Protein AF-A0A0V8QBZ8-F1 (afdb_monomer)

Organism: NCBI:txid290052

Radius of gyration: 28.94 Å; Cα contacts (8 Å, |Δi|>4): 743; chains: 1; bounding box: 73×64×85 Å

pLDDT: mean 92.97, std 5.96, range [37.03, 98.75]

Nearest PDB structures (foldseek):
  6klo-assembly1_F  TM=3.714E-01  e=4.346E+00  Clostridium perfringens

Structure (mmCIF, N/CA/C/O backbone):
data_AF-A0A0V8QBZ8-F1
#
_entry.id   AF-A0A0V8QBZ8-F1
#
loop_
_atom_site.group_PDB
_atom_site.id
_atom_site.type_symbol
_atom_site.label_atom_id
_atom_site.label_alt_id
_atom_site.label_comp_id
_atom_site.label_asym_id
_atom_site.label_entity_id
_atom_site.label_seq_id
_atom_site.pdbx_PDB_ins_code
_atom_site.Cartn_x
_atom_site.Cartn_y
_atom_site.Cartn_z
_atom_site.occupancy
_atom_site.B_iso_or_equiv
_atom_site.auth_seq_id
_atom_site.auth_comp_id
_atom_site.auth_asym_id
_atom_site.auth_atom_id
_atom_site.pdbx_PDB_model_num
ATOM 1 N N . MET A 1 1 ? -0.475 -23.886 15.557 1.00 37.03 1 MET A N 1
ATOM 2 C CA . MET A 1 1 ? -0.474 -23.505 14.129 1.00 37.03 1 MET A CA 1
ATOM 3 C C . MET A 1 1 ? 0.631 -22.488 13.955 1.00 37.03 1 MET A C 1
ATOM 5 O O . MET A 1 1 ? 0.590 -21.494 14.667 1.00 37.03 1 MET A O 1
ATOM 9 N N . ASP A 1 2 ? 1.614 -22.736 13.089 1.00 39.94 2 ASP A N 1
ATOM 10 C CA . ASP A 1 2 ? 2.575 -21.698 12.698 1.00 39.94 2 ASP A CA 1
ATOM 11 C C . ASP A 1 2 ? 1.790 -20.557 12.044 1.00 39.94 2 ASP A C 1
ATOM 13 O O . ASP A 1 2 ? 1.407 -20.643 10.875 1.00 39.94 2 ASP A O 1
ATOM 17 N N . LYS A 1 3 ? 1.482 -19.504 12.812 1.00 57.22 3 LYS A N 1
ATOM 18 C CA . LYS A 1 3 ? 0.995 -18.249 12.242 1.00 57.22 3 LYS A CA 1
ATOM 19 C C . LYS A 1 3 ? 2.157 -17.732 11.393 1.00 57.22 3 LYS A C 1
ATOM 21 O O . LYS A 1 3 ? 3.173 -17.310 11.938 1.00 57.22 3 LYS A O 1
ATOM 26 N N . ASN A 1 4 ? 2.061 -17.852 10.070 1.00 60.72 4 ASN A N 1
ATOM 27 C CA . ASN A 1 4 ? 3.102 -17.414 9.142 1.00 60.72 4 ASN A CA 1
ATOM 28 C C . ASN A 1 4 ? 3.159 -15.875 9.136 1.00 60.72 4 ASN A C 1
ATOM 30 O O . ASN A 1 4 ? 2.642 -15.235 8.231 1.00 60.72 4 ASN A O 1
ATOM 34 N N . ARG A 1 5 ? 3.773 -15.293 10.172 1.00 77.38 5 ARG A N 1
ATOM 35 C CA . ARG A 1 5 ? 3.955 -13.846 10.394 1.00 77.38 5 ARG A CA 1
ATOM 36 C C . ARG A 1 5 ? 5.150 -13.281 9.610 1.00 77.38 5 ARG A C 1
ATOM 38 O O . ARG A 1 5 ? 5.705 -12.244 9.961 1.00 77.38 5 ARG A O 1
ATOM 45 N N . ASN A 1 6 ? 5.592 -13.993 8.576 1.00 84.00 6 ASN A N 1
ATOM 46 C CA . ASN A 1 6 ? 6.702 -13.570 7.737 1.00 84.00 6 ASN A CA 1
ATOM 47 C C . ASN A 1 6 ? 6.229 -12.538 6.716 1.00 84.00 6 ASN A C 1
ATOM 49 O O . ASN A 1 6 ? 5.099 -12.594 6.230 1.00 84.00 6 ASN A O 1
ATOM 53 N N . CYS A 1 7 ? 7.121 -11.618 6.358 1.00 92.19 7 CYS A N 1
ATOM 54 C CA . CYS A 1 7 ? 6.862 -10.708 5.258 1.00 92.19 7 CYS A CA 1
ATOM 55 C C . CYS A 1 7 ? 6.860 -11.456 3.913 1.00 92.19 7 CYS A C 1
ATOM 57 O O . CYS A 1 7 ? 7.529 -12.479 3.736 1.00 92.19 7 CYS A O 1
ATOM 59 N N . ILE A 1 8 ? 6.105 -10.927 2.954 1.00 96.12 8 ILE A N 1
ATOM 60 C CA . ILE A 1 8 ? 6.034 -11.435 1.585 1.00 96.12 8 ILE A CA 1
ATOM 61 C C . ILE A 1 8 ? 6.937 -10.557 0.728 1.00 96.12 8 ILE A C 1
ATOM 63 O O . ILE A 1 8 ? 6.659 -9.373 0.549 1.00 96.12 8 ILE A O 1
ATOM 67 N N . TYR A 1 9 ? 8.012 -11.113 0.179 1.00 97.62 9 TYR A N 1
ATOM 68 C CA . TYR A 1 9 ? 8.881 -10.373 -0.728 1.00 97.62 9 TYR A CA 1
ATOM 69 C C . TYR A 1 9 ? 8.166 -10.109 -2.055 1.00 97.62 9 TYR A C 1
ATOM 71 O O . TYR A 1 9 ? 7.621 -11.023 -2.672 1.00 97.62 9 TYR A O 1
ATOM 79 N N . ILE A 1 10 ? 8.206 -8.862 -2.513 1.00 97.81 10 ILE A N 1
ATOM 80 C CA . ILE A 1 10 ? 7.558 -8.392 -3.736 1.00 97.81 10 ILE A CA 1
ATOM 81 C C . ILE A 1 10 ? 8.569 -7.717 -4.670 1.00 97.81 10 ILE A C 1
ATOM 83 O O . ILE A 1 10 ? 9.563 -7.132 -4.209 1.00 97.81 10 ILE A O 1
ATOM 87 N N . PRO A 1 11 ? 8.349 -7.790 -5.991 1.00 98.12 11 PRO A N 1
ATOM 88 C CA . PRO A 1 11 ? 9.203 -7.144 -6.969 1.00 98.12 11 PRO A CA 1
ATOM 89 C C . PRO A 1 11 ? 9.183 -5.618 -6.843 1.00 98.12 11 PRO A C 1
ATOM 91 O O . PRO A 1 11 ? 8.176 -5.003 -6.488 1.00 98.12 11 PRO A O 1
ATOM 94 N N . SER A 1 12 ? 10.315 -5.010 -7.188 1.00 97.44 12 SER A N 1
ATOM 95 C CA . SER A 1 12 ? 10.480 -3.565 -7.314 1.00 97.44 12 SER A CA 1
ATOM 96 C C . SER A 1 12 ? 10.964 -3.228 -8.718 1.00 97.44 12 SER A C 1
ATOM 98 O O . SER A 1 12 ? 12.031 -3.694 -9.134 1.00 97.44 12 SER A O 1
ATOM 100 N N . VAL A 1 13 ? 10.178 -2.450 -9.460 1.00 97.75 13 VAL A N 1
ATOM 101 C CA . VAL A 1 13 ? 10.452 -2.125 -10.868 1.00 97.75 13 VAL A CA 1
ATOM 102 C C . VAL A 1 13 ? 10.258 -0.629 -11.097 1.00 97.75 13 VAL A C 1
ATOM 104 O O . VAL A 1 13 ? 9.371 -0.013 -10.510 1.00 97.75 13 VAL A O 1
ATOM 107 N N . ASP A 1 14 ? 11.109 -0.017 -11.921 1.00 97.50 14 ASP A N 1
ATOM 108 C CA . ASP A 1 14 ? 10.937 1.390 -12.273 1.00 97.50 14 ASP A CA 1
ATOM 109 C C . ASP A 1 14 ? 9.877 1.555 -13.366 1.00 97.50 14 ASP A C 1
ATOM 111 O O . ASP A 1 14 ? 9.816 0.766 -14.309 1.00 97.50 14 ASP A O 1
ATOM 115 N N . ALA A 1 15 ? 9.072 2.608 -13.258 1.00 97.56 15 ALA A N 1
ATOM 116 C CA . ALA A 1 15 ? 7.995 2.937 -14.180 1.00 97.56 15 ALA A CA 1
ATOM 117 C C . ALA A 1 15 ? 8.468 3.027 -15.631 1.00 97.56 15 ALA A C 1
ATOM 119 O O . ALA A 1 15 ? 7.754 2.590 -16.527 1.00 97.56 15 ALA A O 1
ATOM 120 N N . LYS A 1 16 ? 9.690 3.523 -15.866 1.00 96.44 16 LYS A N 1
ATOM 121 C CA . LYS A 1 16 ? 10.276 3.550 -17.207 1.00 96.44 16 LYS A CA 1
ATOM 122 C C . LYS A 1 16 ? 10.403 2.140 -17.789 1.00 96.44 16 LYS A C 1
ATOM 124 O O . LYS A 1 16 ? 10.024 1.918 -18.929 1.00 96.44 16 LYS A O 1
ATOM 129 N N . ASP A 1 17 ? 10.916 1.183 -17.020 1.00 95.38 17 ASP A N 1
ATOM 130 C CA . ASP A 1 17 ? 11.119 -0.185 -17.509 1.00 95.38 17 ASP A CA 1
ATOM 131 C C . ASP A 1 17 ? 9.779 -0.894 -17.765 1.00 95.38 17 ASP A C 1
ATOM 133 O O . ASP A 1 17 ? 9.664 -1.675 -18.710 1.00 95.38 17 ASP A O 1
ATOM 137 N N . LEU A 1 18 ? 8.762 -0.602 -16.946 1.00 97.12 18 LEU A N 1
ATOM 138 C CA . LEU A 1 18 ? 7.395 -1.084 -17.153 1.00 97.12 18 LEU A CA 1
ATOM 139 C C . LEU A 1 18 ? 6.783 -0.486 -18.419 1.00 97.12 18 LEU A C 1
ATOM 141 O O . LEU A 1 18 ? 6.273 -1.236 -19.245 1.00 97.12 18 LEU A O 1
ATOM 145 N N . TYR A 1 19 ? 6.887 0.831 -18.598 1.00 96.44 19 TYR A N 1
ATOM 146 C CA . TYR A 1 19 ? 6.402 1.534 -19.783 1.00 96.44 19 TYR A CA 1
ATOM 147 C C . TYR A 1 19 ? 7.038 0.973 -21.060 1.00 96.44 19 TYR A C 1
ATOM 149 O O . TYR A 1 19 ? 6.319 0.549 -21.961 1.00 96.44 19 TYR A O 1
ATOM 157 N N . LEU A 1 20 ? 8.371 0.876 -21.112 1.00 94.19 20 LEU A N 1
ATOM 158 C CA . LEU A 1 20 ? 9.087 0.371 -22.289 1.00 94.19 20 LEU A CA 1
ATOM 159 C C . LEU A 1 20 ? 8.699 -1.074 -22.625 1.00 94.19 20 LEU A C 1
ATOM 161 O O . LEU A 1 20 ? 8.581 -1.429 -23.792 1.00 94.19 20 LEU A O 1
ATOM 165 N N . ALA A 1 21 ? 8.472 -1.911 -21.610 1.00 93.94 21 ALA A N 1
ATOM 166 C CA . ALA A 1 21 ? 8.070 -3.299 -21.817 1.00 93.94 21 ALA A CA 1
ATOM 167 C C . ALA A 1 21 ? 6.605 -3.469 -22.265 1.00 93.94 21 ALA A C 1
ATOM 169 O O . ALA A 1 21 ? 6.211 -4.582 -22.605 1.00 93.94 21 ALA A O 1
ATOM 170 N N . ASN A 1 22 ? 5.809 -2.400 -22.232 1.00 95.56 22 ASN A N 1
ATOM 171 C CA . ASN A 1 22 ? 4.381 -2.402 -22.550 1.00 95.56 22 ASN A CA 1
ATOM 172 C C . ASN A 1 22 ? 4.025 -1.566 -23.787 1.00 95.56 22 ASN A C 1
ATOM 174 O O . ASN A 1 22 ? 2.859 -1.540 -24.167 1.00 95.56 22 ASN A O 1
ATOM 178 N N . ASN A 1 23 ? 5.005 -0.907 -24.409 1.00 93.56 23 ASN A N 1
ATOM 179 C CA . ASN A 1 23 ? 4.802 0.001 -25.540 1.00 93.56 23 ASN A CA 1
ATOM 180 C C . ASN A 1 23 ? 5.708 -0.352 -26.730 1.00 93.56 23 ASN A C 1
ATOM 182 O O . ASN A 1 23 ? 6.231 0.517 -27.421 1.00 93.56 23 ASN A O 1
ATOM 186 N N . PHE A 1 24 ? 5.914 -1.646 -26.981 1.00 90.62 24 PHE A N 1
ATOM 187 C CA . PHE A 1 24 ? 6.527 -2.113 -28.220 1.00 90.62 24 PHE A CA 1
ATOM 188 C C . PHE A 1 24 ? 5.604 -1.865 -29.413 1.00 90.62 24 PHE A C 1
ATOM 190 O O . PHE A 1 24 ? 4.381 -1.860 -29.281 1.00 90.62 24 PHE A O 1
ATOM 197 N N . LYS A 1 25 ? 6.188 -1.773 -30.612 1.00 87.75 25 LYS A N 1
ATOM 198 C CA . LYS A 1 25 ? 5.411 -1.789 -31.866 1.00 87.75 25 LYS A CA 1
ATOM 199 C C . LYS A 1 25 ? 4.674 -3.115 -32.107 1.00 87.75 25 LYS A C 1
ATOM 201 O O . LYS A 1 25 ? 3.763 -3.173 -32.922 1.00 87.75 25 LYS A O 1
ATOM 206 N N . ASP A 1 26 ? 5.094 -4.176 -31.424 1.00 87.62 26 ASP A N 1
ATOM 207 C CA . ASP A 1 26 ? 4.493 -5.507 -31.472 1.00 87.62 26 ASP A CA 1
ATOM 208 C C . ASP A 1 26 ? 3.502 -5.690 -30.309 1.00 87.62 26 ASP A C 1
ATOM 210 O O . ASP A 1 26 ? 3.901 -5.857 -29.151 1.00 87.62 26 ASP A O 1
ATOM 214 N N . GLU A 1 27 ? 2.204 -5.677 -30.621 1.00 88.19 27 GLU A N 1
ATOM 215 C CA . GLU A 1 27 ? 1.125 -5.776 -29.631 1.00 88.19 27 GLU A CA 1
ATOM 216 C C . GLU A 1 27 ? 1.142 -7.089 -28.832 1.00 88.19 27 GLU A C 1
ATOM 218 O O . GLU A 1 27 ? 0.808 -7.098 -27.644 1.00 88.19 27 GLU A O 1
ATOM 223 N N . GLU A 1 28 ? 1.585 -8.204 -29.423 1.00 89.06 28 GLU A N 1
ATOM 224 C CA . GLU A 1 28 ? 1.661 -9.489 -28.713 1.00 89.06 28 GLU A CA 1
ATOM 225 C C . GLU A 1 28 ? 2.722 -9.462 -27.606 1.00 89.06 28 GLU A C 1
ATOM 227 O O . GLU A 1 28 ? 2.599 -10.143 -26.579 1.00 89.06 28 GLU A O 1
ATOM 232 N N . LYS A 1 29 ? 3.764 -8.637 -27.763 1.00 87.88 29 LYS A N 1
ATOM 233 C CA . LYS A 1 29 ? 4.737 -8.400 -26.690 1.00 87.88 29 LYS A CA 1
ATOM 234 C C . LYS A 1 29 ? 4.148 -7.549 -25.580 1.00 87.88 29 LYS A C 1
ATOM 236 O O . LYS A 1 29 ? 4.380 -7.872 -24.414 1.00 87.88 29 LYS A O 1
ATOM 241 N N . ASN A 1 30 ? 3.357 -6.538 -25.925 1.00 92.00 30 ASN A N 1
ATOM 242 C CA . ASN A 1 30 ? 2.710 -5.664 -24.946 1.00 92.00 30 ASN A CA 1
ATOM 243 C C . ASN A 1 30 ? 1.753 -6.450 -24.047 1.00 92.00 30 ASN A C 1
ATOM 245 O O . ASN A 1 30 ? 1.711 -6.202 -22.846 1.00 92.00 30 ASN A O 1
ATOM 249 N N . LYS A 1 31 ? 1.078 -7.482 -24.578 1.00 92.75 31 LYS A N 1
ATOM 250 C CA . LYS A 1 31 ? 0.258 -8.413 -23.777 1.00 92.75 31 LYS A CA 1
ATOM 251 C C . LYS A 1 31 ? 1.062 -9.151 -22.704 1.00 92.75 31 LYS A C 1
ATOM 253 O O . LYS A 1 31 ? 0.563 -9.379 -21.609 1.00 92.75 31 LYS A O 1
ATOM 258 N N . LYS A 1 32 ? 2.317 -9.524 -22.987 1.00 93.38 32 LYS A N 1
ATOM 259 C CA . LYS A 1 32 ? 3.212 -10.147 -21.990 1.00 93.38 32 LYS A CA 1
ATOM 260 C C . LYS A 1 32 ? 3.782 -9.116 -21.017 1.00 93.38 32 LYS A C 1
ATOM 262 O O . LYS A 1 32 ? 3.928 -9.419 -19.831 1.00 93.38 32 LYS A O 1
ATOM 267 N N . GLY A 1 33 ? 4.123 -7.937 -21.526 1.00 95.25 33 GLY A N 1
ATOM 268 C CA . GLY A 1 33 ? 4.658 -6.832 -20.748 1.00 95.25 33 GLY A CA 1
ATOM 269 C C . GLY A 1 33 ? 6.031 -7.119 -20.134 1.00 95.25 33 GLY A C 1
ATOM 270 O O . GLY A 1 33 ? 6.845 -7.894 -20.658 1.00 95.25 33 GLY A O 1
ATOM 271 N N . TYR A 1 34 ? 6.289 -6.507 -18.976 1.00 95.44 34 TYR A N 1
ATOM 272 C CA . TYR A 1 34 ? 7.539 -6.690 -18.237 1.00 95.44 34 TYR A CA 1
ATOM 273 C C . TYR A 1 34 ? 7.702 -8.137 -17.759 1.00 95.44 34 TYR A C 1
ATOM 275 O O . TYR A 1 34 ? 6.747 -8.771 -17.318 1.00 95.44 34 TYR A O 1
ATOM 283 N N . ARG A 1 35 ? 8.927 -8.671 -17.789 1.00 94.50 35 ARG A N 1
ATOM 284 C CA . ARG A 1 35 ? 9.203 -10.053 -17.368 1.00 94.50 35 ARG A CA 1
ATOM 285 C C . ARG A 1 35 ? 9.962 -10.089 -16.048 1.00 94.50 35 ARG A C 1
ATOM 287 O O . ARG A 1 35 ? 11.088 -9.605 -15.958 1.00 94.50 35 ARG A O 1
ATOM 294 N N . LEU A 1 36 ? 9.378 -10.747 -15.046 1.00 95.06 36 LEU A N 1
ATOM 295 C CA . LEU A 1 36 ? 10.047 -11.063 -13.773 1.00 95.06 36 LEU A CA 1
ATOM 296 C C . LEU A 1 36 ? 10.831 -12.381 -13.829 1.00 95.06 36 LEU A C 1
ATOM 298 O O . LEU A 1 36 ? 11.381 -12.821 -12.820 1.00 95.06 36 LEU A O 1
ATOM 302 N N . VAL A 1 37 ? 10.898 -13.006 -15.003 1.00 92.88 37 VAL A N 1
ATOM 303 C CA . VAL A 1 37 ? 11.651 -14.235 -15.256 1.00 92.88 37 VAL A CA 1
ATOM 304 C C . VAL A 1 37 ? 12.905 -13.962 -16.083 1.00 92.88 37 VAL A C 1
ATOM 306 O O . VAL A 1 37 ? 12.965 -13.029 -16.885 1.00 92.88 37 VAL A O 1
ATOM 309 N N . THR A 1 38 ? 13.933 -14.777 -15.883 1.00 89.12 38 THR A N 1
ATOM 310 C CA . THR A 1 38 ? 15.152 -14.786 -16.690 1.00 89.12 38 THR A CA 1
ATOM 311 C C . THR A 1 38 ? 14.871 -15.337 -18.092 1.00 89.12 38 THR A C 1
ATOM 313 O O . THR A 1 38 ? 13.820 -15.924 -18.353 1.00 89.12 38 THR A O 1
ATOM 316 N N . LYS A 1 39 ? 15.848 -15.225 -19.005 1.00 84.00 39 LYS A N 1
ATOM 317 C CA . LYS A 1 39 ? 15.760 -15.847 -20.341 1.00 84.00 39 LYS A CA 1
ATOM 318 C C . LYS A 1 39 ? 15.572 -17.371 -20.288 1.00 84.00 39 LYS A C 1
ATOM 320 O O . LYS A 1 39 ? 14.999 -17.933 -21.209 1.00 84.00 39 LYS A O 1
ATOM 325 N N . SER A 1 40 ? 16.019 -18.021 -19.210 1.00 87.31 40 SER A N 1
ATOM 326 C CA . SER A 1 40 ? 15.826 -19.458 -18.982 1.00 87.31 40 SER A CA 1
ATOM 327 C C . SER A 1 40 ? 14.455 -19.809 -18.387 1.00 87.31 40 SER A C 1
ATOM 329 O O . SER A 1 40 ? 14.213 -20.975 -18.102 1.00 87.31 40 SER A O 1
ATOM 331 N N . GLY A 1 41 ? 13.582 -18.822 -18.148 1.00 87.75 41 GLY A N 1
ATOM 332 C 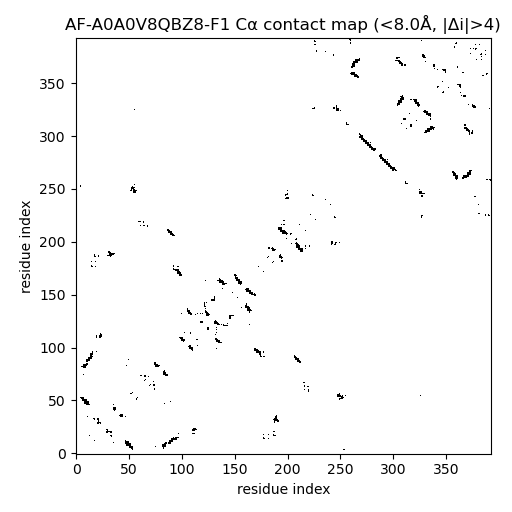CA . GLY A 1 41 ? 12.248 -19.014 -17.570 1.00 87.75 41 GLY A CA 1
ATOM 333 C C . GLY A 1 41 ? 12.202 -19.065 -16.039 1.00 87.75 41 GLY A C 1
ATOM 334 O O . GLY A 1 41 ? 11.123 -19.201 -15.472 1.00 87.75 41 GLY A O 1
ATOM 335 N N . ASN A 1 42 ? 13.338 -18.915 -15.353 1.00 91.31 42 ASN A N 1
ATOM 336 C CA . ASN A 1 42 ? 13.390 -18.949 -13.889 1.00 91.31 42 ASN A CA 1
ATOM 337 C C . ASN A 1 42 ? 13.011 -17.594 -13.286 1.00 91.31 42 ASN A C 1
ATOM 339 O O . ASN A 1 42 ? 13.323 -16.553 -13.859 1.00 91.31 42 ASN A O 1
ATOM 343 N N . ILE A 1 43 ? 12.407 -17.585 -12.098 1.00 93.12 43 ILE A N 1
ATOM 344 C CA . ILE A 1 43 ? 12.082 -16.343 -11.380 1.00 93.12 43 ILE A CA 1
ATOM 345 C C . ILE A 1 43 ? 13.366 -15.563 -11.070 1.00 93.12 43 ILE A C 1
ATOM 347 O O . ILE A 1 43 ? 14.333 -16.098 -10.526 1.00 93.12 43 ILE A O 1
ATOM 351 N N . ASN A 1 44 ? 13.375 -14.272 -11.400 1.00 94.19 44 ASN A N 1
ATOM 352 C CA . ASN A 1 44 ? 14.481 -13.375 -11.097 1.00 94.19 44 ASN A CA 1
ATOM 353 C C . ASN A 1 44 ? 14.336 -12.801 -9.679 1.00 94.19 44 ASN A C 1
ATOM 355 O O . ASN A 1 44 ? 13.902 -11.662 -9.494 1.00 94.19 44 ASN A O 1
ATOM 359 N N . TYR A 1 45 ? 14.733 -13.583 -8.674 1.00 94.06 45 TYR A N 1
ATOM 360 C CA . TYR A 1 45 ? 14.646 -13.200 -7.258 1.00 94.06 45 TYR A CA 1
ATOM 361 C C . TYR A 1 45 ? 15.377 -11.891 -6.911 1.00 94.06 45 TYR A C 1
ATOM 363 O O . TYR A 1 45 ? 14.985 -11.219 -5.961 1.00 94.06 45 TYR A O 1
ATOM 371 N N . ASN A 1 46 ? 16.357 -11.452 -7.712 1.00 93.75 46 ASN A N 1
ATOM 372 C CA . ASN A 1 46 ? 17.040 -10.164 -7.517 1.00 93.75 46 ASN A CA 1
ATOM 373 C C . ASN A 1 46 ? 16.115 -8.950 -7.705 1.00 93.75 46 ASN A C 1
ATOM 375 O O . ASN A 1 46 ? 16.486 -7.836 -7.343 1.00 93.75 46 ASN A O 1
ATOM 379 N N . ARG A 1 47 ? 14.924 -9.137 -8.289 1.00 95.75 47 ARG A N 1
ATOM 380 C CA . ARG A 1 47 ? 13.901 -8.088 -8.389 1.00 95.75 47 ARG A CA 1
ATOM 381 C C . ARG A 1 47 ? 13.031 -7.984 -7.139 1.00 95.75 47 ARG A C 1
ATOM 383 O O . ARG A 1 47 ? 12.440 -6.930 -6.931 1.00 95.75 47 ARG A O 1
ATOM 390 N N . PHE A 1 48 ? 12.983 -9.016 -6.298 1.00 97.19 48 PHE A N 1
ATOM 391 C CA . PHE A 1 48 ? 12.129 -9.101 -5.111 1.00 97.19 48 PHE A CA 1
ATOM 392 C C . PHE A 1 48 ? 12.813 -8.473 -3.890 1.00 97.19 48 PHE A C 1
ATOM 394 O O . PHE A 1 48 ? 13.217 -9.160 -2.953 1.00 97.19 48 PHE A O 1
ATOM 401 N N . ILE A 1 49 ? 13.001 -7.154 -3.943 1.00 95.94 49 ILE A N 1
ATOM 402 C CA . ILE A 1 49 ? 13.764 -6.384 -2.943 1.00 95.94 49 ILE A CA 1
ATOM 403 C C . ILE A 1 49 ? 12.883 -5.630 -1.940 1.00 95.94 49 ILE A C 1
ATOM 405 O O . ILE A 1 49 ? 13.397 -5.076 -0.971 1.00 95.94 49 ILE A O 1
ATOM 409 N N . ASN A 1 50 ? 11.575 -5.558 -2.188 1.00 95.31 50 ASN A N 1
ATOM 410 C CA . ASN A 1 50 ? 10.601 -4.953 -1.285 1.00 95.31 50 ASN A CA 1
ATOM 411 C C . ASN A 1 50 ? 9.802 -6.047 -0.574 1.00 95.31 50 ASN A C 1
ATOM 413 O O . ASN A 1 50 ? 9.853 -7.206 -0.978 1.00 95.31 50 ASN A O 1
ATOM 417 N N . SER A 1 51 ? 9.079 -5.690 0.484 1.00 94.62 51 SER A N 1
ATOM 418 C CA . SER A 1 51 ? 8.236 -6.623 1.226 1.00 94.62 51 SER A CA 1
ATOM 419 C C . SER A 1 51 ? 6.877 -6.017 1.551 1.00 94.62 51 SER A C 1
ATOM 421 O O . SER A 1 51 ? 6.760 -4.809 1.761 1.00 94.62 51 SER A O 1
ATOM 423 N N . LEU A 1 52 ? 5.862 -6.875 1.593 1.00 94.56 52 LEU A N 1
ATOM 424 C CA . LEU A 1 52 ? 4.628 -6.640 2.328 1.00 94.56 52 LEU A CA 1
ATOM 425 C C . LEU A 1 52 ? 4.822 -7.245 3.712 1.00 94.56 52 LEU A C 1
ATOM 427 O O . LEU A 1 52 ? 5.008 -8.457 3.842 1.00 94.56 52 LEU A O 1
ATOM 431 N N . ASP A 1 53 ? 4.842 -6.399 4.732 1.00 93.94 53 ASP A N 1
ATOM 432 C CA . ASP A 1 53 ? 4.969 -6.865 6.107 1.00 93.94 53 ASP A CA 1
ATOM 433 C C . ASP A 1 53 ? 3.672 -7.537 6.559 1.00 93.94 53 ASP A C 1
ATOM 435 O O . ASP A 1 53 ? 2.589 -7.230 6.046 1.00 93.94 53 ASP A O 1
ATOM 439 N N . PHE A 1 54 ? 3.785 -8.427 7.548 1.00 95.31 54 PHE A N 1
ATOM 440 C CA . PHE A 1 54 ? 2.613 -8.979 8.213 1.00 95.31 54 PHE A CA 1
ATOM 441 C C . PHE A 1 54 ? 1.763 -7.829 8.760 1.00 95.31 54 PHE A C 1
ATOM 443 O O . PHE A 1 54 ? 2.226 -7.003 9.546 1.00 95.31 54 PHE A O 1
ATOM 450 N N . SER A 1 55 ? 0.542 -7.737 8.254 1.00 94.88 55 SER A N 1
ATOM 451 C CA . SER A 1 55 ? -0.358 -6.604 8.432 1.00 94.88 55 SER A CA 1
ATOM 452 C C . SER A 1 55 ? -1.784 -7.018 8.080 1.00 94.88 55 SER A C 1
ATOM 454 O O . SER A 1 55 ? -1.992 -8.010 7.372 1.00 94.88 55 SER A O 1
ATOM 456 N N . LEU A 1 56 ? -2.770 -6.244 8.538 1.00 94.50 56 LEU A N 1
ATOM 457 C CA . LEU A 1 56 ? -4.176 -6.503 8.226 1.00 94.50 56 LEU A CA 1
ATOM 458 C C . LEU A 1 56 ? -4.429 -6.483 6.709 1.00 94.50 56 LEU A C 1
ATOM 460 O O . LEU A 1 56 ? -5.152 -7.330 6.195 1.00 94.50 56 LEU A O 1
ATOM 464 N N . ASP A 1 57 ? -3.759 -5.583 5.985 1.00 94.69 57 ASP A N 1
ATOM 465 C CA . ASP A 1 57 ? -3.836 -5.506 4.523 1.00 94.69 57 ASP A CA 1
ATOM 466 C C . ASP A 1 57 ? -3.292 -6.772 3.843 1.00 94.69 57 ASP A C 1
ATOM 468 O O . ASP A 1 57 ? -3.936 -7.330 2.956 1.00 94.69 57 ASP A O 1
ATOM 472 N N . SER A 1 58 ? -2.137 -7.279 4.297 1.00 94.88 58 SER A N 1
ATOM 473 C CA . SER A 1 58 ? -1.534 -8.494 3.729 1.00 94.88 58 SER A CA 1
ATOM 474 C C . SER A 1 58 ? -2.381 -9.747 3.972 1.00 94.88 58 SER A C 1
ATOM 476 O O . SER A 1 58 ? -2.489 -10.592 3.083 1.00 94.88 58 SER A O 1
ATOM 478 N N . GLU A 1 59 ? -3.027 -9.856 5.136 1.00 94.81 59 GLU A N 1
ATOM 479 C CA . GLU A 1 59 ? -3.913 -10.983 5.431 1.00 94.81 59 GLU A CA 1
ATOM 480 C C . GLU A 1 59 ? -5.227 -10.871 4.657 1.00 94.81 59 GLU A C 1
ATOM 482 O O . GLU A 1 59 ? -5.692 -11.875 4.111 1.00 94.81 59 GLU A O 1
ATOM 487 N N . LYS A 1 60 ? -5.773 -9.657 4.483 1.00 95.81 60 LYS A N 1
ATOM 488 C CA . LYS A 1 60 ? -6.927 -9.473 3.598 1.00 95.81 60 LYS A CA 1
ATOM 489 C C . LYS A 1 60 ? -6.593 -9.842 2.158 1.00 95.81 60 LYS A C 1
ATOM 491 O O . LYS A 1 60 ? -7.371 -10.528 1.500 1.00 95.81 60 LYS A O 1
ATOM 496 N N . LEU A 1 61 ? -5.413 -9.462 1.679 1.00 96.12 61 LEU A N 1
ATOM 497 C CA . LEU A 1 61 ? -4.954 -9.829 0.345 1.00 96.12 61 LEU A CA 1
ATOM 498 C C . LEU A 1 61 ? -4.861 -11.356 0.173 1.00 96.12 61 LEU A C 1
ATOM 500 O O . LEU A 1 61 ? -5.205 -11.874 -0.890 1.00 96.12 61 LEU A O 1
ATOM 504 N N . ARG A 1 62 ? -4.452 -12.102 1.213 1.00 95.19 62 ARG A N 1
ATOM 505 C CA . ARG A 1 62 ? -4.473 -13.579 1.206 1.00 95.19 62 ARG A CA 1
ATOM 506 C C . ARG A 1 62 ? -5.891 -14.130 1.106 1.00 95.19 62 ARG A C 1
ATOM 508 O O . ARG A 1 62 ? -6.114 -15.067 0.340 1.00 95.19 62 ARG A O 1
ATOM 515 N N . GLU A 1 63 ? -6.824 -13.571 1.872 1.00 95.25 63 GLU A N 1
ATOM 516 C CA . GLU A 1 63 ? -8.239 -13.951 1.843 1.00 95.25 63 GLU A CA 1
ATOM 517 C C . GLU A 1 63 ? -8.836 -13.739 0.445 1.00 95.25 63 GLU A C 1
ATOM 519 O O . GLU A 1 63 ? -9.354 -14.682 -0.156 1.00 95.25 63 GLU A O 1
ATOM 524 N N . VAL A 1 64 ? -8.665 -12.536 -0.110 1.00 97.00 64 VAL A N 1
ATOM 525 C CA . VAL A 1 64 ? -9.165 -12.146 -1.435 1.00 97.00 64 VAL A CA 1
ATOM 526 C C . VAL A 1 64 ? -8.556 -13.017 -2.535 1.00 97.00 64 VAL A C 1
ATOM 528 O O . VAL A 1 64 ? -9.275 -13.544 -3.384 1.00 97.00 64 VAL A O 1
ATOM 531 N N . ALA A 1 65 ? -7.243 -13.259 -2.493 1.00 96.50 65 ALA A N 1
ATOM 532 C CA . ALA A 1 65 ? -6.580 -14.134 -3.455 1.00 96.50 65 ALA A CA 1
ATOM 533 C C . ALA A 1 65 ? -7.084 -15.582 -3.376 1.00 96.50 65 ALA A C 1
ATOM 535 O O . ALA A 1 65 ? -7.278 -16.227 -4.406 1.00 96.50 65 ALA A O 1
ATOM 536 N N . LYS A 1 66 ? -7.327 -16.108 -2.168 1.00 95.31 66 LYS A N 1
ATOM 537 C CA . LYS A 1 66 ? -7.898 -17.450 -1.988 1.00 95.31 66 LYS A CA 1
ATOM 538 C C . LYS A 1 66 ? -9.303 -17.538 -2.578 1.00 95.31 66 LYS A C 1
ATOM 540 O O . LYS A 1 66 ? -9.648 -18.565 -3.160 1.00 95.31 66 LYS A O 1
ATOM 545 N N . GLU A 1 67 ? -10.095 -16.484 -2.437 1.00 95.62 67 GLU A N 1
ATOM 546 C CA . GLU A 1 67 ? -11.444 -16.427 -2.984 1.00 95.62 67 GLU A CA 1
ATOM 547 C C . GLU A 1 67 ? -11.443 -16.371 -4.520 1.00 95.62 67 GLU A C 1
ATOM 549 O O . GLU A 1 67 ? -12.167 -17.127 -5.163 1.00 95.62 67 GLU A O 1
ATOM 554 N N . ILE A 1 68 ? -10.594 -15.527 -5.114 1.00 95.44 68 ILE A N 1
ATOM 555 C CA . ILE A 1 68 ? -10.542 -15.316 -6.570 1.00 95.44 68 ILE A CA 1
ATOM 556 C C . ILE A 1 68 ? -9.880 -16.495 -7.288 1.00 95.44 68 ILE A C 1
ATOM 558 O O . ILE A 1 68 ? -10.378 -16.979 -8.306 1.00 95.44 68 ILE A O 1
ATOM 562 N N . TYR A 1 69 ? -8.755 -16.985 -6.769 1.00 94.38 69 TYR A N 1
ATOM 563 C CA . TYR A 1 69 ? -7.981 -18.030 -7.436 1.00 94.38 69 TYR A CA 1
ATOM 564 C C . TYR A 1 69 ? -8.424 -19.446 -7.055 1.00 94.38 69 TYR A C 1
ATOM 566 O O . TYR A 1 69 ? -8.191 -20.399 -7.811 1.00 94.38 69 TYR A O 1
ATOM 574 N N . GLY A 1 70 ? -9.044 -19.622 -5.886 1.00 90.81 70 GLY A N 1
ATOM 575 C CA . GLY A 1 70 ? -9.402 -20.933 -5.355 1.00 90.81 70 GLY A CA 1
ATOM 576 C C . GLY A 1 70 ? -8.184 -21.856 -5.259 1.00 90.81 70 GLY A C 1
ATOM 577 O O . GLY A 1 70 ? -7.202 -21.557 -4.587 1.00 90.81 70 GLY A O 1
ATOM 578 N N . LYS A 1 71 ? -8.245 -23.004 -5.945 1.00 85.69 71 LYS A N 1
ATOM 579 C CA . LYS A 1 71 ? -7.128 -23.967 -6.031 1.00 85.69 71 LYS A CA 1
ATOM 580 C C . LYS A 1 71 ? -6.218 -23.752 -7.247 1.00 85.69 71 LYS A C 1
ATOM 582 O O . LYS A 1 71 ? -5.236 -24.472 -7.387 1.00 85.69 71 LYS A O 1
ATOM 587 N N . LYS A 1 72 ? -6.565 -22.832 -8.155 1.00 79.88 72 LYS A N 1
ATOM 588 C CA . LYS A 1 72 ? -5.860 -22.656 -9.437 1.00 79.88 72 LYS A CA 1
ATOM 589 C C . LYS A 1 72 ? -4.550 -21.892 -9.280 1.00 79.88 72 LYS A C 1
ATOM 591 O O . LYS A 1 72 ? -3.639 -22.088 -10.074 1.00 79.88 72 LYS A O 1
ATOM 596 N N . ASN A 1 73 ? -4.482 -21.004 -8.293 1.00 85.19 73 ASN A N 1
ATOM 597 C CA . ASN A 1 73 ? -3.325 -20.157 -8.045 1.00 85.19 73 ASN A CA 1
ATOM 598 C C . ASN A 1 73 ? -3.291 -19.716 -6.578 1.00 85.19 73 ASN A C 1
ATOM 600 O O . ASN A 1 73 ? -4.267 -19.885 -5.846 1.00 85.19 73 ASN A O 1
ATOM 604 N N . THR A 1 74 ? -2.173 -19.140 -6.155 1.00 91.31 74 THR A N 1
ATOM 605 C CA . THR A 1 74 ? -1.980 -18.611 -4.805 1.00 91.31 74 THR A CA 1
ATOM 606 C C . THR A 1 74 ? -1.474 -17.176 -4.862 1.00 91.31 74 THR A C 1
ATOM 608 O O . THR A 1 74 ? -0.905 -16.735 -5.860 1.00 91.31 74 THR A O 1
ATOM 611 N N . LEU A 1 75 ? -1.664 -16.435 -3.765 1.00 94.31 75 LEU A N 1
ATOM 612 C CA . LEU A 1 75 ? -1.080 -15.100 -3.622 1.00 94.31 75 LEU A CA 1
ATOM 613 C C . LEU A 1 75 ? 0.450 -15.141 -3.715 1.00 94.31 75 LEU A C 1
ATOM 615 O O . LEU A 1 75 ? 1.075 -14.227 -4.247 1.00 94.31 75 LEU A O 1
ATOM 619 N N . SER A 1 76 ? 1.047 -16.182 -3.144 1.00 95.06 76 SER A N 1
ATOM 620 C CA . SER A 1 76 ? 2.477 -16.271 -2.888 1.00 95.06 76 SER A CA 1
ATOM 621 C C . SER A 1 76 ? 3.021 -17.678 -3.126 1.00 95.06 76 SER A C 1
ATOM 623 O O . SER A 1 76 ? 2.279 -18.661 -3.202 1.00 95.06 76 SER A O 1
ATOM 625 N N . PHE A 1 77 ? 4.343 -17.769 -3.227 1.00 93.81 77 PHE A N 1
ATOM 626 C CA . PHE A 1 77 ? 5.111 -18.998 -3.386 1.00 93.81 77 PHE A CA 1
ATOM 627 C C . PHE A 1 77 ? 6.346 -18.976 -2.477 1.00 93.81 77 PHE A C 1
ATOM 629 O O . PHE A 1 77 ? 6.842 -17.914 -2.098 1.00 93.81 77 PHE A O 1
ATOM 636 N N . LYS A 1 78 ? 6.852 -20.158 -2.104 1.00 94.06 78 LYS A N 1
ATOM 637 C CA . LYS A 1 78 ? 8.016 -20.296 -1.214 1.00 94.06 78 LYS A CA 1
ATOM 638 C C . LYS A 1 78 ? 9.274 -20.677 -1.987 1.00 94.06 78 LYS A C 1
ATOM 640 O O . LYS A 1 78 ? 9.233 -21.538 -2.860 1.00 94.06 78 LYS A O 1
ATOM 645 N N . HIS A 1 79 ? 10.400 -20.074 -1.621 1.00 93.69 79 HIS A N 1
ATOM 646 C CA . HIS A 1 79 ? 11.723 -20.434 -2.126 1.00 93.69 79 HIS A CA 1
ATOM 647 C C . HIS A 1 79 ? 12.780 -20.167 -1.048 1.00 93.69 79 HIS A C 1
ATOM 649 O O . HIS A 1 79 ? 12.786 -19.097 -0.446 1.00 93.69 79 HIS A O 1
ATOM 655 N N . ASN A 1 80 ? 13.657 -21.139 -0.774 1.00 92.19 80 ASN A N 1
ATOM 656 C CA . ASN A 1 80 ? 14.726 -21.040 0.234 1.00 92.19 80 ASN A CA 1
ATOM 657 C C . ASN A 1 80 ? 14.261 -20.491 1.599 1.00 92.19 80 ASN A C 1
ATOM 659 O O . ASN A 1 80 ? 14.887 -19.601 2.171 1.00 92.19 80 ASN A O 1
ATOM 663 N N . GLY A 1 81 ? 13.124 -20.985 2.101 1.00 90.06 81 GLY A N 1
ATOM 664 C CA . GLY A 1 81 ? 12.563 -20.573 3.395 1.00 90.06 81 GLY A CA 1
ATOM 665 C C . GLY A 1 81 ? 11.921 -19.180 3.419 1.00 90.06 81 GLY A C 1
ATOM 666 O O . GLY A 1 81 ? 11.407 -18.780 4.457 1.00 90.06 81 GLY A O 1
ATOM 667 N N . LYS A 1 82 ? 11.906 -18.457 2.295 1.00 93.69 82 LYS A N 1
ATOM 668 C CA . LYS A 1 82 ? 11.267 -17.144 2.149 1.00 93.69 82 LYS A CA 1
ATOM 669 C C . LYS A 1 82 ? 9.988 -17.242 1.327 1.00 93.69 82 LYS A C 1
ATOM 671 O O . LYS A 1 82 ? 9.845 -18.128 0.482 1.00 93.69 82 LYS A O 1
ATOM 676 N N . GLU A 1 83 ? 9.067 -16.322 1.579 1.00 95.56 83 GLU A N 1
ATOM 677 C CA . GLU A 1 83 ? 7.801 -16.197 0.864 1.00 95.56 83 GLU A CA 1
ATOM 678 C C . GLU A 1 83 ? 7.856 -15.020 -0.112 1.00 95.56 83 GLU A C 1
ATOM 680 O O . GLU A 1 83 ? 8.317 -13.937 0.238 1.00 95.56 83 GLU A O 1
ATOM 685 N N . TYR A 1 84 ? 7.393 -15.234 -1.339 1.00 96.69 84 TYR A N 1
ATOM 686 C CA . TYR A 1 84 ? 7.436 -14.266 -2.429 1.00 96.69 84 TYR A CA 1
ATOM 687 C C . TYR A 1 84 ? 6.060 -14.133 -3.073 1.00 96.69 84 TYR A C 1
ATOM 689 O O . TYR A 1 84 ? 5.305 -15.101 -3.111 1.00 96.69 84 TYR A O 1
ATOM 697 N N . SER A 1 85 ? 5.747 -12.967 -3.627 1.00 96.62 85 SER A N 1
ATOM 698 C CA . SER A 1 85 ? 4.557 -12.754 -4.448 1.00 96.62 85 SER A CA 1
ATOM 699 C C . SER A 1 85 ? 4.891 -11.885 -5.648 1.00 96.62 85 SER A C 1
ATOM 701 O O . SER A 1 85 ? 5.572 -10.870 -5.528 1.00 96.62 85 SER A O 1
ATOM 703 N N . ASP A 1 86 ? 4.402 -12.290 -6.813 1.00 96.00 86 ASP A N 1
ATOM 704 C CA . ASP A 1 86 ? 4.402 -11.496 -8.037 1.00 96.00 86 ASP A CA 1
ATOM 705 C C . ASP A 1 86 ? 3.066 -10.764 -8.245 1.00 96.00 86 ASP A C 1
ATOM 707 O O . ASP A 1 86 ? 2.921 -10.060 -9.233 1.00 96.00 86 ASP A O 1
ATOM 711 N N . LYS A 1 87 ? 2.088 -10.905 -7.340 1.00 97.19 87 LYS A N 1
ATOM 712 C CA . LYS A 1 87 ? 0.741 -10.315 -7.471 1.00 97.19 87 LYS A CA 1
ATOM 713 C C . LYS A 1 87 ? 0.661 -8.859 -7.030 1.00 97.19 87 LYS A C 1
ATOM 715 O O . LYS A 1 87 ? -0.295 -8.173 -7.367 1.00 97.19 87 LYS A O 1
ATOM 720 N N . VAL A 1 88 ? 1.675 -8.381 -6.316 1.00 97.75 88 VAL A N 1
ATOM 721 C CA . VAL A 1 88 ? 1.840 -6.972 -5.955 1.00 97.75 88 VAL A CA 1
ATOM 722 C C . VAL A 1 88 ? 3.222 -6.525 -6.394 1.00 97.75 88 VAL A C 1
ATOM 724 O O . VAL A 1 88 ? 4.203 -7.226 -6.164 1.00 97.75 88 VAL A O 1
ATOM 727 N N . ILE A 1 89 ? 3.311 -5.354 -7.017 1.00 98.31 89 ILE A N 1
ATOM 728 C CA . ILE A 1 89 ? 4.559 -4.785 -7.520 1.00 98.31 89 ILE A CA 1
ATOM 729 C C . ILE A 1 89 ? 4.749 -3.407 -6.897 1.00 98.31 89 ILE A C 1
ATOM 731 O O . ILE A 1 89 ? 3.885 -2.537 -6.990 1.00 98.31 89 ILE A O 1
ATOM 735 N N . ASN A 1 90 ? 5.907 -3.188 -6.276 1.00 97.75 90 ASN A N 1
ATOM 736 C CA . ASN A 1 90 ? 6.320 -1.851 -5.879 1.00 97.75 90 ASN A CA 1
ATOM 737 C C . ASN A 1 90 ? 6.909 -1.125 -7.096 1.00 97.75 90 ASN A C 1
ATOM 739 O O . ASN A 1 90 ? 7.962 -1.507 -7.606 1.00 97.75 90 ASN A O 1
ATOM 743 N N . VAL A 1 91 ? 6.279 -0.035 -7.519 1.00 98.25 91 VAL A N 1
ATOM 744 C CA . VAL A 1 91 ? 6.740 0.772 -8.651 1.00 98.25 91 VAL A CA 1
ATOM 745 C C . VAL A 1 91 ? 7.488 2.008 -8.162 1.00 98.25 91 VAL A C 1
ATOM 747 O O . VAL A 1 91 ? 7.022 2.715 -7.264 1.00 98.25 91 VAL A O 1
ATOM 750 N N . THR A 1 92 ? 8.662 2.275 -8.742 1.00 97.38 92 THR A N 1
ATOM 751 C CA . THR A 1 92 ? 9.432 3.513 -8.525 1.00 97.38 92 THR A CA 1
ATOM 752 C C . THR A 1 92 ? 9.340 4.443 -9.729 1.00 97.38 92 THR A C 1
ATOM 754 O O . THR A 1 92 ? 9.163 3.983 -10.847 1.00 97.38 92 THR A O 1
ATOM 757 N N . PHE A 1 93 ? 9.505 5.751 -9.525 1.00 96.44 93 PHE A N 1
ATOM 758 C CA . PHE A 1 93 ? 9.449 6.752 -10.604 1.00 96.44 93 PHE A CA 1
ATOM 759 C C . PHE A 1 93 ? 10.760 7.549 -10.692 1.00 96.44 93 PHE A C 1
ATOM 761 O O . PHE A 1 93 ? 10.778 8.773 -10.528 1.00 96.44 93 PHE A O 1
ATOM 768 N N . LYS A 1 94 ? 11.891 6.847 -10.857 1.00 95.50 94 LYS A N 1
ATOM 769 C CA . LYS A 1 94 ? 13.239 7.439 -10.785 1.00 95.50 94 LYS A CA 1
ATOM 770 C C . LYS A 1 94 ? 13.737 7.961 -12.124 1.00 95.50 94 LYS A C 1
ATOM 772 O O . LYS A 1 94 ? 14.489 8.935 -12.129 1.00 95.50 94 LYS A O 1
ATOM 777 N N . TYR A 1 95 ? 13.334 7.345 -13.232 1.00 95.25 95 TYR A N 1
ATOM 778 C CA . TYR A 1 95 ? 13.857 7.658 -14.561 1.00 95.25 95 TYR A CA 1
ATOM 779 C C . TYR A 1 95 ? 12.754 8.139 -15.507 1.00 95.25 95 TYR A C 1
ATOM 781 O O . TYR A 1 95 ? 11.594 7.777 -15.357 1.00 95.25 95 TYR A O 1
ATOM 789 N N . SER A 1 96 ? 13.123 8.991 -16.463 1.00 95.38 96 SER A N 1
ATOM 790 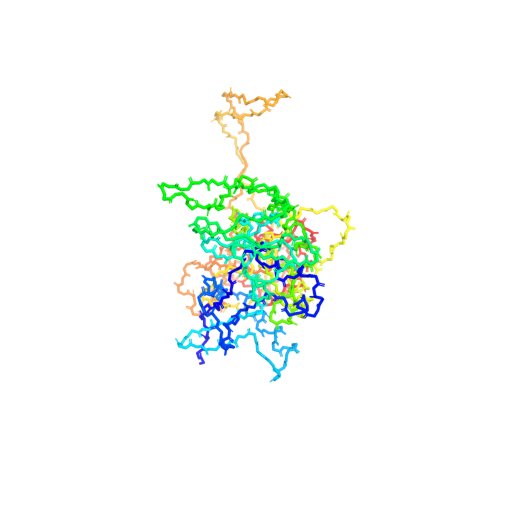C CA . SER A 1 96 ? 12.279 9.388 -17.596 1.00 95.38 96 SER A CA 1
ATOM 791 C C . SER A 1 96 ? 12.478 8.425 -18.770 1.00 95.38 96 SER A C 1
ATOM 793 O O . SER A 1 96 ? 13.563 7.847 -18.896 1.00 95.38 96 SER A O 1
ATOM 795 N N . SER A 1 97 ? 11.481 8.296 -19.645 1.00 94.88 97 SER A N 1
ATOM 796 C CA . SER A 1 97 ? 11.642 7.634 -20.944 1.00 94.88 97 SER A CA 1
ATOM 797 C C . SER A 1 97 ? 12.208 8.620 -21.962 1.00 94.88 97 SER A C 1
ATOM 799 O O . SER A 1 97 ? 11.823 9.791 -21.988 1.00 94.88 97 SER A O 1
ATOM 801 N N . LYS A 1 98 ? 13.158 8.161 -22.770 1.00 94.12 98 LYS A N 1
ATOM 802 C CA . LYS A 1 98 ? 13.854 8.958 -23.787 1.00 94.12 98 LYS A CA 1
ATOM 803 C C . LYS A 1 98 ? 13.620 8.396 -25.183 1.00 94.12 98 LYS A C 1
ATOM 805 O O . LYS A 1 98 ? 13.231 7.239 -25.287 1.00 94.12 98 LYS A O 1
ATOM 810 N N . ASP A 1 99 ? 13.956 9.162 -26.220 1.00 91.88 99 ASP A N 1
ATOM 811 C CA . ASP A 1 99 ? 13.907 8.677 -27.613 1.00 91.88 99 ASP A CA 1
ATOM 812 C C . ASP A 1 99 ? 14.732 7.406 -27.791 1.00 91.88 99 ASP A C 1
ATOM 814 O O . ASP A 1 99 ? 14.296 6.434 -28.401 1.00 91.88 99 ASP A O 1
ATOM 818 N N . PHE A 1 100 ? 15.906 7.396 -27.160 1.00 94.88 100 PHE A N 1
ATOM 819 C CA . PHE A 1 100 ? 16.793 6.251 -27.064 1.00 94.88 100 PHE A CA 1
ATOM 820 C C . PHE A 1 100 ? 17.097 5.936 -25.601 1.00 94.88 100 PHE A C 1
ATOM 822 O O . PHE A 1 100 ? 17.703 6.726 -24.868 1.00 94.88 100 PHE A O 1
ATOM 829 N N . ASN A 1 101 ? 16.713 4.738 -25.171 1.00 93.88 101 ASN A N 1
ATOM 830 C CA . ASN A 1 101 ? 16.879 4.275 -23.803 1.00 93.88 101 ASN A CA 1
ATOM 831 C C . ASN A 1 101 ? 18.094 3.361 -23.680 1.00 93.88 101 ASN A C 1
ATOM 833 O O . ASN A 1 101 ? 18.314 2.442 -24.469 1.00 93.88 101 ASN A O 1
ATOM 837 N N . LYS A 1 102 ? 18.891 3.601 -22.639 1.00 92.38 102 LYS A N 1
ATOM 838 C CA . LYS A 1 102 ? 20.057 2.780 -22.322 1.00 92.38 102 LYS A CA 1
ATOM 839 C C . LYS A 1 102 ? 19.617 1.427 -21.759 1.00 92.38 102 LYS A C 1
ATOM 841 O O . LYS A 1 102 ? 19.145 1.364 -20.625 1.00 92.38 102 LYS A O 1
ATOM 846 N N . VAL A 1 103 ? 19.811 0.359 -22.531 1.00 89.69 103 VAL A N 1
ATOM 847 C CA . VAL A 1 103 ? 19.413 -1.020 -22.176 1.00 89.69 103 VAL A CA 1
ATOM 848 C C . VAL A 1 103 ? 20.588 -1.881 -21.698 1.00 89.69 103 VAL A C 1
ATOM 850 O O . VAL A 1 103 ? 20.399 -2.842 -20.955 1.00 89.69 103 VAL A O 1
ATOM 853 N N . LYS A 1 104 ? 21.821 -1.528 -22.091 1.00 89.19 104 LYS A N 1
ATOM 854 C CA . LYS A 1 104 ? 23.086 -2.121 -21.612 1.00 89.19 104 LYS A CA 1
ATOM 855 C C . LYS A 1 104 ? 24.136 -1.023 -21.407 1.00 89.19 104 LYS A C 1
ATOM 857 O O . LYS A 1 104 ? 23.904 0.135 -21.741 1.00 89.19 104 LYS A O 1
ATOM 862 N N . LYS A 1 105 ? 25.316 -1.377 -20.877 1.00 88.31 105 LYS A N 1
ATOM 863 C CA . LYS A 1 105 ? 26.402 -0.430 -20.537 1.00 88.31 105 LYS A CA 1
ATOM 864 C C . LYS A 1 105 ? 26.719 0.581 -21.650 1.00 88.31 105 LYS A C 1
ATOM 866 O O . LYS A 1 105 ? 26.899 1.752 -21.331 1.00 88.31 105 LYS A O 1
ATOM 871 N N . ASN A 1 106 ? 26.718 0.149 -22.909 1.00 93.75 106 ASN A N 1
ATOM 872 C CA . ASN A 1 106 ? 27.049 0.981 -24.070 1.00 93.75 106 ASN A CA 1
ATOM 873 C C . ASN A 1 106 ? 25.959 0.964 -25.151 1.00 93.75 106 ASN A C 1
ATOM 875 O O . ASN A 1 106 ? 26.182 1.483 -26.234 1.00 93.75 106 ASN A O 1
ATOM 879 N N . THR A 1 107 ? 24.800 0.359 -24.893 1.00 95.25 107 THR A N 1
ATOM 880 C CA . THR A 1 107 ? 23.792 0.124 -25.935 1.00 95.25 107 THR A CA 1
ATOM 881 C C . THR A 1 107 ? 22.529 0.906 -25.638 1.00 95.25 107 THR A C 1
ATOM 883 O O . THR A 1 107 ? 21.938 0.756 -24.562 1.00 95.25 107 THR A O 1
ATOM 886 N N . TYR A 1 108 ? 22.124 1.702 -26.618 1.00 95.94 108 TYR A N 1
ATOM 887 C CA . TYR A 1 108 ? 20.900 2.479 -26.632 1.00 95.94 108 TYR A CA 1
ATOM 888 C C . TYR A 1 108 ? 19.952 1.907 -27.677 1.00 95.94 108 TYR A C 1
ATOM 890 O O . TYR A 1 108 ? 20.383 1.542 -28.769 1.00 95.94 108 TYR A O 1
ATOM 898 N N . VAL A 1 109 ? 18.674 1.818 -27.327 1.00 94.94 109 VAL A N 1
ATOM 899 C CA . VAL A 1 109 ? 17.617 1.306 -28.201 1.00 94.94 109 VAL A CA 1
ATOM 900 C C . VAL A 1 109 ? 16.485 2.317 -28.234 1.00 94.94 109 VAL A C 1
ATOM 902 O O . VAL A 1 109 ? 16.126 2.869 -27.190 1.00 94.94 109 VAL A O 1
ATOM 905 N N . MET A 1 110 ? 15.977 2.577 -29.434 1.00 93.06 110 MET A N 1
ATOM 906 C CA . MET A 1 110 ? 14.848 3.467 -29.661 1.00 93.06 110 MET A CA 1
ATOM 907 C C . MET A 1 110 ? 13.602 2.941 -28.942 1.00 93.06 110 MET A C 1
ATOM 909 O O . MET A 1 110 ? 13.392 1.727 -28.869 1.00 93.06 110 MET A O 1
ATOM 913 N N . ASP A 1 111 ? 12.781 3.850 -28.417 1.00 88.56 111 ASP A N 1
ATOM 914 C CA . ASP A 1 111 ? 11.489 3.482 -27.839 1.00 88.56 111 ASP A CA 1
ATOM 915 C C . ASP A 1 111 ? 10.647 2.633 -28.815 1.00 88.56 111 ASP A C 1
ATOM 917 O O . ASP A 1 111 ? 10.675 2.817 -30.034 1.00 88.56 111 ASP A O 1
ATOM 921 N N . GLY A 1 112 ? 9.944 1.640 -28.275 1.00 89.25 112 GLY A N 1
ATOM 922 C CA . GLY A 1 112 ? 9.153 0.685 -29.051 1.00 89.25 112 GLY A CA 1
ATOM 923 C C . GLY A 1 112 ? 9.909 -0.495 -29.682 1.00 89.25 112 GLY A C 1
ATOM 924 O O . GLY A 1 112 ? 9.257 -1.369 -30.263 1.00 89.25 112 GLY A O 1
ATOM 925 N N . TYR A 1 113 ? 11.240 -0.580 -29.543 1.00 90.25 113 TYR A N 1
ATOM 926 C CA . TYR A 1 113 ? 12.057 -1.691 -30.058 1.00 90.25 113 TYR A CA 1
ATOM 927 C C . TYR A 1 113 ? 12.707 -2.533 -28.952 1.00 90.25 113 TYR A C 1
ATOM 929 O O . TYR A 1 113 ? 13.067 -2.042 -27.880 1.00 90.25 113 TYR A O 1
ATOM 937 N N . LEU A 1 114 ? 12.909 -3.827 -29.228 1.00 87.81 114 LEU A N 1
ATOM 938 C CA . LEU A 1 114 ? 13.549 -4.766 -28.309 1.00 87.81 114 LEU A CA 1
ATOM 939 C C . LEU A 1 114 ? 14.981 -5.079 -28.749 1.00 87.81 114 LEU A C 1
ATOM 941 O O . LEU A 1 114 ? 15.210 -5.516 -29.870 1.00 87.81 114 LEU A O 1
ATOM 945 N N . LEU A 1 115 ? 15.938 -4.958 -27.825 1.00 89.38 115 LEU A N 1
ATOM 946 C CA . LEU A 1 115 ? 17.355 -5.217 -28.104 1.00 89.38 115 LEU A CA 1
ATOM 947 C C . LEU A 1 115 ? 17.626 -6.593 -28.730 1.00 89.38 115 LEU A C 1
ATOM 949 O O . LEU A 1 115 ? 18.486 -6.705 -29.595 1.00 89.38 115 LEU A O 1
ATOM 953 N N . ASP A 1 116 ? 16.930 -7.630 -28.264 1.00 86.75 116 ASP A N 1
ATOM 954 C CA . ASP A 1 116 ? 17.148 -9.012 -28.708 1.00 86.75 116 ASP A CA 1
ATOM 955 C C . ASP A 1 116 ? 16.729 -9.242 -30.179 1.00 86.75 116 ASP A C 1
ATOM 957 O O . ASP A 1 116 ? 17.047 -10.288 -30.736 1.00 86.75 116 ASP A O 1
ATOM 961 N N . GLU A 1 117 ? 16.048 -8.278 -30.808 1.00 87.00 117 GLU A N 1
ATOM 962 C CA . GLU A 1 117 ? 15.590 -8.333 -32.208 1.00 87.00 117 GLU A CA 1
ATOM 963 C C . GLU A 1 117 ? 16.420 -7.444 -33.138 1.00 87.00 117 GLU A C 1
ATOM 965 O O . GLU A 1 117 ? 16.195 -7.410 -34.347 1.00 87.00 117 GLU A O 1
ATOM 970 N N . LEU A 1 118 ? 17.379 -6.708 -32.578 1.00 92.31 118 LEU A N 1
ATOM 971 C CA . LEU A 1 118 ? 18.209 -5.785 -33.329 1.00 92.31 118 LEU A CA 1
ATOM 972 C C . LEU A 1 118 ? 19.512 -6.454 -33.753 1.00 92.31 118 LEU A C 1
ATOM 974 O O . LEU A 1 118 ? 20.284 -6.942 -32.927 1.00 92.31 118 LEU A O 1
ATOM 978 N N . ASN A 1 119 ? 19.784 -6.396 -35.054 1.00 93.00 119 ASN A N 1
ATOM 979 C CA . ASN A 1 119 ? 21.072 -6.772 -35.617 1.00 93.00 119 ASN A CA 1
ATOM 980 C C . ASN A 1 119 ? 21.946 -5.525 -35.735 1.00 93.00 119 ASN A C 1
ATOM 982 O O . ASN A 1 119 ? 21.594 -4.580 -36.439 1.00 93.00 119 ASN A O 1
ATOM 986 N N . PHE A 1 120 ? 23.080 -5.531 -35.039 1.00 93.56 120 PHE A N 1
ATOM 987 C CA . PHE A 1 120 ? 24.044 -4.438 -35.084 1.00 93.56 120 PHE A CA 1
ATOM 988 C C . PHE A 1 120 ? 25.130 -4.744 -36.111 1.00 93.56 120 PHE A C 1
ATOM 990 O O . PHE A 1 120 ? 25.816 -5.759 -36.008 1.00 93.56 120 PHE A O 1
ATOM 997 N N . SER A 1 121 ? 25.315 -3.833 -37.060 1.00 91.75 121 SER A N 1
ATOM 998 C CA . SER A 1 121 ? 26.467 -3.793 -37.958 1.00 91.75 121 SER A CA 1
ATOM 999 C C . SER A 1 121 ? 27.187 -2.481 -37.719 1.00 91.75 121 SER A C 1
ATOM 1001 O O . SER A 1 121 ? 26.543 -1.434 -37.706 1.00 91.75 121 SER A O 1
ATOM 1003 N N . ASP A 1 122 ? 28.503 -2.526 -37.506 1.00 91.94 122 ASP A N 1
ATOM 1004 C CA . ASP A 1 122 ? 29.293 -1.311 -37.272 1.00 91.94 122 ASP A CA 1
ATOM 1005 C C . ASP A 1 122 ? 28.680 -0.424 -36.169 1.00 91.94 122 ASP A C 1
ATOM 1007 O O . ASP A 1 122 ? 28.531 0.785 -36.306 1.00 91.94 122 ASP A O 1
ATOM 1011 N N . ASN A 1 123 ? 28.273 -1.061 -35.063 1.00 93.81 123 ASN A N 1
ATOM 1012 C CA . ASN A 1 123 ? 27.659 -0.438 -33.886 1.00 93.81 123 ASN A CA 1
ATOM 1013 C C . ASN A 1 123 ? 26.291 0.241 -34.102 1.00 93.81 123 ASN A C 1
ATOM 1015 O O . ASN A 1 123 ? 25.769 0.849 -33.166 1.00 93.81 123 ASN A O 1
ATOM 1019 N N . ILE A 1 124 ? 25.661 0.080 -35.267 1.00 94.56 124 ILE A N 1
ATOM 1020 C CA . ILE A 1 124 ? 24.341 0.639 -35.586 1.00 94.56 124 ILE A CA 1
ATOM 1021 C C . ILE A 1 124 ? 23.359 -0.486 -35.931 1.00 94.56 124 ILE A C 1
ATOM 1023 O O . ILE A 1 124 ? 23.701 -1.432 -36.638 1.00 94.56 124 ILE A O 1
ATOM 1027 N N . ALA A 1 125 ? 22.127 -0.382 -35.433 1.00 95.62 125 ALA A N 1
ATOM 1028 C CA . ALA A 1 125 ? 21.010 -1.238 -35.825 1.00 95.62 125 ALA A CA 1
ATOM 1029 C C . ALA A 1 125 ? 19.966 -0.422 -36.591 1.00 95.62 125 ALA A C 1
ATOM 1031 O O . ALA A 1 125 ? 19.589 0.669 -36.153 1.00 95.62 125 ALA A O 1
ATOM 1032 N N . ILE A 1 126 ? 19.499 -0.961 -37.719 1.00 93.19 126 ILE A N 1
ATOM 1033 C CA . ILE A 1 126 ? 18.623 -0.270 -38.673 1.00 93.19 126 ILE A CA 1
ATOM 1034 C C . ILE A 1 126 ? 17.376 -1.111 -38.918 1.00 93.19 126 ILE A C 1
ATOM 1036 O O . ILE A 1 126 ? 17.475 -2.315 -39.150 1.00 93.19 126 ILE A O 1
ATOM 1040 N N . VAL A 1 127 ? 16.212 -0.466 -38.900 1.00 90.81 127 VAL A N 1
ATOM 1041 C CA . VAL A 1 127 ? 14.932 -1.056 -39.304 1.00 90.81 127 VAL A CA 1
ATOM 1042 C C . VAL A 1 127 ? 14.226 -0.056 -40.211 1.00 90.81 127 VAL A C 1
ATOM 1044 O O . VAL A 1 127 ? 14.029 1.088 -39.811 1.00 90.81 127 VAL A O 1
ATOM 1047 N N . SER A 1 128 ? 13.856 -0.482 -41.423 1.00 87.25 128 SER A N 1
ATOM 1048 C CA . SER A 1 128 ? 13.185 0.360 -42.430 1.00 87.25 128 SER A CA 1
ATOM 1049 C C . SER A 1 128 ? 13.880 1.714 -42.640 1.00 87.25 128 SER A C 1
ATOM 1051 O O . SER A 1 128 ? 13.258 2.761 -42.489 1.00 87.25 128 SER A O 1
ATOM 1053 N N . ASP A 1 129 ? 15.189 1.676 -42.910 1.00 87.50 129 ASP A N 1
ATOM 1054 C CA . ASP A 1 129 ? 16.053 2.846 -43.148 1.00 87.50 129 ASP A CA 1
ATOM 1055 C C . ASP A 1 129 ? 16.176 3.842 -41.977 1.00 87.50 129 ASP A C 1
ATOM 1057 O O . ASP A 1 129 ? 16.760 4.915 -42.119 1.00 87.50 129 ASP A O 1
ATOM 1061 N N . MET A 1 130 ? 15.693 3.473 -40.787 1.00 91.12 130 MET A N 1
ATOM 1062 C CA . MET A 1 130 ? 15.809 4.256 -39.559 1.00 91.12 130 MET A CA 1
ATOM 1063 C C . MET A 1 130 ? 16.795 3.597 -38.595 1.00 91.12 130 MET A C 1
ATOM 1065 O O . MET A 1 130 ? 16.717 2.394 -38.334 1.00 91.12 130 MET A O 1
ATOM 1069 N N . ILE A 1 131 ? 17.703 4.387 -38.016 1.00 94.12 131 ILE A N 1
ATOM 1070 C CA . ILE A 1 131 ? 18.552 3.922 -36.915 1.00 94.12 131 ILE A CA 1
ATOM 1071 C C . ILE A 1 131 ? 17.671 3.723 -35.683 1.00 94.12 131 ILE A C 1
ATOM 1073 O O . ILE A 1 131 ? 17.062 4.669 -35.200 1.00 94.12 131 ILE A O 1
ATOM 1077 N N . VAL A 1 132 ? 17.630 2.500 -35.159 1.00 94.50 132 VAL A N 1
ATOM 1078 C CA . VAL A 1 132 ? 16.817 2.114 -33.989 1.00 94.50 132 VAL A CA 1
ATOM 1079 C C . VAL A 1 132 ? 17.662 1.592 -32.828 1.00 94.50 132 VAL A C 1
ATOM 1081 O O . VAL A 1 132 ? 17.158 1.372 -31.728 1.00 94.50 132 VAL A O 1
ATOM 1084 N N . GLY A 1 133 ? 18.967 1.417 -33.038 1.00 96.00 133 GLY A N 1
ATOM 1085 C CA . GLY A 1 133 ? 19.906 1.068 -31.981 1.00 96.00 133 GLY A CA 1
ATOM 1086 C C . GLY A 1 133 ? 21.297 1.622 -32.248 1.00 96.00 133 GLY A C 1
ATOM 1087 O O . GLY A 1 133 ? 21.763 1.629 -33.385 1.00 96.00 133 GLY A O 1
ATOM 1088 N N . VAL A 1 134 ? 21.968 2.057 -31.181 1.00 95.75 134 VAL A N 1
ATOM 1089 C CA . VAL A 1 134 ? 23.324 2.622 -31.230 1.00 95.75 134 VAL A CA 1
ATOM 1090 C C . VAL A 1 134 ? 24.173 2.020 -30.110 1.00 95.75 134 VAL A C 1
ATOM 1092 O O . VAL A 1 134 ? 23.787 2.049 -28.937 1.00 95.75 134 VAL A O 1
ATOM 1095 N N . ILE A 1 135 ? 25.342 1.481 -30.460 1.00 95.50 135 ILE A N 1
ATOM 1096 C CA . ILE A 1 135 ? 26.386 1.081 -29.512 1.00 95.50 135 ILE A CA 1
ATOM 1097 C C . ILE A 1 135 ? 27.443 2.186 -29.474 1.00 95.50 135 ILE A C 1
ATOM 1099 O O . ILE A 1 135 ? 28.100 2.475 -30.468 1.00 95.50 135 ILE A O 1
ATOM 1103 N N . VAL A 1 136 ? 27.609 2.812 -28.314 1.00 93.88 136 VAL A N 1
ATOM 1104 C CA . VAL A 1 136 ? 28.565 3.909 -28.116 1.00 93.88 136 VAL A CA 1
ATOM 1105 C C . VAL A 1 136 ? 29.886 3.415 -27.533 1.00 93.88 136 VAL A C 1
ATOM 1107 O O . VAL A 1 136 ? 29.985 2.289 -27.032 1.00 93.88 136 VAL A O 1
ATOM 1110 N N . SER A 1 137 ? 30.905 4.274 -27.559 1.00 91.81 137 SER A N 1
ATOM 1111 C CA . SER A 1 137 ? 32.195 4.047 -26.887 1.00 91.81 137 SER A CA 1
ATOM 1112 C C . SER A 1 137 ? 32.869 2.726 -27.280 1.00 91.81 137 SER A C 1
ATOM 1114 O O . SER A 1 137 ? 33.549 2.100 -26.468 1.00 91.81 137 SER A O 1
ATOM 1116 N N . THR A 1 138 ? 32.622 2.278 -28.509 1.00 90.75 138 THR A N 1
ATOM 1117 C CA . THR A 1 138 ? 33.196 1.074 -29.107 1.00 90.75 138 THR A CA 1
ATOM 1118 C C . THR A 1 138 ? 33.644 1.446 -30.524 1.00 90.75 138 THR A C 1
ATOM 1120 O O . THR A 1 138 ? 32.851 2.077 -31.231 1.00 90.75 138 THR A O 1
ATOM 1123 N N . PRO A 1 139 ? 34.878 1.110 -30.941 1.00 89.88 139 PRO A N 1
ATOM 1124 C CA . PRO A 1 139 ? 35.345 1.368 -32.301 1.00 89.88 139 PRO A CA 1
ATOM 1125 C C . PRO A 1 139 ? 34.471 0.684 -33.354 1.00 89.88 139 PRO A C 1
ATOM 1127 O O . PRO A 1 139 ? 33.950 -0.412 -33.130 1.00 89.88 139 PRO A O 1
ATOM 1130 N N . THR A 1 140 ? 34.314 1.326 -34.507 1.00 87.75 140 THR A N 1
ATOM 1131 C CA . THR A 1 140 ? 33.709 0.755 -35.714 1.00 87.75 140 THR A CA 1
ATOM 1132 C C . THR A 1 140 ? 34.597 1.017 -36.926 1.00 87.75 140 THR A C 1
ATOM 1134 O O . THR A 1 140 ? 35.310 2.018 -36.998 1.00 87.75 140 THR A O 1
ATOM 1137 N N . THR A 1 141 ? 34.558 0.092 -37.886 1.00 79.69 141 THR A N 1
ATOM 1138 C CA . THR A 1 141 ? 35.365 0.149 -39.105 1.00 79.69 141 THR A CA 1
ATOM 1139 C C . THR A 1 141 ? 34.774 1.103 -40.142 1.00 79.69 141 THR A C 1
ATOM 1141 O O . THR A 1 141 ? 35.517 1.654 -40.952 1.00 79.69 141 THR A O 1
ATOM 1144 N N . LYS A 1 142 ? 33.449 1.311 -40.146 1.00 83.94 142 LYS A N 1
ATOM 1145 C CA . LYS A 1 142 ? 32.769 2.156 -41.137 1.00 83.94 142 LYS A CA 1
ATOM 1146 C C . LYS A 1 142 ? 31.761 3.102 -40.497 1.00 83.94 142 LYS A C 1
ATOM 1148 O O . LYS A 1 142 ? 30.944 2.714 -39.668 1.00 83.94 142 LYS A O 1
ATOM 1153 N N . LYS A 1 143 ? 31.769 4.352 -40.962 1.00 84.62 143 LYS A N 1
ATOM 1154 C CA . LYS A 1 143 ? 30.732 5.332 -40.631 1.00 84.62 143 LYS A CA 1
ATOM 1155 C C . LYS A 1 143 ? 29.407 4.932 -41.291 1.00 84.62 143 LYS A C 1
ATOM 1157 O O . LYS A 1 143 ? 29.386 4.552 -42.461 1.00 84.62 143 LYS A O 1
ATOM 1162 N N . THR A 1 144 ? 28.306 5.063 -40.553 1.00 85.38 144 THR A N 1
ATOM 1163 C CA . THR A 1 144 ? 26.958 4.907 -41.115 1.00 85.38 144 THR A CA 1
ATOM 1164 C C . THR A 1 144 ? 26.680 5.943 -42.212 1.00 85.38 144 THR A C 1
ATOM 1166 O O . THR A 1 144 ? 27.086 7.102 -42.108 1.00 85.38 144 THR A O 1
ATOM 1169 N N . GLN A 1 145 ? 25.971 5.523 -43.262 1.00 87.81 145 GLN A N 1
ATOM 1170 C CA . GLN A 1 145 ? 25.458 6.414 -44.310 1.00 87.81 145 GLN A CA 1
ATOM 1171 C C . GLN A 1 145 ? 24.151 7.117 -43.910 1.00 87.81 145 GLN A C 1
ATOM 1173 O O . GLN A 1 145 ? 23.745 8.073 -44.562 1.00 87.81 145 GLN A O 1
ATOM 1178 N N . TYR A 1 146 ? 23.490 6.626 -42.858 1.00 89.12 146 TYR A N 1
ATOM 1179 C CA . TYR A 1 146 ? 22.221 7.156 -42.367 1.00 89.12 146 TYR A CA 1
ATOM 1180 C C . TYR A 1 146 ? 22.462 8.314 -41.401 1.00 89.12 146 TYR A C 1
ATOM 1182 O O . TYR A 1 146 ? 23.453 8.327 -40.665 1.00 89.12 146 TYR A O 1
ATOM 1190 N N . GLU A 1 147 ? 21.539 9.271 -41.392 1.00 89.81 147 GLU A N 1
ATOM 1191 C CA . GLU A 1 147 ? 21.569 10.388 -40.453 1.00 89.81 147 GLU A CA 1
ATOM 1192 C C . GLU A 1 147 ? 21.479 9.875 -39.010 1.00 89.81 147 GLU A C 1
ATOM 1194 O O . GLU A 1 147 ? 20.662 9.008 -38.687 1.00 89.81 147 GLU A O 1
ATOM 1199 N N . LEU A 1 148 ? 22.371 10.373 -38.148 1.00 91.25 148 LEU A N 1
ATOM 1200 C CA . LEU A 1 148 ? 22.387 9.976 -36.745 1.00 91.25 148 LEU A CA 1
ATOM 1201 C C . LEU A 1 148 ? 21.200 10.609 -36.011 1.00 91.25 148 LEU A C 1
ATOM 1203 O O . LEU A 1 148 ? 20.951 11.797 -36.201 1.00 91.25 148 LEU A O 1
ATOM 1207 N N . PRO A 1 149 ? 20.517 9.859 -35.130 1.00 91.94 149 PRO A N 1
ATOM 1208 C CA . PRO A 1 149 ? 19.459 10.424 -34.310 1.00 91.94 149 PRO A CA 1
ATOM 1209 C C . PRO A 1 149 ? 19.978 11.515 -33.371 1.00 91.94 149 PRO A C 1
ATOM 1211 O O . PRO A 1 149 ? 21.134 11.484 -32.926 1.00 91.94 149 PRO A O 1
ATOM 1214 N N . ASP A 1 150 ? 19.082 12.424 -32.992 1.00 91.00 150 ASP A N 1
ATOM 1215 C CA . ASP A 1 150 ? 19.364 13.448 -31.994 1.00 91.00 150 ASP A CA 1
ATOM 1216 C C . ASP A 1 150 ? 19.896 12.841 -30.690 1.00 91.00 150 ASP A C 1
ATOM 1218 O O . ASP A 1 150 ? 19.442 11.808 -30.191 1.00 91.00 150 ASP A O 1
ATOM 1222 N N . GLY A 1 151 ? 20.900 13.504 -30.119 1.00 91.94 151 GLY A N 1
ATOM 1223 C CA . GLY A 1 151 ? 21.594 13.010 -28.932 1.00 91.94 151 GLY A CA 1
ATOM 1224 C C . GLY A 1 151 ? 22.726 12.023 -29.228 1.00 91.94 151 GLY A C 1
ATOM 1225 O O . GLY A 1 151 ? 23.319 11.511 -28.276 1.00 91.94 151 GLY A O 1
ATOM 1226 N N . PHE A 1 152 ? 23.085 11.801 -30.496 1.00 94.62 152 PHE A N 1
ATOM 1227 C CA . PHE A 1 152 ? 24.274 11.042 -30.885 1.00 94.62 152 PHE A CA 1
ATOM 1228 C C . PHE A 1 152 ? 25.195 11.841 -31.809 1.00 94.62 152 PHE A C 1
ATOM 1230 O O . PHE A 1 152 ? 24.780 12.713 -32.567 1.00 94.62 152 PHE A O 1
ATOM 1237 N N . ASN A 1 153 ? 26.487 11.547 -31.728 1.00 93.31 153 ASN A N 1
ATOM 1238 C CA . ASN A 1 153 ? 27.512 12.051 -32.636 1.00 93.31 153 ASN A CA 1
ATOM 1239 C C . ASN A 1 153 ? 28.575 10.974 -32.859 1.00 93.31 153 ASN A C 1
ATOM 1241 O O . ASN A 1 153 ? 28.545 9.915 -32.234 1.00 93.31 153 ASN A O 1
ATOM 1245 N N . TYR A 1 154 ? 29.522 11.253 -33.748 1.00 90.00 154 TYR A N 1
ATOM 1246 C CA . TYR A 1 154 ? 30.715 10.435 -33.913 1.00 90.00 154 TYR A CA 1
ATOM 1247 C C . TYR A 1 154 ? 31.964 11.269 -33.642 1.00 90.00 154 TYR A C 1
ATOM 1249 O O . TYR A 1 154 ? 31.971 12.485 -33.855 1.00 90.00 154 TYR A O 1
ATOM 1257 N N . VAL A 1 155 ? 33.007 10.591 -33.185 1.00 90.56 155 VAL A N 1
ATOM 1258 C CA . VAL A 1 155 ? 34.360 11.121 -33.019 1.00 90.56 155 VAL A CA 1
ATOM 1259 C C . VAL A 1 155 ? 35.359 10.121 -33.590 1.00 90.56 155 VAL A C 1
ATOM 1261 O O . VAL A 1 155 ? 35.036 8.947 -33.776 1.00 90.56 155 VAL A O 1
ATOM 1264 N N . GLU A 1 156 ? 36.560 10.596 -33.890 1.00 88.69 156 GLU A N 1
ATOM 1265 C CA . GLU A 1 156 ? 37.692 9.748 -34.251 1.00 88.69 156 GLU A CA 1
ATOM 1266 C C . GLU A 1 156 ? 38.539 9.517 -32.996 1.00 88.69 156 GLU A C 1
ATOM 1268 O O . GLU A 1 156 ? 38.832 10.463 -32.257 1.00 88.69 156 GLU A O 1
ATOM 1273 N N . ASP A 1 157 ? 38.863 8.260 -32.704 1.00 85.19 157 ASP A N 1
ATOM 1274 C CA . ASP A 1 157 ? 39.732 7.924 -31.583 1.00 85.19 157 ASP A CA 1
ATOM 1275 C C . ASP A 1 157 ? 41.215 8.161 -31.920 1.00 85.19 157 ASP A C 1
ATOM 1277 O O . ASP A 1 157 ? 41.589 8.565 -33.021 1.00 85.19 157 ASP A O 1
ATOM 1281 N N . LYS A 1 158 ? 42.097 7.924 -30.943 1.00 82.25 158 LYS A N 1
ATOM 1282 C CA . LYS A 1 158 ? 43.545 8.135 -31.109 1.00 82.25 158 LYS A CA 1
ATOM 1283 C C . LYS A 1 158 ? 44.190 7.199 -32.138 1.00 82.25 158 LYS A C 1
ATOM 1285 O O . LYS A 1 158 ? 45.320 7.454 -32.541 1.00 82.25 158 LYS A O 1
ATOM 1290 N N . GLU A 1 159 ? 43.509 6.120 -32.506 1.00 81.75 159 GLU A N 1
ATOM 1291 C CA . GLU A 1 159 ? 43.968 5.102 -33.450 1.00 81.75 159 GLU A CA 1
ATOM 1292 C C . GLU A 1 159 ? 43.356 5.303 -34.848 1.00 81.75 159 GLU A C 1
ATOM 1294 O O . GLU A 1 159 ? 43.645 4.528 -35.758 1.00 81.75 159 GLU A O 1
ATOM 1299 N N . GLY A 1 160 ? 42.553 6.357 -35.040 1.00 81.38 160 GLY A N 1
ATOM 1300 C CA . GLY A 1 160 ? 41.889 6.673 -36.304 1.00 81.38 160 GLY A CA 1
ATOM 1301 C C . GLY A 1 160 ? 40.579 5.913 -36.531 1.00 81.38 160 GLY A C 1
ATOM 1302 O O . GLY A 1 160 ? 40.025 5.959 -37.630 1.00 81.38 160 GLY A O 1
ATOM 1303 N N . ASN A 1 161 ? 40.065 5.194 -35.526 1.00 86.25 161 ASN A N 1
ATOM 1304 C CA . ASN A 1 161 ? 38.784 4.503 -35.642 1.00 86.25 161 ASN A CA 1
ATOM 1305 C C . ASN A 1 161 ? 37.624 5.452 -35.338 1.00 86.25 161 ASN A C 1
ATOM 1307 O O . ASN A 1 161 ? 37.707 6.327 -34.473 1.00 86.25 161 ASN A O 1
ATOM 1311 N N . TYR A 1 162 ? 36.485 5.216 -35.984 1.00 89.06 162 TYR A N 1
ATOM 1312 C CA . TYR A 1 162 ? 35.260 5.940 -35.669 1.00 89.06 162 TYR A CA 1
ATOM 1313 C C . TYR A 1 162 ? 34.601 5.367 -34.413 1.00 89.06 162 TYR A C 1
ATOM 1315 O O . TYR A 1 162 ? 34.476 4.152 -34.256 1.00 89.06 162 TYR A O 1
ATOM 1323 N N . VAL A 1 163 ? 34.132 6.246 -33.530 1.00 92.69 163 VAL A N 1
ATOM 1324 C CA . VAL A 1 163 ? 33.430 5.888 -32.294 1.00 92.69 163 VAL A CA 1
ATOM 1325 C C . VAL A 1 163 ? 32.165 6.730 -32.172 1.00 92.69 163 VAL A C 1
ATOM 1327 O O . VAL A 1 163 ? 32.212 7.954 -32.289 1.00 92.69 163 VAL A O 1
ATOM 1330 N N . TYR A 1 164 ? 31.027 6.087 -31.902 1.00 93.31 164 TYR A N 1
ATOM 1331 C CA . TYR A 1 164 ? 29.798 6.807 -31.571 1.00 93.31 164 TYR A CA 1
ATOM 1332 C C . TYR A 1 164 ? 29.818 7.272 -30.116 1.00 93.31 164 TYR A C 1
ATOM 1334 O O . TYR A 1 164 ? 30.172 6.518 -29.204 1.00 93.31 164 TYR A O 1
ATOM 1342 N N . GLU A 1 165 ? 29.373 8.501 -29.900 1.00 92.69 165 GLU A N 1
ATOM 1343 C CA . GLU A 1 165 ? 29.205 9.118 -28.593 1.00 92.69 165 GLU A CA 1
ATOM 1344 C C . GLU A 1 165 ? 27.748 9.514 -28.369 1.00 92.69 165 GLU A C 1
ATOM 1346 O O . GLU A 1 165 ? 26.959 9.685 -29.299 1.00 92.69 165 GLU A O 1
ATOM 1351 N N . THR A 1 166 ? 27.388 9.630 -27.094 1.00 93.06 166 THR A N 1
ATOM 1352 C CA . THR A 1 166 ? 26.056 10.041 -26.658 1.00 93.06 166 THR A CA 1
ATOM 1353 C C . THR A 1 166 ? 26.130 11.418 -26.013 1.00 93.06 166 THR A C 1
ATOM 1355 O O . THR A 1 166 ? 26.986 11.689 -25.169 1.00 93.06 166 THR A O 1
ATOM 1358 N N . LYS A 1 167 ? 25.203 12.281 -26.410 1.00 91.81 167 LYS A N 1
ATOM 1359 C CA . LYS A 1 167 ? 24.919 13.589 -25.826 1.00 91.81 167 LYS A CA 1
ATOM 1360 C C . LYS A 1 167 ? 23.599 13.521 -25.053 1.00 91.81 167 LYS A C 1
ATOM 1362 O O . LYS A 1 167 ? 23.100 12.453 -24.694 1.00 91.81 167 LYS A O 1
ATOM 1367 N N . THR A 1 168 ? 23.015 14.679 -24.776 1.00 90.88 168 THR A N 1
ATOM 1368 C CA . THR A 1 168 ? 21.665 14.770 -24.225 1.00 90.88 168 THR A CA 1
ATOM 1369 C C . THR A 1 168 ? 20.652 14.244 -25.240 1.00 90.88 168 THR A C 1
ATOM 1371 O O . THR A 1 168 ? 20.346 14.914 -26.217 1.00 90.88 168 THR A O 1
ATOM 1374 N N . ILE A 1 169 ? 20.138 13.042 -24.988 1.00 92.44 169 ILE A N 1
ATOM 1375 C CA . ILE A 1 169 ? 18.998 12.461 -25.711 1.00 92.44 169 ILE A CA 1
ATOM 1376 C C . ILE A 1 169 ? 17.699 13.095 -25.190 1.00 92.44 169 ILE A C 1
ATOM 1378 O O . ILE A 1 169 ? 17.563 13.270 -23.966 1.00 92.44 169 ILE A O 1
ATOM 1382 N N . GLY A 1 170 ? 16.773 13.391 -26.106 1.00 91.56 170 GLY A N 1
ATOM 1383 C CA . GLY A 1 170 ? 15.443 13.932 -25.829 1.00 91.56 170 GLY A CA 1
ATOM 1384 C C . GLY A 1 170 ? 14.615 13.055 -24.888 1.00 91.56 170 GLY A C 1
ATOM 1385 O O . GLY A 1 170 ? 14.814 11.842 -24.774 1.00 91.56 170 GLY A O 1
ATOM 1386 N N . VAL A 1 171 ? 13.731 13.696 -24.124 1.00 93.69 171 VAL A N 1
ATOM 1387 C CA . VAL A 1 171 ? 12.816 13.034 -23.187 1.00 93.69 171 VAL A CA 1
ATOM 1388 C C . VAL A 1 171 ? 11.450 12.947 -23.855 1.00 93.69 171 VAL A C 1
ATOM 1390 O O . VAL A 1 171 ? 10.881 13.988 -24.160 1.00 93.69 171 VAL A O 1
ATOM 1393 N N . ILE A 1 172 ? 10.931 11.728 -24.030 1.00 92.94 172 ILE A N 1
ATOM 1394 C CA . ILE A 1 172 ? 9.565 11.502 -24.529 1.00 92.94 172 ILE A CA 1
ATOM 1395 C C . ILE A 1 172 ? 8.575 11.606 -23.368 1.00 92.94 172 ILE A C 1
ATOM 1397 O O . ILE A 1 172 ? 7.603 12.343 -23.445 1.00 92.94 172 ILE A O 1
ATOM 1401 N N . TYR A 1 173 ? 8.853 10.892 -22.270 1.00 94.69 173 TYR A N 1
ATOM 1402 C CA . TYR A 1 173 ? 8.025 10.922 -21.065 1.00 94.69 173 TYR A CA 1
ATOM 1403 C C . TYR A 1 173 ? 8.868 11.278 -19.850 1.00 94.69 173 TYR A C 1
ATOM 1405 O O . TYR A 1 173 ? 9.778 10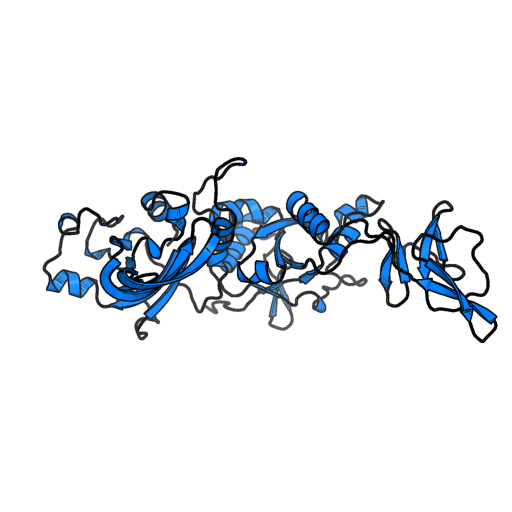.546 -19.442 1.00 94.69 173 TYR A O 1
ATOM 1413 N N . SER A 1 174 ? 8.534 12.391 -19.214 1.00 96.50 174 SER A N 1
ATOM 1414 C CA . SER A 1 174 ? 9.064 12.766 -17.913 1.00 96.50 174 SER A CA 1
ATOM 1415 C C . SER A 1 174 ? 8.631 11.777 -16.824 1.00 96.50 174 SER A C 1
ATOM 1417 O O . SER A 1 174 ? 7.694 10.993 -16.960 1.00 96.50 174 SER A O 1
ATOM 1419 N N . ARG A 1 175 ? 9.285 11.857 -15.660 1.00 95.69 175 ARG A N 1
ATOM 1420 C CA . ARG A 1 175 ? 8.910 11.064 -14.471 1.00 95.69 175 ARG A CA 1
ATOM 1421 C C . ARG A 1 175 ? 7.474 11.324 -14.005 1.00 95.69 175 ARG A C 1
ATOM 1423 O O . ARG A 1 175 ? 6.909 10.484 -13.311 1.00 95.69 175 ARG A O 1
ATOM 1430 N N . LYS A 1 176 ? 6.931 12.515 -14.291 1.00 95.62 176 LYS A N 1
ATOM 1431 C CA . LYS A 1 176 ? 5.553 12.870 -13.949 1.00 95.62 176 LYS A CA 1
ATOM 1432 C C . LYS A 1 176 ? 4.595 12.210 -14.935 1.00 95.62 176 LYS A C 1
ATOM 1434 O O . LYS A 1 176 ? 3.718 11.492 -14.489 1.00 95.62 176 LYS A O 1
ATOM 1439 N N . GLU A 1 177 ? 4.840 12.355 -16.233 1.00 97.25 177 GLU A N 1
ATOM 1440 C CA . GLU A 1 177 ? 3.977 11.771 -17.267 1.00 97.25 177 GLU A CA 1
ATOM 1441 C C . GLU A 1 177 ? 3.972 10.241 -17.209 1.00 97.25 177 GLU A C 1
ATOM 1443 O O . GLU A 1 177 ? 2.916 9.640 -17.327 1.00 97.25 177 GLU A O 1
ATOM 1448 N N . LEU A 1 178 ? 5.109 9.596 -16.907 1.00 97.12 178 LEU A N 1
ATOM 1449 C CA . LEU A 1 178 ? 5.133 8.150 -16.641 1.00 97.12 178 LEU A CA 1
ATOM 1450 C C . LEU A 1 178 ? 4.268 7.763 -15.438 1.00 97.12 178 LEU A C 1
ATOM 1452 O O . LEU A 1 178 ? 3.676 6.691 -15.419 1.00 97.12 178 LEU A O 1
ATOM 1456 N N . ARG A 1 179 ? 4.215 8.605 -14.403 1.00 96.06 179 ARG A N 1
ATOM 1457 C CA . ARG A 1 179 ? 3.358 8.343 -13.244 1.00 96.06 179 ARG A CA 1
ATOM 1458 C C . ARG A 1 179 ? 1.895 8.450 -13.615 1.00 96.06 179 ARG A C 1
ATOM 1460 O O . ARG A 1 179 ? 1.147 7.543 -13.279 1.00 96.06 179 ARG A O 1
ATOM 1467 N N . ASP A 1 180 ? 1.536 9.531 -14.290 1.00 96.38 180 ASP A N 1
ATOM 1468 C CA . ASP A 1 180 ? 0.163 9.802 -14.696 1.00 96.38 180 ASP A CA 1
ATOM 1469 C C . ASP A 1 180 ? -0.317 8.679 -15.642 1.00 96.38 180 ASP A C 1
ATOM 1471 O O . ASP A 1 180 ? -1.329 8.045 -15.357 1.00 96.38 180 ASP A O 1
ATOM 1475 N N . TYR A 1 181 ? 0.504 8.289 -16.628 1.00 97.19 181 TYR A N 1
ATOM 1476 C CA . TYR A 1 181 ? 0.245 7.154 -17.526 1.00 97.19 181 TYR A CA 1
ATOM 1477 C C . TYR A 1 181 ? 0.013 5.841 -16.771 1.00 97.19 181 TYR A C 1
ATOM 1479 O O . TYR A 1 181 ? -0.982 5.159 -16.992 1.00 97.19 181 TYR A O 1
ATOM 1487 N N . LEU A 1 182 ? 0.932 5.451 -15.876 1.00 97.81 182 LEU A N 1
ATOM 1488 C CA . LEU A 1 182 ? 0.808 4.174 -15.166 1.00 97.81 182 LEU A CA 1
ATOM 1489 C C . LEU A 1 182 ? -0.368 4.186 -14.180 1.00 97.81 182 LEU A C 1
ATOM 1491 O O . LEU A 1 182 ? -0.942 3.136 -13.917 1.00 97.81 182 LEU A O 1
ATOM 1495 N N . TYR A 1 183 ? -0.711 5.340 -13.604 1.00 95.69 183 TYR A N 1
ATOM 1496 C CA . TYR A 1 183 ? -1.858 5.459 -12.703 1.00 95.69 183 TYR A CA 1
ATOM 1497 C C . TYR A 1 183 ? -3.185 5.304 -13.446 1.00 95.69 183 TYR A C 1
ATOM 1499 O O . TYR A 1 183 ? -4.117 4.753 -12.869 1.00 95.69 183 TYR A O 1
ATOM 1507 N N . GLU A 1 184 ? -3.249 5.758 -14.696 1.00 96.31 184 GLU A N 1
ATOM 1508 C CA . GLU A 1 184 ? -4.445 5.687 -15.534 1.00 96.31 184 GLU A CA 1
ATOM 1509 C C . GLU A 1 184 ? -4.596 4.335 -16.243 1.00 96.31 184 GLU A C 1
ATOM 1511 O O . GLU A 1 184 ? -5.684 3.768 -16.267 1.00 96.31 184 GLU A O 1
ATOM 1516 N N . HIS A 1 185 ? -3.508 3.798 -16.799 1.00 97.12 185 HIS A N 1
ATOM 1517 C CA . HIS A 1 185 ? -3.566 2.644 -17.704 1.00 97.12 185 HIS A CA 1
ATOM 1518 C C . HIS A 1 185 ? -3.011 1.346 -17.120 1.00 97.12 185 HIS A C 1
ATOM 1520 O O . HIS A 1 185 ? -3.115 0.302 -17.760 1.00 97.12 185 HIS A O 1
ATOM 1526 N N . GLY A 1 186 ? -2.363 1.393 -15.954 1.00 98.00 186 GLY A N 1
ATOM 1527 C CA . GLY A 1 186 ? -1.671 0.226 -15.421 1.00 98.00 186 GLY A CA 1
ATOM 1528 C C . GLY A 1 186 ? -0.539 -0.258 -16.334 1.00 98.00 186 GLY A C 1
ATOM 1529 O O . GLY A 1 186 ? 0.086 0.517 -17.063 1.00 98.00 186 GLY A O 1
ATOM 1530 N N . PHE A 1 187 ? -0.222 -1.550 -16.253 1.00 98.50 187 PHE A N 1
ATOM 1531 C CA . PHE A 1 187 ? 0.759 -2.209 -17.119 1.00 98.50 187 PHE A CA 1
ATOM 1532 C C . PHE A 1 187 ? 0.628 -3.734 -17.062 1.00 98.50 187 PHE A C 1
ATOM 1534 O O . PHE A 1 187 ? 0.180 -4.297 -16.066 1.00 98.50 187 PHE A O 1
ATOM 1541 N N . ASN A 1 188 ? 1.108 -4.429 -18.093 1.00 98.38 188 ASN A N 1
ATOM 1542 C CA . ASN A 1 188 ? 1.234 -5.882 -18.082 1.00 98.38 188 ASN A CA 1
ATOM 1543 C C . ASN A 1 188 ? 2.592 -6.322 -17.522 1.00 98.38 188 ASN A C 1
ATOM 1545 O O . ASN A 1 188 ? 3.646 -5.720 -17.785 1.00 98.38 188 ASN A O 1
ATOM 1549 N N . CYS A 1 189 ? 2.577 -7.413 -16.764 1.00 97.69 189 CYS A N 1
ATOM 1550 C CA . CYS A 1 189 ? 3.767 -8.108 -16.297 1.00 97.69 189 CYS A CA 1
ATOM 1551 C C . CYS A 1 189 ? 3.521 -9.621 -16.257 1.00 97.69 189 CYS A C 1
ATOM 1553 O O . CYS A 1 189 ? 2.526 -10.089 -15.708 1.00 97.69 189 CYS A O 1
ATOM 1555 N N . ASN A 1 190 ? 4.427 -10.401 -16.858 1.00 94.81 190 ASN A N 1
ATOM 1556 C CA . ASN A 1 190 ? 4.282 -11.852 -17.036 1.00 94.81 190 ASN A CA 1
ATOM 1557 C C . ASN A 1 190 ? 2.917 -12.274 -17.635 1.00 94.81 190 ASN A C 1
ATOM 1559 O O . ASN A 1 190 ? 2.440 -13.372 -17.359 1.00 94.81 190 ASN A O 1
ATOM 1563 N N . GLY A 1 191 ? 2.294 -11.423 -18.456 1.00 95.19 191 GLY A N 1
ATOM 1564 C CA . GLY A 1 191 ? 0.984 -11.685 -19.061 1.00 95.19 191 GLY A CA 1
ATOM 1565 C C . GLY A 1 191 ? -0.240 -11.350 -18.203 1.00 95.19 191 GLY A C 1
ATOM 1566 O O . GLY A 1 191 ? -1.349 -11.532 -18.689 1.00 95.19 191 GLY A O 1
ATOM 1567 N N . ASN A 1 192 ? -0.067 -10.861 -16.970 1.00 96.31 192 ASN A N 1
ATOM 1568 C CA . ASN A 1 192 ? -1.173 -10.349 -16.152 1.00 96.31 192 ASN A CA 1
ATOM 1569 C C . ASN A 1 192 ? -1.175 -8.820 -16.167 1.00 96.31 192 ASN A C 1
ATOM 1571 O O . ASN A 1 192 ? -0.103 -8.212 -16.234 1.00 96.31 192 ASN A O 1
ATOM 1575 N N . HIS A 1 193 ? -2.357 -8.216 -16.058 1.00 98.44 193 HIS A N 1
ATOM 1576 C CA . HIS A 1 193 ? -2.506 -6.768 -15.963 1.00 98.44 193 HIS A CA 1
ATOM 1577 C C . HIS A 1 193 ? -2.444 -6.302 -14.503 1.00 98.44 193 HIS A C 1
ATOM 1579 O O . HIS A 1 193 ? -2.961 -6.968 -13.605 1.00 98.44 193 HIS A O 1
ATOM 1585 N N . TYR A 1 194 ? -1.780 -5.174 -14.262 1.00 98.75 194 TYR A N 1
ATOM 1586 C CA . TYR A 1 194 ? -1.590 -4.583 -12.942 1.00 98.75 194 TYR A CA 1
ATOM 1587 C C . TYR A 1 194 ? -2.073 -3.145 -12.942 1.00 98.75 194 TYR A C 1
ATOM 1589 O O . TYR A 1 194 ? -1.648 -2.348 -13.778 1.00 98.75 194 TYR A O 1
ATOM 1597 N N . ILE A 1 195 ? -2.867 -2.798 -11.935 1.00 98.56 195 ILE A N 1
ATOM 1598 C CA . ILE A 1 195 ? -3.401 -1.449 -11.747 1.00 98.56 195 ILE A CA 1
ATOM 1599 C C . ILE A 1 195 ? -2.966 -0.866 -10.408 1.00 98.56 195 ILE A C 1
ATOM 1601 O O . ILE A 1 195 ? -2.484 -1.571 -9.512 1.00 98.56 195 ILE A O 1
ATOM 1605 N N . ARG A 1 196 ? -3.067 0.459 -10.291 1.00 97.00 196 ARG A N 1
ATOM 1606 C CA . ARG A 1 196 ? -2.673 1.188 -9.086 1.00 97.00 196 ARG A CA 1
ATOM 1607 C C . ARG A 1 196 ? -3.516 0.704 -7.907 1.00 97.00 196 ARG A C 1
ATOM 1609 O O . ARG A 1 196 ? -4.730 0.842 -7.927 1.00 97.00 196 ARG A O 1
ATOM 1616 N N . LEU A 1 197 ? -2.861 0.203 -6.861 1.00 95.75 197 LEU A N 1
ATOM 1617 C CA . LEU A 1 197 ? -3.534 -0.184 -5.624 1.00 95.75 197 LEU A CA 1
ATOM 1618 C C . LEU A 1 197 ? -3.620 1.020 -4.687 1.00 95.75 197 LEU A C 1
ATOM 1620 O O . LEU A 1 197 ? -4.642 1.686 -4.603 1.00 95.75 197 LEU A O 1
ATOM 1624 N N . LYS A 1 198 ? -2.517 1.315 -3.995 1.00 93.50 198 LYS A N 1
ATOM 1625 C CA . LYS A 1 198 ? -2.461 2.364 -2.979 1.00 93.50 198 LYS A CA 1
ATOM 1626 C C . LYS A 1 198 ? -1.031 2.799 -2.698 1.00 93.50 198 LYS A C 1
ATOM 1628 O O . LYS A 1 198 ? -0.051 2.161 -3.102 1.00 93.50 198 LYS A O 1
ATOM 1633 N N . ARG A 1 199 ? -0.900 3.891 -1.958 1.00 89.69 199 ARG A N 1
ATOM 1634 C CA . ARG A 1 199 ? 0.366 4.516 -1.606 1.00 89.69 199 ARG A CA 1
ATOM 1635 C C . ARG A 1 199 ? 0.340 5.001 -0.167 1.00 89.69 199 ARG A C 1
ATOM 1637 O O . ARG A 1 199 ? -0.342 5.960 0.168 1.00 89.69 199 ARG A O 1
ATOM 1644 N N . THR A 1 200 ? 1.193 4.414 0.667 1.00 87.12 200 THR A N 1
ATOM 1645 C CA . THR A 1 200 ? 1.378 4.907 2.036 1.00 87.12 200 THR A CA 1
ATOM 1646 C C . THR A 1 200 ? 1.982 6.310 2.043 1.00 87.12 200 THR A C 1
ATOM 1648 O O . THR A 1 200 ? 2.766 6.664 1.155 1.00 87.12 200 THR A O 1
ATOM 1651 N N . SER A 1 201 ? 1.710 7.102 3.084 1.00 84.75 201 SER A N 1
ATOM 1652 C CA . SER A 1 201 ? 2.296 8.445 3.227 1.00 84.75 201 SER A CA 1
ATOM 1653 C C . SER A 1 201 ? 3.835 8.408 3.209 1.00 84.75 201 SER A C 1
ATOM 1655 O O . SER A 1 201 ? 4.478 9.307 2.670 1.00 84.75 201 SER A O 1
ATOM 1657 N N . GLY A 1 202 ? 4.443 7.339 3.742 1.00 85.81 202 GLY A N 1
ATOM 1658 C CA . GLY A 1 202 ? 5.887 7.103 3.653 1.00 85.81 202 GLY A CA 1
ATOM 1659 C C . GLY A 1 202 ? 6.357 6.840 2.219 1.00 85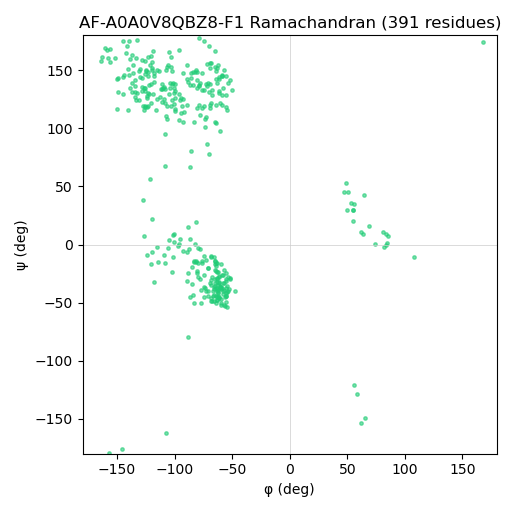.81 202 GLY A C 1
ATOM 1660 O O . GLY A 1 202 ? 7.334 7.438 1.772 1.00 85.81 202 GLY A O 1
ATOM 1661 N N . SER A 1 203 ? 5.627 6.009 1.469 1.00 87.12 203 SER A N 1
ATOM 1662 C CA . SER A 1 203 ? 5.924 5.709 0.060 1.00 87.12 203 SER A CA 1
ATOM 1663 C C . SER A 1 203 ? 5.772 6.932 -0.843 1.00 87.12 203 SER A C 1
ATOM 1665 O O . SER A 1 203 ? 6.577 7.125 -1.754 1.00 87.12 203 SER A O 1
ATOM 1667 N N . ALA A 1 204 ? 4.801 7.804 -0.551 1.00 86.75 204 ALA A N 1
ATOM 1668 C CA . ALA A 1 204 ? 4.603 9.061 -1.264 1.00 86.75 204 ALA A CA 1
ATOM 1669 C C . ALA A 1 204 ? 5.845 9.963 -1.212 1.00 86.75 204 ALA A C 1
ATOM 1671 O O . ALA A 1 204 ? 6.257 10.483 -2.248 1.00 86.75 204 ALA A O 1
ATOM 1672 N N . ARG A 1 205 ? 6.499 10.074 -0.045 1.00 85.81 205 ARG A N 1
ATOM 1673 C CA . ARG A 1 205 ? 7.716 10.892 0.137 1.00 85.81 205 ARG A CA 1
ATOM 1674 C C . ARG A 1 205 ? 8.897 10.413 -0.705 1.00 85.81 205 ARG A C 1
ATOM 1676 O O . ARG A 1 205 ? 9.714 11.222 -1.127 1.00 85.81 205 ARG A O 1
ATOM 1683 N N . VAL A 1 206 ? 8.991 9.106 -0.948 1.00 88.75 206 VAL A N 1
ATOM 1684 C CA . VAL A 1 206 ? 10.096 8.487 -1.702 1.00 88.75 206 VAL A CA 1
ATOM 1685 C C . VAL A 1 206 ? 9.726 8.141 -3.148 1.00 88.75 206 VAL A C 1
ATOM 1687 O O . VAL A 1 206 ? 10.501 7.473 -3.832 1.00 88.75 206 VAL A O 1
ATOM 1690 N N . GLY A 1 207 ? 8.554 8.577 -3.624 1.00 89.81 207 GLY A N 1
ATOM 1691 C CA . GLY A 1 207 ? 8.110 8.357 -5.002 1.00 89.81 207 GLY A CA 1
ATOM 1692 C C . GLY A 1 207 ? 7.888 6.882 -5.346 1.00 89.81 207 GLY A C 1
ATOM 1693 O O . GLY A 1 207 ? 8.314 6.438 -6.414 1.00 89.81 207 GLY A O 1
ATOM 1694 N N . LYS A 1 208 ? 7.262 6.127 -4.436 1.00 93.88 208 LYS A N 1
ATOM 1695 C CA . LYS A 1 208 ? 6.878 4.719 -4.620 1.00 93.88 208 LYS A CA 1
ATOM 1696 C C . LYS A 1 208 ? 5.360 4.552 -4.606 1.00 93.88 208 LYS A C 1
ATOM 1698 O O . LYS A 1 208 ? 4.680 5.314 -3.921 1.00 93.88 208 LYS A O 1
ATOM 1703 N N . CYS A 1 209 ? 4.843 3.554 -5.318 1.00 96.19 209 CYS A N 1
ATOM 1704 C CA . CYS A 1 209 ? 3.429 3.168 -5.283 1.00 96.19 209 CYS A CA 1
ATOM 1705 C C . CYS A 1 209 ? 3.289 1.649 -5.399 1.00 96.19 209 CYS A C 1
ATOM 1707 O O . CYS A 1 209 ? 4.072 1.020 -6.111 1.00 96.19 209 CYS A O 1
ATOM 1709 N N . LEU A 1 210 ? 2.293 1.073 -4.726 1.00 97.25 210 LEU A N 1
ATOM 1710 C CA . LEU A 1 210 ? 1.938 -0.326 -4.922 1.00 97.25 210 LEU A CA 1
ATOM 1711 C C . LEU A 1 210 ? 0.962 -0.449 -6.090 1.00 97.25 210 LEU A C 1
ATOM 1713 O O . LEU A 1 210 ? 0.017 0.332 -6.215 1.00 97.25 210 LEU A O 1
ATOM 1717 N N . PHE A 1 211 ? 1.208 -1.452 -6.917 1.00 98.44 211 PHE A N 1
ATOM 1718 C CA . PHE A 1 211 ? 0.318 -1.925 -7.964 1.00 98.44 211 PHE A CA 1
ATOM 1719 C C . PHE A 1 211 ? -0.059 -3.366 -7.657 1.00 98.44 211 PHE A C 1
ATOM 1721 O O . PHE A 1 211 ? 0.768 -4.114 -7.134 1.00 98.44 211 PHE A O 1
ATOM 1728 N N . VAL A 1 212 ? -1.286 -3.751 -7.974 1.00 98.38 212 VAL A N 1
ATOM 1729 C CA . VAL A 1 212 ? -1.809 -5.098 -7.740 1.00 98.38 212 VAL A CA 1
ATOM 1730 C C . VAL A 1 212 ? -2.292 -5.690 -9.051 1.00 98.38 212 VAL A C 1
ATOM 1732 O O . VAL A 1 212 ? -2.737 -4.957 -9.931 1.00 98.38 212 VAL A O 1
ATOM 1735 N N . GLU A 1 213 ? -2.187 -7.007 -9.180 1.00 98.31 213 GLU A N 1
ATOM 1736 C CA . GLU A 1 213 ? -2.835 -7.740 -10.260 1.00 98.31 213 GLU A CA 1
ATOM 1737 C C . GLU A 1 213 ? -4.342 -7.439 -10.256 1.00 98.31 213 GLU A C 1
ATOM 1739 O O . GLU A 1 213 ? -5.000 -7.506 -9.214 1.00 98.31 213 GLU A O 1
ATOM 1744 N N . GLU A 1 214 ? -4.857 -7.049 -11.421 1.00 98.44 214 GLU A N 1
ATOM 1745 C CA . GLU A 1 214 ? -6.157 -6.399 -11.587 1.00 98.44 214 GLU A CA 1
ATOM 1746 C C . GLU A 1 214 ? -7.313 -7.203 -10.992 1.00 98.44 214 GLU A C 1
ATOM 1748 O O . GLU A 1 214 ? -8.198 -6.621 -10.364 1.00 98.44 214 GLU A O 1
ATOM 1753 N N . SER A 1 215 ? -7.286 -8.537 -11.091 1.00 97.25 215 SER A N 1
ATOM 1754 C CA . SER A 1 215 ? -8.379 -9.364 -10.576 1.00 97.25 215 SER A CA 1
ATOM 1755 C C . SER A 1 215 ? -8.595 -9.219 -9.064 1.00 97.25 215 SER A C 1
ATOM 1757 O O . SER A 1 215 ? -9.725 -9.357 -8.596 1.00 97.25 215 SER A O 1
ATOM 1759 N N . LEU A 1 216 ? -7.547 -8.884 -8.298 1.00 97.94 216 LEU A N 1
ATOM 1760 C CA . LEU A 1 216 ? -7.609 -8.691 -6.844 1.00 97.94 216 LEU A CA 1
ATOM 1761 C C . LEU A 1 216 ? -8.148 -7.311 -6.444 1.00 97.94 216 LEU A C 1
ATOM 1763 O O . LEU A 1 216 ? -8.616 -7.139 -5.316 1.00 97.94 216 LEU A O 1
ATOM 1767 N N . TYR A 1 217 ? -8.059 -6.322 -7.336 1.00 97.81 217 TYR A N 1
ATOM 1768 C CA . TYR A 1 217 ? -8.316 -4.925 -7.000 1.00 97.81 217 TYR A CA 1
ATOM 1769 C C . TYR A 1 217 ? -9.752 -4.646 -6.540 1.00 97.81 217 TYR A C 1
ATOM 1771 O O . TYR A 1 217 ? -9.878 -4.039 -5.481 1.00 97.81 217 TYR A O 1
ATOM 1779 N N . PRO A 1 218 ? -10.831 -5.105 -7.216 1.00 97.00 218 PRO A N 1
ATOM 1780 C CA . PRO A 1 218 ? -12.195 -4.718 -6.842 1.00 97.00 218 PRO A CA 1
ATOM 1781 C C . PRO A 1 218 ? -12.529 -5.026 -5.379 1.00 97.00 218 PRO A C 1
ATOM 1783 O O . PRO A 1 218 ? -13.035 -4.172 -4.658 1.00 97.00 218 PRO A O 1
ATOM 1786 N N . LYS A 1 219 ? -12.156 -6.223 -4.908 1.00 97.00 219 LYS A N 1
ATOM 1787 C CA . LYS A 1 219 ? -12.408 -6.656 -3.526 1.00 97.00 219 LYS A CA 1
ATOM 1788 C C . LYS A 1 219 ? -11.485 -5.994 -2.515 1.00 97.00 219 LYS A C 1
ATOM 1790 O O . LYS A 1 219 ? -11.910 -5.700 -1.402 1.00 97.00 219 LYS A O 1
ATOM 1795 N N . MET A 1 220 ? -10.224 -5.762 -2.884 1.00 97.19 220 MET A N 1
ATOM 1796 C CA . MET A 1 220 ? -9.295 -5.028 -2.023 1.00 97.19 220 MET A CA 1
ATOM 1797 C C . MET A 1 220 ? -9.715 -3.565 -1.862 1.00 97.19 220 MET A C 1
ATOM 1799 O O . MET A 1 220 ? -9.631 -3.037 -0.754 1.00 97.19 220 MET A O 1
ATOM 1803 N N . HIS A 1 221 ? -10.179 -2.937 -2.943 1.00 95.81 221 HIS A N 1
ATOM 1804 C CA . HIS A 1 221 ? -10.614 -1.548 -2.955 1.00 95.81 221 HIS A CA 1
ATOM 1805 C C . HIS A 1 221 ? -11.940 -1.366 -2.203 1.00 95.81 221 HIS A C 1
ATOM 1807 O O . HIS A 1 221 ? -12.053 -0.502 -1.341 1.00 95.81 221 HIS A O 1
ATOM 1813 N N . GLU A 1 222 ? -12.922 -2.244 -2.423 1.00 95.94 222 GLU A N 1
ATOM 1814 C CA . GLU A 1 222 ? -14.161 -2.249 -1.634 1.00 95.94 222 GLU A CA 1
ATOM 1815 C C . GLU A 1 222 ? -13.870 -2.396 -0.131 1.00 95.94 222 GLU A C 1
ATOM 1817 O O . GLU A 1 222 ? -14.399 -1.651 0.700 1.00 95.94 222 GLU A O 1
ATOM 1822 N N . TRP A 1 223 ? -12.979 -3.328 0.219 1.00 96.56 223 TRP A N 1
ATOM 1823 C CA . TRP A 1 223 ? -12.599 -3.568 1.603 1.00 96.56 223 TRP A CA 1
ATOM 1824 C C . TRP A 1 223 ? -11.900 -2.361 2.227 1.00 96.56 223 TRP A C 1
ATOM 1826 O O . TRP A 1 223 ? -12.303 -1.941 3.309 1.00 96.56 223 TRP A O 1
ATOM 1836 N N . GLU A 1 224 ? -10.876 -1.787 1.583 1.00 95.56 224 GLU A N 1
ATOM 1837 C CA . GLU A 1 224 ? -10.116 -0.669 2.161 1.00 95.56 224 GLU A CA 1
ATOM 1838 C C . GLU A 1 224 ? -10.966 0.592 2.335 1.00 95.56 224 GLU A C 1
ATOM 1840 O O . GLU A 1 224 ? -10.731 1.350 3.275 1.00 95.56 224 GLU A O 1
ATOM 1845 N N . MET A 1 225 ? -11.975 0.778 1.476 1.00 95.69 225 MET A N 1
ATOM 1846 C CA . MET A 1 225 ? -12.909 1.901 1.529 1.00 95.69 225 MET A CA 1
ATOM 1847 C C . MET A 1 225 ? -13.900 1.799 2.690 1.00 95.69 225 MET A C 1
ATOM 1849 O O . MET A 1 225 ? -14.537 2.792 3.030 1.00 95.69 225 MET A O 1
ATOM 1853 N N . CYS A 1 226 ? -14.010 0.641 3.352 1.00 96.12 226 CYS A N 1
ATOM 1854 C CA . CYS A 1 226 ? -14.804 0.467 4.572 1.00 96.12 226 CYS A CA 1
ATOM 1855 C C . CYS A 1 226 ? -16.266 0.951 4.423 1.00 96.12 226 CYS A C 1
ATOM 1857 O O . CYS A 1 226 ? -16.858 1.490 5.359 1.00 96.12 226 CYS A O 1
ATOM 1859 N N . GLY A 1 227 ? -16.849 0.767 3.233 1.00 94.19 227 GLY A N 1
ATOM 1860 C CA . GLY A 1 227 ? -18.213 1.194 2.916 1.00 94.19 227 GLY A CA 1
ATOM 1861 C C . GLY A 1 227 ? -18.376 2.675 2.555 1.00 94.19 227 GLY A C 1
ATOM 1862 O O . GLY A 1 227 ? -19.517 3.134 2.476 1.00 94.19 227 GLY A O 1
ATOM 1863 N N . LEU A 1 228 ? -17.283 3.414 2.341 1.00 95.06 228 LEU A N 1
ATOM 1864 C CA . LEU A 1 228 ? -17.314 4.709 1.662 1.00 95.06 228 LEU A CA 1
ATOM 1865 C C . LEU A 1 228 ? -17.600 4.511 0.173 1.00 95.06 228 LEU A C 1
ATOM 1867 O O . LEU A 1 228 ? -17.034 3.623 -0.464 1.00 95.06 228 LEU A O 1
ATOM 1871 N N . VAL A 1 229 ? -18.439 5.384 -0.371 1.00 92.06 229 VAL A N 1
ATOM 1872 C CA . VAL A 1 229 ? -18.679 5.515 -1.808 1.00 92.06 229 VAL A CA 1
ATOM 1873 C C . VAL A 1 229 ? -18.206 6.912 -2.178 1.00 92.06 229 VAL A C 1
ATOM 1875 O O . VAL A 1 229 ? -18.717 7.882 -1.628 1.00 92.06 229 VAL A O 1
ATOM 1878 N N . ILE A 1 230 ? -17.174 6.987 -3.015 1.00 90.06 230 ILE A N 1
ATOM 1879 C CA . ILE A 1 230 ? -16.567 8.242 -3.468 1.00 90.06 230 ILE A CA 1
ATOM 1880 C C . ILE A 1 230 ? -16.525 8.182 -4.988 1.00 90.06 230 ILE A C 1
ATOM 1882 O O . ILE A 1 230 ? -15.905 7.280 -5.555 1.00 90.06 230 ILE A O 1
ATOM 1886 N N . GLU A 1 231 ? -17.205 9.119 -5.631 1.00 89.38 231 GLU A N 1
ATOM 1887 C CA . GLU A 1 231 ? -17.337 9.201 -7.078 1.00 89.38 231 GLU A CA 1
ATOM 1888 C C . GLU A 1 231 ? -16.436 10.293 -7.667 1.00 89.38 231 GLU A C 1
ATOM 1890 O O . GLU A 1 231 ? -15.939 11.199 -6.991 1.00 89.38 231 GLU A O 1
ATOM 1895 N N . ASN A 1 232 ? -16.193 10.201 -8.976 1.00 86.19 232 ASN A N 1
ATOM 1896 C CA . ASN A 1 232 ? -15.436 11.225 -9.684 1.00 86.19 232 ASN A CA 1
ATOM 1897 C C . ASN A 1 232 ? -16.194 12.555 -9.653 1.00 86.19 232 ASN A C 1
ATOM 1899 O O . ASN A 1 232 ? -17.286 12.667 -10.203 1.00 86.19 232 ASN A O 1
ATOM 1903 N N . GLY A 1 233 ? -15.559 13.575 -9.079 1.00 88.69 233 GLY A N 1
ATOM 1904 C CA . GLY A 1 233 ? -16.135 14.911 -8.926 1.00 88.69 233 GLY A CA 1
ATOM 1905 C C . GLY A 1 233 ? -16.528 15.249 -7.490 1.00 88.69 233 GLY A C 1
ATOM 1906 O O . GLY A 1 233 ? -16.763 16.425 -7.217 1.00 88.69 233 GLY A O 1
ATOM 1907 N N . ASP A 1 234 ? -16.528 14.272 -6.579 1.00 90.75 234 ASP A N 1
ATOM 1908 C CA . ASP A 1 234 ? -16.769 14.524 -5.160 1.00 90.75 234 ASP A CA 1
ATOM 1909 C C . ASP A 1 234 ? -15.675 15.414 -4.556 1.00 90.75 234 ASP A C 1
ATOM 1911 O O . ASP A 1 234 ? -14.476 15.252 -4.819 1.00 90.75 234 ASP A O 1
ATOM 1915 N N . GLU A 1 235 ? -16.083 16.352 -3.701 1.00 91.94 235 GLU A N 1
ATOM 1916 C CA . GLU A 1 235 ? -15.152 17.149 -2.910 1.00 91.94 235 GLU A CA 1
ATOM 1917 C C . GLU A 1 235 ? -14.569 16.277 -1.789 1.00 91.94 235 GLU A C 1
ATOM 1919 O O . GLU A 1 235 ? -15.209 16.017 -0.771 1.00 91.94 235 GLU A O 1
ATOM 1924 N N . VAL A 1 236 ? -13.338 15.799 -1.988 1.00 92.94 236 VAL A N 1
ATOM 1925 C CA . VAL A 1 236 ? -12.650 14.919 -1.040 1.00 92.94 236 VAL A CA 1
ATOM 1926 C C . VAL A 1 236 ? -11.184 15.310 -0.861 1.00 92.94 236 VAL A C 1
ATOM 1928 O O . VAL A 1 236 ? -10.458 15.593 -1.817 1.00 92.94 236 VAL A O 1
ATOM 1931 N N . ASP A 1 237 ? -10.702 15.258 0.384 1.00 93.69 237 ASP A N 1
ATOM 1932 C CA . ASP A 1 237 ? -9.268 15.308 0.677 1.00 93.69 237 ASP A CA 1
ATOM 1933 C C . ASP A 1 237 ? -8.604 13.986 0.254 1.00 93.69 237 ASP A C 1
ATOM 1935 O O . ASP A 1 237 ? -8.450 13.046 1.041 1.00 93.69 237 ASP A O 1
ATOM 1939 N N . LEU A 1 238 ? -8.204 13.917 -1.019 1.00 90.62 238 LEU A N 1
ATOM 1940 C CA . LEU A 1 238 ? -7.534 12.757 -1.612 1.00 90.62 238 LEU A CA 1
ATOM 1941 C C . LEU A 1 238 ? -6.238 12.384 -0.879 1.00 90.62 238 LEU A C 1
ATOM 1943 O O . LEU A 1 238 ? -5.888 11.207 -0.794 1.00 90.62 238 LEU A O 1
ATOM 1947 N N . ALA A 1 239 ? -5.509 13.367 -0.341 1.00 90.56 239 ALA A N 1
ATOM 1948 C CA . ALA A 1 239 ? -4.253 13.113 0.358 1.00 90.56 239 ALA A CA 1
ATOM 1949 C C . ALA A 1 239 ? -4.497 12.419 1.706 1.00 90.56 239 ALA A C 1
ATOM 1951 O O . ALA A 1 239 ? -3.761 11.492 2.077 1.00 90.56 239 ALA A O 1
ATOM 1952 N N . ALA A 1 240 ? -5.540 12.843 2.422 1.00 92.69 240 ALA A N 1
ATOM 1953 C CA . ALA A 1 240 ? -5.995 12.182 3.633 1.00 92.69 240 ALA A CA 1
ATOM 1954 C C . ALA A 1 240 ? -6.571 10.795 3.335 1.00 92.69 240 ALA A C 1
ATOM 1956 O O . ALA A 1 240 ? -6.152 9.833 3.980 1.00 92.69 240 ALA A O 1
ATOM 1957 N N . LEU A 1 241 ? -7.464 10.674 2.347 1.00 94.44 241 LEU A N 1
ATOM 1958 C CA . LEU A 1 241 ? -8.095 9.406 1.974 1.00 94.44 241 LEU A CA 1
ATOM 1959 C C . LEU A 1 241 ? -7.039 8.342 1.669 1.00 94.44 241 LEU A C 1
ATOM 1961 O O . LEU A 1 241 ? -7.013 7.297 2.316 1.00 94.44 241 LEU A O 1
ATOM 1965 N N . GLU A 1 242 ? -6.101 8.654 0.772 1.00 92.12 242 GLU A N 1
ATOM 1966 C CA . GLU A 1 242 ? -5.013 7.755 0.383 1.00 92.12 242 GLU A CA 1
ATOM 1967 C C . GLU A 1 242 ? -4.158 7.331 1.591 1.00 92.12 242 GLU A C 1
ATOM 1969 O O . GLU A 1 242 ? -3.755 6.174 1.730 1.00 92.12 242 GLU A O 1
ATOM 1974 N N . SER A 1 243 ? -3.898 8.267 2.507 1.00 92.56 243 SER A N 1
ATOM 1975 C CA . SER A 1 243 ? -3.153 7.966 3.728 1.00 92.56 243 SER A CA 1
ATOM 1976 C C . SER A 1 243 ? -3.923 7.001 4.634 1.00 92.56 243 SER A C 1
ATOM 1978 O O . SER A 1 243 ? -3.310 6.110 5.224 1.00 92.56 243 SER A O 1
ATOM 1980 N N . TYR A 1 244 ? -5.247 7.134 4.733 1.00 94.44 244 TYR A N 1
ATOM 1981 C CA . TYR A 1 244 ? -6.062 6.349 5.657 1.00 94.44 244 TYR A CA 1
ATOM 1982 C C . TYR A 1 244 ? -6.482 4.974 5.129 1.00 94.44 244 TYR A C 1
ATOM 1984 O O . TYR A 1 244 ? -6.449 4.027 5.917 1.00 94.44 244 TYR A O 1
ATOM 1992 N N . ILE A 1 245 ? -6.737 4.814 3.823 1.00 95.31 245 ILE A N 1
ATOM 1993 C CA . ILE A 1 245 ? -6.920 3.482 3.203 1.00 95.31 245 ILE A CA 1
ATOM 1994 C C . ILE A 1 245 ? -5.650 2.625 3.314 1.00 95.31 245 ILE A C 1
ATOM 1996 O O . ILE A 1 245 ? -5.702 1.399 3.311 1.00 95.31 245 ILE A O 1
ATOM 2000 N N . SER A 1 246 ? -4.488 3.273 3.468 1.00 94.44 246 SER A N 1
ATOM 2001 C CA . SER A 1 246 ? -3.194 2.609 3.633 1.00 94.44 246 SER A CA 1
ATOM 2002 C C . SER A 1 246 ? -2.820 2.295 5.090 1.00 94.44 246 SER A C 1
ATOM 2004 O O . SER A 1 246 ? -1.826 1.617 5.329 1.00 94.44 246 SER A O 1
ATOM 2006 N N . LEU A 1 247 ? -3.591 2.745 6.090 1.00 93.88 247 LEU A N 1
ATOM 2007 C CA . LEU A 1 247 ? -3.305 2.447 7.505 1.00 93.88 247 LEU A CA 1
ATOM 2008 C C . LEU A 1 247 ? -3.179 0.941 7.810 1.00 93.88 247 LEU A C 1
ATOM 2010 O O . LEU A 1 247 ? -2.258 0.579 8.556 1.00 93.88 247 LEU A O 1
ATOM 2014 N N . PRO A 1 248 ? -4.029 0.058 7.242 1.00 94.38 248 PRO A N 1
ATOM 2015 C CA . PRO A 1 248 ? -3.940 -1.382 7.465 1.00 94.38 248 PRO A CA 1
ATOM 2016 C C . PRO A 1 248 ? -2.659 -2.033 6.933 1.00 94.38 248 PRO A C 1
ATOM 2018 O O . PRO A 1 248 ? -2.377 -3.163 7.320 1.00 94.38 248 PRO A O 1
ATOM 2021 N N . THR A 1 249 ? -1.869 -1.354 6.085 1.00 93.50 249 THR A N 1
ATOM 2022 C CA . THR A 1 249 ? -0.592 -1.886 5.566 1.00 93.50 249 THR A CA 1
ATOM 2023 C C . THR A 1 249 ? 0.539 -1.788 6.585 1.00 93.50 249 THR A C 1
ATOM 2025 O O . THR A 1 249 ? 1.679 -2.150 6.292 1.00 93.50 249 THR A O 1
ATOM 2028 N N . SER A 1 250 ? 0.289 -1.181 7.745 1.00 91.75 250 SER A N 1
ATOM 2029 C CA . SER A 1 250 ? 1.321 -1.020 8.754 1.00 91.75 250 SER A CA 1
ATOM 2030 C C . SER A 1 250 ? 1.709 -2.378 9.331 1.00 91.75 250 SER A C 1
ATOM 2032 O O . SER A 1 250 ? 0.840 -3.139 9.747 1.00 91.75 250 SER A O 1
ATOM 2034 N N . SER A 1 251 ? 3.017 -2.627 9.423 1.00 93.19 251 SER A N 1
ATOM 2035 C CA . SER A 1 251 ? 3.567 -3.820 10.074 1.00 93.19 251 SER A CA 1
ATOM 2036 C C . SER A 1 251 ? 2.964 -4.029 11.469 1.00 93.19 251 SER A C 1
ATOM 2038 O O . SER A 1 251 ? 2.850 -3.076 12.254 1.00 93.19 251 SER A O 1
ATOM 2040 N N . ALA A 1 252 ? 2.560 -5.267 11.742 1.00 93.62 252 ALA A N 1
ATOM 2041 C CA . ALA A 1 252 ? 1.912 -5.715 12.964 1.00 93.62 252 ALA A CA 1
ATOM 2042 C C . ALA A 1 252 ? 2.730 -6.823 13.644 1.00 93.62 252 ALA A C 1
ATOM 2044 O O . ALA A 1 252 ? 3.476 -7.558 13.001 1.00 93.62 252 ALA A O 1
ATOM 2045 N N . ILE A 1 253 ? 2.570 -6.947 14.963 1.00 92.94 253 ILE A N 1
ATOM 2046 C CA . ILE A 1 253 ? 3.128 -8.062 15.747 1.00 92.94 253 ILE A CA 1
ATOM 2047 C C . ILE A 1 253 ? 2.150 -9.244 15.725 1.00 92.94 253 ILE A C 1
ATOM 2049 O O . ILE A 1 253 ? 2.548 -10.386 15.496 1.00 92.94 253 ILE A O 1
ATOM 2053 N N . ASP A 1 254 ? 0.862 -8.958 15.927 1.00 92.38 254 ASP A N 1
ATOM 2054 C CA . ASP A 1 254 ? -0.236 -9.921 15.871 1.00 92.38 254 ASP A CA 1
ATOM 2055 C C . ASP A 1 254 ? -1.562 -9.203 15.586 1.00 92.38 254 ASP A C 1
ATOM 2057 O O . ASP A 1 254 ? -1.600 -7.980 15.426 1.00 92.38 254 ASP A O 1
ATOM 2061 N N . MET A 1 255 ? -2.641 -9.980 15.524 1.00 91.50 255 MET A N 1
ATOM 2062 C CA . MET A 1 255 ? -4.012 -9.497 15.407 1.00 91.50 255 MET A CA 1
ATOM 2063 C C . MET A 1 255 ? -4.820 -9.926 16.628 1.00 91.50 255 MET A C 1
ATOM 2065 O O . MET A 1 255 ? -4.704 -11.064 17.085 1.00 91.50 255 MET A O 1
ATOM 2069 N N . ILE A 1 256 ? -5.662 -9.018 17.111 1.00 92.88 256 ILE A N 1
ATOM 2070 C CA . ILE A 1 256 ? -6.706 -9.302 18.093 1.00 92.88 256 ILE A CA 1
ATOM 2071 C C . ILE A 1 256 ? -8.057 -9.010 17.450 1.00 92.88 256 ILE A C 1
ATOM 2073 O O . ILE A 1 256 ? -8.153 -8.116 16.611 1.00 92.88 256 ILE A O 1
ATOM 2077 N N . THR A 1 257 ? -9.075 -9.765 17.840 1.00 93.38 257 THR A N 1
ATOM 2078 C CA . THR A 1 257 ? -10.442 -9.588 17.346 1.00 93.38 257 THR A CA 1
ATOM 2079 C C . THR A 1 257 ? -11.240 -8.814 18.380 1.00 93.38 257 THR A C 1
ATOM 2081 O O . THR A 1 257 ? -11.293 -9.215 19.544 1.00 93.38 257 THR A O 1
ATOM 2084 N N . ILE A 1 258 ? -11.859 -7.717 17.959 1.00 94.25 258 ILE A N 1
ATOM 2085 C CA . ILE A 1 258 ? -12.710 -6.881 18.804 1.00 94.25 258 ILE A CA 1
ATOM 2086 C C . ILE A 1 258 ? -14.043 -6.730 18.087 1.00 94.25 258 ILE A C 1
ATOM 2088 O O . ILE A 1 258 ? -14.107 -6.128 17.022 1.00 94.25 258 ILE A O 1
ATOM 2092 N N . ASP A 1 259 ? -15.121 -7.246 18.675 1.00 94.75 259 ASP A N 1
ATOM 2093 C CA . ASP A 1 259 ? -16.461 -7.022 18.129 1.00 94.75 259 ASP A CA 1
ATOM 2094 C C . ASP A 1 259 ? -16.734 -5.503 18.070 1.00 94.75 259 ASP A C 1
ATOM 2096 O O . ASP A 1 259 ? -16.566 -4.825 19.089 1.00 94.75 259 ASP A O 1
ATOM 2100 N N . PRO A 1 260 ? -17.166 -4.936 16.928 1.00 95.12 260 PRO A N 1
ATOM 2101 C CA . PRO A 1 260 ? -17.574 -3.535 16.848 1.00 95.12 260 PRO A CA 1
ATOM 2102 C C . PRO A 1 260 ? -18.608 -3.139 17.916 1.00 95.12 260 PRO A C 1
ATOM 2104 O O . PRO A 1 260 ? -18.612 -2.001 18.385 1.00 95.12 260 PRO A O 1
ATOM 2107 N N . LYS A 1 261 ? -19.447 -4.080 18.375 1.00 95.38 261 LYS A N 1
ATOM 2108 C CA . LYS A 1 261 ? -20.375 -3.874 19.503 1.00 95.38 261 LYS A CA 1
ATOM 2109 C C . LYS A 1 261 ? -19.682 -3.583 20.825 1.00 95.38 261 LYS A C 1
ATOM 2111 O O . LYS A 1 261 ? -20.283 -2.952 21.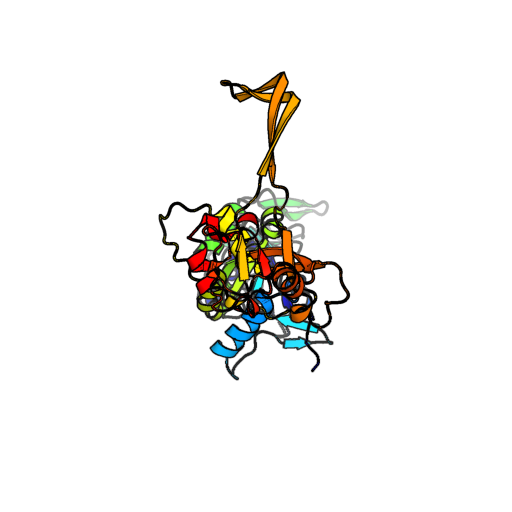686 1.00 95.38 261 LYS A O 1
ATOM 2116 N N . SER A 1 262 ? -18.430 -3.992 20.986 1.00 96.56 262 SER A N 1
ATOM 2117 C CA . SER A 1 262 ? -17.639 -3.723 22.182 1.00 96.56 262 SER A CA 1
ATOM 2118 C C . SER A 1 262 ? -17.046 -2.320 22.241 1.00 96.56 262 SER A C 1
ATOM 2120 O O . SER A 1 262 ? -16.405 -1.984 23.241 1.00 96.56 262 SER A O 1
ATOM 2122 N N . ILE A 1 263 ? -17.243 -1.503 21.204 1.00 97.38 263 ILE A N 1
ATOM 2123 C CA . ILE A 1 263 ? -16.688 -0.156 21.112 1.00 97.38 263 ILE A CA 1
ATOM 2124 C C . ILE A 1 263 ? -17.696 0.865 21.654 1.00 97.38 263 ILE A C 1
ATOM 2126 O O . ILE A 1 263 ? -18.836 0.959 21.192 1.00 97.38 263 ILE A O 1
ATOM 2130 N N . LEU A 1 264 ? -17.249 1.667 22.616 1.00 97.62 264 LEU A N 1
ATOM 2131 C CA . LEU A 1 264 ? -17.902 2.888 23.071 1.00 97.62 264 LEU A CA 1
ATOM 2132 C C . LEU A 1 264 ? -17.075 4.086 22.608 1.00 97.62 264 LEU A C 1
ATOM 2134 O O . LEU A 1 264 ? -15.884 4.175 22.897 1.00 97.62 264 LEU A O 1
ATOM 2138 N N . ILE A 1 265 ? -17.705 5.019 21.906 1.00 96.88 265 ILE A N 1
ATOM 2139 C CA . ILE A 1 265 ? -17.054 6.234 21.430 1.00 96.88 265 ILE A CA 1
ATOM 2140 C C . ILE A 1 265 ? -17.552 7.397 22.276 1.00 96.88 265 ILE A C 1
ATOM 2142 O O . ILE A 1 265 ? -18.752 7.666 22.302 1.00 96.88 265 ILE A O 1
ATOM 2146 N N . ILE A 1 266 ? -16.636 8.056 22.979 1.00 95.44 266 ILE A N 1
ATOM 2147 C CA . ILE A 1 266 ? -16.927 9.219 23.824 1.00 95.44 266 ILE A CA 1
ATOM 2148 C C . ILE A 1 266 ? -16.481 10.506 23.118 1.00 95.44 266 ILE A C 1
ATOM 2150 O O . ILE A 1 266 ? -15.550 10.445 22.312 1.00 95.44 266 ILE A O 1
ATOM 2154 N N . PRO A 1 267 ? -17.099 11.667 23.404 1.00 92.81 267 PRO A N 1
ATOM 2155 C CA . PRO A 1 267 ? -16.654 12.939 22.845 1.00 92.81 267 PRO A CA 1
ATOM 2156 C C . PRO A 1 267 ? -15.177 13.215 23.141 1.00 92.81 267 PRO A C 1
ATOM 2158 O O . PRO A 1 267 ? -14.676 12.885 24.219 1.00 92.81 267 PRO A O 1
ATOM 2161 N N . ASP A 1 268 ? -14.490 13.849 22.192 1.00 91.56 268 ASP A N 1
ATOM 2162 C CA . ASP A 1 268 ? -13.152 14.379 22.440 1.00 91.56 268 ASP A CA 1
ATOM 2163 C C . ASP A 1 268 ? -13.193 15.477 23.513 1.00 91.56 268 ASP A C 1
ATOM 2165 O O . ASP A 1 268 ? -14.200 16.168 23.691 1.00 91.56 268 ASP A O 1
ATOM 2169 N N . TYR A 1 269 ? -12.081 15.632 24.230 1.00 90.88 269 TYR A N 1
ATOM 2170 C CA . TYR A 1 269 ? -11.943 16.631 25.282 1.00 90.88 269 TYR A CA 1
ATOM 2171 C C . TYR A 1 269 ? -10.722 17.515 25.037 1.00 90.88 269 TYR A C 1
ATOM 2173 O O . TYR A 1 269 ? -9.581 17.039 25.049 1.00 90.88 269 TYR A O 1
ATOM 2181 N N . ASP A 1 270 ? -10.986 18.812 24.886 1.00 91.94 270 ASP A N 1
ATOM 2182 C CA . ASP A 1 270 ? -9.967 19.847 24.786 1.00 91.94 270 ASP A CA 1
ATOM 2183 C C . ASP A 1 270 ? -9.842 20.594 26.115 1.00 91.94 270 ASP A C 1
ATOM 2185 O O . ASP A 1 270 ? -10.806 21.178 26.618 1.00 91.94 270 ASP A O 1
ATOM 2189 N N . SER A 1 271 ? -8.631 20.621 26.667 1.00 92.25 271 SER A N 1
ATOM 2190 C CA . SER A 1 271 ? -8.296 21.495 27.786 1.00 92.25 271 SER A CA 1
ATOM 2191 C C . SER A 1 271 ? -8.057 22.902 27.261 1.00 92.25 271 SER A C 1
ATOM 2193 O O . SER A 1 271 ? -7.150 23.108 26.454 1.00 92.25 271 SER A O 1
ATOM 2195 N N . LYS A 1 272 ? -8.851 23.863 27.737 1.00 94.00 272 LYS A N 1
ATOM 2196 C CA . LYS A 1 272 ? -8.743 25.278 27.371 1.00 94.00 272 LYS A CA 1
ATOM 2197 C C . LYS A 1 272 ? -8.286 26.088 28.570 1.00 94.00 272 LYS A C 1
ATOM 2199 O O . LYS A 1 272 ? -8.879 25.979 29.642 1.00 94.00 272 LYS A O 1
ATOM 2204 N N . PHE A 1 273 ? -7.234 26.867 28.387 1.00 93.12 273 PHE A N 1
ATOM 2205 C CA . PHE A 1 273 ? -6.685 27.754 29.404 1.00 93.12 273 PHE A CA 1
ATOM 2206 C C . PHE A 1 273 ? -6.002 28.935 28.729 1.00 93.12 273 PHE A C 1
ATOM 2208 O O . PHE A 1 273 ? -5.657 28.873 27.551 1.00 93.12 273 PHE A O 1
ATOM 2215 N N . THR A 1 274 ? -5.814 30.004 29.483 1.00 94.88 274 THR A N 1
ATOM 2216 C CA . THR A 1 274 ? -5.241 31.244 28.977 1.00 94.88 274 THR A CA 1
ATOM 2217 C C . THR A 1 274 ? -3.845 31.420 29.564 1.00 94.88 274 THR A C 1
ATOM 22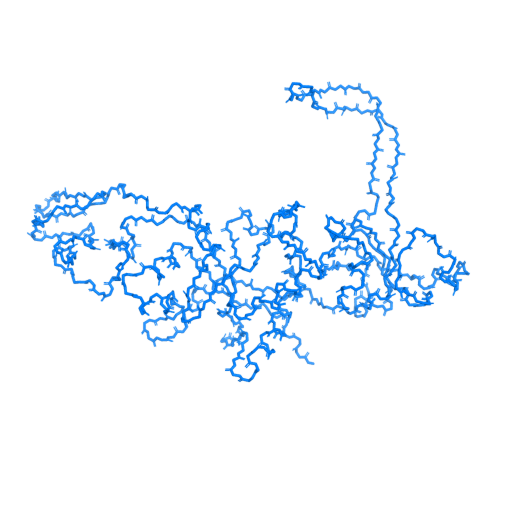19 O O . THR A 1 274 ? -3.642 31.155 30.751 1.00 94.88 274 THR A O 1
ATOM 2222 N N . GLU A 1 275 ? -2.872 31.800 28.736 1.00 93.38 275 GLU A N 1
ATOM 2223 C CA . GLU A 1 275 ? -1.475 31.928 29.157 1.00 93.38 275 GLU A CA 1
ATOM 2224 C C . GLU A 1 275 ? -0.767 33.090 28.446 1.00 93.38 275 GLU A C 1
ATOM 2226 O O . GLU A 1 275 ? -0.992 33.350 27.261 1.00 93.38 275 GLU A O 1
ATOM 2231 N N . ASP A 1 276 ? 0.122 33.771 29.171 1.00 95.00 276 ASP A N 1
ATOM 2232 C CA . ASP A 1 276 ? 1.034 34.765 28.605 1.00 95.00 276 ASP A CA 1
ATOM 2233 C C . ASP A 1 276 ? 2.075 34.063 27.730 1.00 95.00 276 ASP A C 1
ATOM 2235 O O . ASP A 1 276 ? 2.863 33.240 28.198 1.00 95.00 276 ASP A O 1
ATOM 2239 N N . SER A 1 277 ? 2.079 34.372 26.435 1.00 91.69 277 SER A N 1
ATOM 2240 C CA . SER A 1 277 ? 2.882 33.662 25.442 1.00 91.69 277 SER A CA 1
ATOM 2241 C C . SER A 1 277 ? 3.521 34.596 24.417 1.00 91.69 277 SER A C 1
ATOM 2243 O O . SER A 1 277 ? 3.079 35.720 24.169 1.00 91.69 277 SER A O 1
ATOM 2245 N N . ILE A 1 278 ? 4.570 34.091 23.763 1.00 93.56 278 ILE A N 1
ATOM 2246 C CA . ILE A 1 278 ? 5.081 34.673 22.521 1.00 93.56 278 ILE A CA 1
ATOM 2247 C C . ILE A 1 278 ? 4.230 34.122 21.378 1.00 93.56 278 ILE A C 1
ATOM 2249 O O . ILE A 1 278 ? 4.359 32.965 20.975 1.00 93.56 278 ILE A O 1
ATOM 2253 N N . ILE A 1 279 ? 3.350 34.964 20.861 1.00 91.12 279 ILE A N 1
ATOM 2254 C CA . ILE A 1 279 ? 2.362 34.613 19.852 1.00 91.12 279 ILE A CA 1
ATOM 2255 C C . ILE A 1 279 ? 2.977 34.831 18.470 1.00 91.12 279 ILE A C 1
ATOM 2257 O O . ILE A 1 279 ? 3.377 35.944 18.114 1.00 91.12 279 ILE A O 1
ATOM 2261 N N . VAL A 1 280 ? 3.052 33.750 17.691 1.00 91.75 280 VAL A N 1
ATOM 2262 C CA . VAL A 1 280 ? 3.540 33.754 16.307 1.00 91.75 280 VAL A CA 1
ATOM 2263 C C . VAL A 1 280 ? 2.351 33.586 15.372 1.00 91.75 280 VAL A C 1
ATOM 2265 O O . VAL A 1 280 ? 1.773 32.508 15.265 1.00 91.75 280 VAL A O 1
ATOM 2268 N N . GLU A 1 281 ? 1.995 34.661 14.680 1.00 91.62 281 GLU A N 1
ATOM 2269 C CA . GLU A 1 281 ? 0.826 34.730 13.801 1.00 91.62 281 GLU A CA 1
ATOM 2270 C C . GLU A 1 281 ? 1.245 35.138 12.386 1.00 91.62 281 GLU A C 1
ATOM 2272 O O . GLU A 1 281 ? 2.328 35.684 12.162 1.00 91.62 281 GLU A O 1
ATOM 2277 N N . MET A 1 282 ? 0.382 34.874 11.407 1.00 93.44 282 MET A N 1
ATOM 2278 C CA . MET A 1 282 ? 0.564 35.353 10.042 1.00 93.44 282 MET A CA 1
ATOM 2279 C C . MET A 1 282 ? -0.374 36.537 9.806 1.00 93.44 282 MET A C 1
ATOM 2281 O O . MET A 1 282 ? -1.588 36.391 9.913 1.00 93.44 282 MET A O 1
ATOM 2285 N N . ASN A 1 283 ? 0.183 37.709 9.501 1.00 88.38 283 ASN A N 1
ATOM 2286 C CA . ASN A 1 283 ? -0.613 38.911 9.263 1.00 88.38 283 ASN A CA 1
ATOM 2287 C C . ASN A 1 283 ? -1.325 38.877 7.898 1.00 88.38 283 ASN A C 1
ATOM 2289 O O . ASN A 1 283 ? -1.080 38.003 7.064 1.00 88.38 283 ASN A O 1
ATOM 2293 N N . GLU A 1 284 ? -2.163 39.883 7.636 1.00 90.62 284 GLU A N 1
ATOM 2294 C CA . GLU A 1 284 ? -2.933 40.032 6.388 1.00 90.62 284 GLU A CA 1
ATOM 2295 C C . GLU A 1 284 ? -2.063 39.983 5.117 1.00 90.62 284 GLU A C 1
ATOM 2297 O O . GLU A 1 284 ? -2.498 39.516 4.066 1.00 90.62 284 GLU A O 1
ATOM 2302 N N . ASN A 1 285 ? -0.792 40.383 5.219 1.00 92.12 285 ASN A N 1
ATOM 2303 C CA . ASN A 1 285 ? 0.180 40.358 4.125 1.00 92.12 285 ASN A CA 1
ATOM 2304 C C . ASN A 1 285 ? 0.935 39.022 4.005 1.00 92.12 285 ASN A C 1
ATOM 2306 O O . ASN A 1 285 ? 1.974 38.963 3.343 1.00 92.12 285 ASN A O 1
ATOM 2310 N N . LYS A 1 286 ? 0.456 37.956 4.660 1.00 90.25 286 LYS A N 1
ATOM 2311 C CA . LYS A 1 286 ? 1.114 36.642 4.744 1.00 90.25 286 LYS A CA 1
ATOM 2312 C C . LYS A 1 286 ? 2.547 36.710 5.287 1.00 90.25 286 LYS A C 1
ATOM 2314 O O . LYS A 1 286 ? 3.399 35.903 4.918 1.00 90.25 286 LYS A O 1
ATOM 2319 N N . ARG A 1 287 ? 2.836 37.691 6.148 1.00 91.56 287 ARG A N 1
ATOM 2320 C CA . ARG A 1 287 ? 4.124 37.807 6.840 1.00 91.56 287 ARG A CA 1
ATOM 2321 C C . ARG A 1 287 ? 3.979 37.327 8.271 1.00 91.56 287 ARG A C 1
ATOM 2323 O O . ARG A 1 287 ? 2.998 37.644 8.936 1.00 91.56 287 ARG A O 1
ATOM 2330 N N . ILE A 1 288 ? 4.981 36.586 8.728 1.00 94.69 288 ILE A N 1
ATOM 2331 C CA . ILE A 1 288 ? 5.070 36.140 10.115 1.00 94.69 288 ILE A CA 1
ATOM 2332 C C . ILE A 1 288 ? 5.297 37.370 10.996 1.00 94.69 288 ILE A C 1
ATOM 2334 O O . ILE A 1 288 ? 6.194 38.173 10.733 1.00 94.69 288 ILE A O 1
ATOM 2338 N N . THR A 1 289 ? 4.480 37.510 12.030 1.00 93.31 289 THR A N 1
ATOM 2339 C CA . THR A 1 289 ? 4.589 38.536 13.064 1.00 93.31 289 THR A CA 1
ATOM 2340 C C . THR A 1 289 ? 4.682 37.872 14.425 1.00 93.31 289 THR A C 1
ATOM 2342 O O . THR A 1 289 ? 4.064 36.835 14.657 1.00 93.31 289 THR A O 1
ATOM 2345 N N . VAL A 1 290 ? 5.458 38.482 15.316 1.00 93.81 290 VAL A N 1
ATOM 2346 C CA . VAL A 1 290 ? 5.676 37.992 16.676 1.00 93.81 290 VAL A CA 1
ATOM 2347 C C . VAL A 1 290 ? 5.265 39.090 17.643 1.00 93.81 290 VAL A C 1
ATOM 2349 O O . VAL A 1 290 ? 5.685 40.236 17.476 1.00 93.81 290 VAL A O 1
ATOM 2352 N N . ARG A 1 291 ? 4.443 38.746 18.630 1.00 93.81 291 ARG A N 1
ATOM 2353 C CA . ARG A 1 291 ? 4.034 39.653 19.706 1.00 93.81 291 ARG A CA 1
ATOM 2354 C C . ARG A 1 291 ? 3.976 38.905 21.029 1.00 93.81 291 ARG A C 1
ATOM 2356 O O . ARG A 1 291 ? 3.691 37.714 21.048 1.00 93.81 291 ARG A O 1
ATOM 2363 N N . GLU A 1 292 ? 4.217 39.613 22.118 1.00 94.75 292 GLU A N 1
ATOM 2364 C CA . GLU A 1 292 ? 3.917 39.113 23.458 1.00 94.75 292 GLU A CA 1
ATOM 2365 C C . GLU A 1 292 ? 2.456 39.419 23.789 1.00 94.75 292 GLU A C 1
ATOM 2367 O O . GLU A 1 292 ? 1.920 40.458 23.386 1.00 94.75 292 GLU A O 1
ATOM 2372 N N . GLY A 1 293 ? 1.803 38.507 24.496 1.00 93.81 293 GLY A N 1
ATOM 2373 C CA . GLY A 1 293 ? 0.477 38.747 25.037 1.00 93.81 293 GLY A CA 1
ATOM 2374 C C . GLY A 1 293 ? -0.194 37.485 25.542 1.00 93.81 293 GLY A C 1
ATOM 2375 O O . GLY A 1 293 ? 0.290 36.371 25.356 1.00 93.81 293 GLY A O 1
ATOM 2376 N N . GLU A 1 294 ? -1.346 37.699 26.150 1.00 94.44 294 GLU A N 1
ATOM 2377 C CA . GLU A 1 294 ? -2.219 36.649 26.640 1.00 94.44 294 GLU A CA 1
ATOM 2378 C C . GLU A 1 294 ? -2.974 36.002 25.463 1.00 94.44 294 GLU A C 1
ATOM 2380 O O . GLU A 1 294 ? -3.490 36.699 24.577 1.00 94.44 294 GLU A O 1
ATOM 2385 N N . ILE A 1 295 ? -3.001 34.667 25.411 1.00 94.06 295 ILE A N 1
ATOM 2386 C CA . ILE A 1 295 ? -3.724 33.906 24.384 1.00 94.06 295 ILE A CA 1
ATOM 2387 C C . ILE A 1 295 ? -4.415 32.681 24.977 1.00 94.06 295 ILE A C 1
ATOM 2389 O O . ILE A 1 295 ? -3.894 32.026 25.880 1.00 94.06 295 ILE A O 1
ATOM 2393 N N . ASP A 1 296 ? -5.580 32.349 24.423 1.00 93.50 296 ASP A N 1
ATOM 2394 C CA . ASP A 1 296 ? -6.267 31.098 24.718 1.00 93.50 296 ASP A CA 1
ATOM 2395 C C . ASP A 1 296 ? -5.564 29.931 24.020 1.00 93.50 296 ASP A C 1
ATOM 2397 O O . ASP A 1 296 ? -5.486 29.854 22.790 1.00 93.50 296 ASP A O 1
ATOM 2401 N N . ILE A 1 297 ? -5.085 28.988 24.821 1.00 90.31 297 ILE A N 1
ATOM 2402 C CA . ILE A 1 297 ? -4.493 27.733 24.380 1.00 90.31 297 ILE A CA 1
ATOM 2403 C C . ILE A 1 297 ? -5.546 26.633 24.528 1.00 90.31 297 ILE A C 1
ATOM 2405 O O . ILE A 1 297 ? -6.174 26.473 25.574 1.00 90.31 297 ILE A O 1
ATOM 2409 N N . SER A 1 298 ? -5.732 25.847 23.467 1.00 91.44 298 SER A N 1
ATOM 2410 C CA . SER A 1 298 ? -6.604 24.670 23.450 1.00 91.44 298 SER A CA 1
ATOM 2411 C C . SER A 1 298 ? -5.769 23.443 23.112 1.00 91.44 298 SER A C 1
ATOM 2413 O O . SER A 1 298 ? -5.139 23.406 22.055 1.00 91.44 298 SER A O 1
ATOM 2415 N N . ASN A 1 299 ? -5.757 22.444 23.994 1.00 88.56 299 ASN A N 1
ATOM 2416 C CA . ASN A 1 299 ? -4.992 21.215 23.800 1.00 88.56 299 ASN A CA 1
ATOM 2417 C C . ASN A 1 299 ? -5.888 19.976 23.888 1.00 88.56 299 ASN A C 1
ATOM 2419 O O . ASN A 1 299 ? -6.587 19.790 24.886 1.00 88.56 299 ASN A O 1
ATOM 2423 N N . SER A 1 300 ? -5.812 19.110 22.878 1.00 88.75 300 SER A N 1
ATOM 2424 C CA . SER A 1 300 ? -6.494 17.814 22.895 1.00 88.75 300 SER A CA 1
ATOM 2425 C C . SER A 1 300 ? -5.707 16.842 23.769 1.00 88.75 300 SER A C 1
ATOM 2427 O O . SER A 1 300 ? -4.587 16.450 23.442 1.00 88.75 300 SER A O 1
ATOM 2429 N N . ILE A 1 301 ? -6.279 16.474 24.917 1.00 87.44 301 ILE A N 1
ATOM 2430 C CA . ILE A 1 301 ? -5.559 15.715 25.956 1.00 87.44 301 ILE A CA 1
ATOM 2431 C C . ILE A 1 301 ? -5.505 14.214 25.642 1.00 87.44 301 ILE A C 1
ATOM 2433 O O . ILE A 1 301 ? -4.601 13.515 26.097 1.00 87.44 301 ILE A O 1
ATOM 2437 N N . PHE A 1 302 ? -6.455 13.716 24.849 1.00 86.75 302 PHE A N 1
ATOM 2438 C CA . PHE A 1 302 ? -6.614 12.290 24.551 1.00 86.75 302 PHE A CA 1
ATOM 2439 C C . PHE A 1 302 ? -6.477 11.967 23.053 1.00 86.75 302 PHE A C 1
ATOM 2441 O O . PHE A 1 302 ? -6.971 10.933 22.604 1.00 86.75 302 PHE A O 1
ATOM 2448 N N . ASP A 1 303 ? -5.815 12.823 22.262 1.00 86.44 303 ASP A N 1
ATOM 2449 C CA . ASP A 1 303 ? -5.630 12.570 20.825 1.00 86.44 303 ASP A CA 1
ATOM 2450 C C . ASP A 1 303 ? -4.890 11.243 20.579 1.00 86.44 303 ASP A C 1
ATOM 2452 O O . ASP A 1 303 ? -3.761 11.021 21.023 1.00 86.44 303 ASP A O 1
ATOM 2456 N N . GLY A 1 304 ? -5.551 10.335 19.859 1.00 87.88 304 GLY A N 1
ATOM 2457 C CA . GLY A 1 304 ? -5.026 9.008 19.550 1.00 87.88 304 GLY A CA 1
ATOM 2458 C C . GLY A 1 304 ? -4.927 8.071 20.757 1.00 87.88 304 GLY A C 1
ATOM 2459 O O . GLY A 1 304 ? -4.217 7.060 20.667 1.00 87.88 304 GLY A O 1
ATOM 2460 N N . GLN A 1 305 ? -5.606 8.388 21.864 1.00 94.94 305 GLN A N 1
ATOM 2461 C CA . GLN A 1 305 ? -5.713 7.552 23.055 1.00 94.94 305 GLN A CA 1
ATOM 2462 C C . GLN A 1 305 ? -7.067 6.832 23.106 1.00 94.94 305 GLN A C 1
ATOM 2464 O O . GLN A 1 305 ? -8.121 7.400 22.840 1.00 94.94 305 GLN A O 1
ATOM 2469 N N . SER A 1 306 ? -7.031 5.565 23.509 1.00 97.25 306 SER A N 1
ATOM 2470 C CA . SER A 1 306 ? -8.196 4.738 23.824 1.00 97.25 306 SER A CA 1
ATOM 2471 C C . SER A 1 306 ? -7.928 3.932 25.093 1.00 97.25 306 SER A C 1
ATOM 2473 O O . SER A 1 306 ? -6.777 3.762 25.500 1.00 97.25 306 SER A O 1
ATOM 2475 N N . LEU A 1 307 ? -8.982 3.407 25.707 1.00 97.88 307 LEU A N 1
ATOM 2476 C CA . LEU A 1 307 ? -8.914 2.469 26.825 1.00 97.88 307 LEU A CA 1
ATOM 2477 C C . LEU A 1 307 ? -9.378 1.102 26.341 1.00 97.88 307 LEU A C 1
ATOM 2479 O O . LEU A 1 307 ? -10.406 1.009 25.675 1.00 97.88 307 LEU A O 1
ATOM 2483 N N . ILE A 1 308 ? -8.650 0.048 26.688 1.00 98.06 308 ILE A N 1
ATOM 2484 C CA . ILE A 1 308 ? -9.023 -1.331 26.379 1.00 98.06 308 ILE A CA 1
ATOM 2485 C C . ILE A 1 308 ? -9.119 -2.144 27.666 1.00 98.06 308 ILE A C 1
ATOM 2487 O O . ILE A 1 308 ? -8.287 -2.009 28.565 1.00 98.06 308 ILE A O 1
ATOM 2491 N N . ASP A 1 309 ? -10.157 -2.967 27.772 1.00 97.88 309 ASP A N 1
ATOM 2492 C CA . ASP A 1 309 ? -10.331 -3.877 28.893 1.00 97.88 309 ASP A CA 1
ATOM 2493 C C . ASP A 1 309 ? -9.367 -5.057 28.760 1.00 97.88 309 ASP A C 1
ATOM 2495 O O . ASP A 1 309 ? -9.284 -5.694 27.704 1.00 97.88 309 ASP A O 1
ATOM 2499 N N . LYS A 1 310 ? -8.671 -5.393 29.849 1.00 96.00 310 LYS A N 1
ATOM 2500 C CA . LYS A 1 310 ? -7.703 -6.498 29.865 1.00 96.00 310 LYS A CA 1
ATOM 2501 C C . LYS A 1 310 ? -8.262 -7.821 29.327 1.00 96.00 310 LYS A C 1
ATOM 2503 O O . LYS A 1 310 ? -7.512 -8.614 28.768 1.00 96.00 310 LYS A O 1
ATOM 2508 N N . SER A 1 311 ? -9.572 -8.065 29.464 1.00 95.31 311 SER A N 1
ATOM 2509 C CA . SER A 1 311 ? -10.201 -9.327 29.050 1.00 95.31 311 SER A CA 1
ATOM 2510 C C . SER A 1 311 ? -10.140 -9.590 27.544 1.00 95.31 311 SER A C 1
ATOM 2512 O O . SER A 1 311 ? -10.202 -10.750 27.142 1.00 95.31 311 SER A O 1
ATOM 2514 N N . ILE A 1 312 ? -9.982 -8.550 26.716 1.00 95.25 312 ILE A N 1
ATOM 2515 C CA . ILE A 1 312 ? -9.904 -8.676 25.251 1.00 95.25 312 ILE A CA 1
ATOM 2516 C C . ILE A 1 312 ? -8.481 -8.510 24.700 1.00 95.25 312 ILE A C 1
ATOM 2518 O O . ILE A 1 312 ? -8.277 -8.552 23.489 1.00 95.25 312 ILE A O 1
ATOM 2522 N N . MET A 1 313 ? -7.482 -8.353 25.573 1.00 94.62 313 MET A N 1
ATOM 2523 C CA . MET A 1 313 ? -6.074 -8.243 25.173 1.00 94.62 313 MET A CA 1
ATOM 2524 C C . MET A 1 313 ? -5.401 -9.605 24.942 1.00 94.62 313 MET A C 1
ATOM 2526 O O . MET A 1 313 ? -4.334 -9.663 24.332 1.00 94.62 313 MET A O 1
ATOM 2530 N N . GLY A 1 314 ? -6.011 -10.708 25.389 1.00 92.50 314 GLY A N 1
ATOM 2531 C CA . GLY A 1 314 ? -5.468 -12.057 25.206 1.00 92.50 314 GLY A CA 1
ATOM 2532 C C . GLY A 1 314 ? -4.073 -12.205 25.821 1.00 92.50 314 GLY A C 1
ATOM 2533 O O . GLY A 1 314 ? -3.861 -11.829 26.967 1.00 92.50 314 GLY A O 1
ATOM 2534 N N . GLU A 1 315 ? -3.107 -12.712 25.048 1.00 93.62 315 GLU A N 1
ATOM 2535 C CA . GLU A 1 315 ? -1.705 -12.858 25.489 1.00 93.62 315 GLU A CA 1
ATOM 2536 C C . GLU A 1 315 ? -0.988 -11.519 25.756 1.00 93.62 315 GLU A C 1
ATOM 2538 O O . GLU A 1 315 ? 0.101 -11.499 26.329 1.00 93.62 315 GLU A O 1
ATOM 2543 N N . TYR A 1 316 ? -1.596 -10.396 25.359 1.00 94.94 316 TYR A N 1
ATOM 2544 C CA . TYR A 1 316 ? -1.040 -9.055 25.520 1.0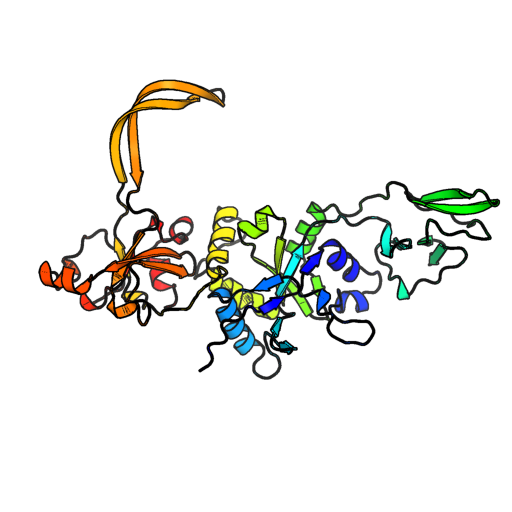0 94.94 316 TYR A CA 1
ATOM 2545 C C . TYR A 1 316 ? -1.534 -8.334 26.785 1.00 94.94 316 TYR A C 1
ATOM 2547 O O . TYR A 1 316 ? -1.184 -7.172 26.990 1.00 94.94 316 TYR A O 1
ATOM 2555 N N . ASP A 1 317 ? -2.315 -8.991 27.649 1.00 94.56 317 ASP A N 1
ATOM 2556 C CA . ASP A 1 317 ? -2.845 -8.405 28.893 1.00 94.56 317 ASP A CA 1
ATOM 2557 C C . ASP A 1 317 ? -1.758 -8.022 29.919 1.00 94.56 317 ASP A C 1
ATOM 2559 O O . ASP A 1 317 ? -2.003 -7.231 30.830 1.00 94.56 317 ASP A O 1
ATOM 2563 N N . CYS A 1 318 ? -0.541 -8.538 29.745 1.00 94.50 318 CYS A N 1
ATOM 2564 C CA . CYS A 1 318 ? 0.634 -8.197 30.537 1.00 94.50 318 CYS A CA 1
ATOM 2565 C C . CYS A 1 318 ? 1.247 -6.828 30.184 1.00 94.50 318 CYS A C 1
ATOM 2567 O O . CYS A 1 318 ? 2.066 -6.310 30.947 1.00 94.50 318 CYS A O 1
ATOM 2569 N N . TYR A 1 319 ? 0.869 -6.226 29.052 1.00 96.56 319 TYR A N 1
ATOM 2570 C CA . TYR A 1 319 ? 1.384 -4.926 28.619 1.00 96.56 319 TYR A CA 1
ATOM 2571 C C . TYR A 1 319 ? 0.495 -3.777 29.100 1.00 96.56 319 TYR A C 1
ATOM 2573 O O . TYR A 1 319 ? -0.725 -3.896 29.172 1.00 96.56 319 TYR A O 1
ATOM 2581 N N . GLY A 1 320 ? 1.102 -2.621 29.386 1.00 97.38 320 GLY A N 1
ATOM 2582 C CA . GLY A 1 320 ? 0.364 -1.421 29.804 1.00 97.38 320 GLY A CA 1
ATOM 2583 C C . GLY A 1 320 ? -0.451 -0.762 28.684 1.00 97.38 320 GLY A C 1
ATOM 2584 O O . GLY A 1 320 ? -1.382 -0.010 28.963 1.00 97.38 320 GLY A O 1
ATOM 2585 N N . MET A 1 321 ? -0.123 -1.034 27.420 1.00 96.75 321 MET A N 1
ATOM 2586 C CA . MET A 1 321 ? -0.877 -0.573 26.255 1.00 96.75 321 MET A CA 1
ATOM 2587 C C . MET A 1 321 ? -0.602 -1.454 25.037 1.00 96.75 321 MET A C 1
ATOM 2589 O O . MET A 1 321 ? 0.422 -2.137 24.975 1.00 96.75 321 MET A O 1
ATOM 2593 N N . ILE A 1 322 ? -1.499 -1.390 24.055 1.00 96.25 322 ILE A N 1
ATOM 2594 C CA . ILE A 1 322 ? -1.314 -1.947 22.713 1.00 96.25 322 ILE A CA 1
ATOM 2595 C C . ILE A 1 322 ? -1.658 -0.896 21.657 1.00 96.25 322 ILE A C 1
ATOM 2597 O O . ILE A 1 322 ? -2.581 -0.100 21.822 1.00 96.25 322 ILE A O 1
ATOM 2601 N N . LEU A 1 323 ? -0.925 -0.885 20.545 1.00 96.00 323 LEU A N 1
ATOM 2602 C CA . LEU A 1 323 ? -1.199 0.019 19.430 1.00 96.00 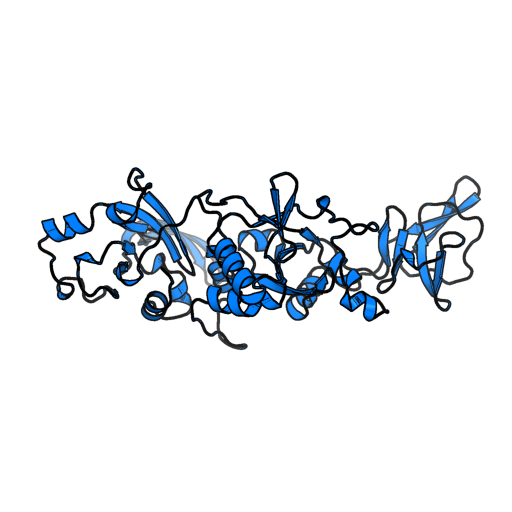323 LEU A CA 1
ATOM 2603 C C . LEU A 1 323 ? -2.082 -0.685 18.400 1.00 96.00 323 LEU A C 1
ATOM 2605 O O . LEU A 1 323 ? -1.627 -1.607 17.725 1.00 96.00 323 LEU A O 1
ATOM 2609 N N . LEU A 1 324 ? -3.319 -0.215 18.245 1.00 95.00 324 LEU A N 1
ATOM 2610 C CA . LEU A 1 324 ? -4.276 -0.784 17.303 1.00 95.00 324 LEU A CA 1
ATOM 2611 C C . LEU A 1 324 ? -4.337 0.032 16.016 1.00 95.00 324 LEU A C 1
ATOM 2613 O O . LEU A 1 324 ? -4.327 1.267 16.025 1.00 95.00 324 LEU A O 1
ATOM 2617 N N . ARG A 1 325 ? -4.401 -0.685 14.893 1.00 93.69 325 ARG A N 1
ATOM 2618 C CA . ARG A 1 325 ? -4.617 -0.130 13.558 1.00 93.69 325 ARG A CA 1
ATOM 2619 C C . ARG A 1 325 ? -5.614 -1.004 12.816 1.00 93.69 325 ARG A C 1
ATOM 2621 O O . ARG A 1 325 ? -5.447 -2.217 12.768 1.00 93.69 325 ARG A O 1
ATOM 2628 N N . ASN A 1 326 ? -6.615 -0.371 12.227 1.00 94.38 326 ASN A N 1
ATOM 2629 C CA . ASN A 1 326 ? -7.610 -1.001 11.365 1.00 94.38 326 ASN A CA 1
ATOM 2630 C C . ASN A 1 326 ? -8.002 0.013 10.264 1.00 94.38 326 ASN A C 1
ATOM 2632 O O . ASN A 1 326 ? -7.415 1.098 10.174 1.00 94.38 326 ASN A O 1
ATOM 2636 N N . ARG A 1 327 ? -8.967 -0.317 9.404 1.00 95.31 327 ARG A N 1
ATOM 2637 C CA . ARG A 1 327 ? -9.499 0.570 8.365 1.00 95.31 327 ARG A CA 1
ATOM 2638 C C . ARG A 1 327 ? -9.965 1.883 8.990 1.00 95.31 327 ARG A C 1
ATOM 2640 O O . ARG A 1 327 ? -10.879 1.900 9.815 1.00 95.31 327 ARG A O 1
ATOM 2647 N N . PHE A 1 328 ? -9.301 2.978 8.617 1.00 95.81 328 PHE A N 1
ATOM 2648 C CA . PHE A 1 328 ? -9.552 4.319 9.152 1.00 95.81 328 PHE A CA 1
ATOM 2649 C C . PHE A 1 328 ? -9.476 4.448 10.686 1.00 95.81 328 PHE A C 1
ATOM 2651 O O . PHE A 1 328 ? -9.972 5.424 11.242 1.00 95.81 328 PHE A O 1
ATOM 2658 N N . PHE A 1 329 ? -8.825 3.518 11.385 1.00 95.50 329 PHE A N 1
ATOM 2659 C CA . PHE A 1 329 ? -8.702 3.542 12.842 1.00 95.50 329 PHE A CA 1
ATOM 2660 C C . PHE A 1 329 ? -7.251 3.396 13.265 1.00 95.50 329 PHE A C 1
ATOM 2662 O O . PHE A 1 329 ? -6.529 2.519 12.785 1.00 95.50 329 PHE A O 1
ATOM 2669 N N . LYS A 1 330 ? -6.817 4.269 14.170 1.00 94.75 330 LYS A N 1
ATOM 2670 C CA . LYS A 1 330 ? -5.480 4.219 14.753 1.00 94.75 330 LYS A CA 1
ATOM 2671 C C . LYS A 1 330 ? -5.533 4.792 16.159 1.00 94.75 330 LYS A C 1
ATOM 2673 O O . LYS A 1 330 ? -5.747 5.991 16.306 1.00 94.75 330 LYS A O 1
ATOM 2678 N N . SER A 1 331 ? -5.234 3.964 17.155 1.00 95.88 331 SER A N 1
ATOM 2679 C CA . SER A 1 331 ? -5.174 4.412 18.546 1.00 95.88 331 SER A CA 1
ATOM 2680 C C . SER A 1 331 ? -4.162 3.632 19.372 1.00 95.88 331 SER A C 1
ATOM 2682 O O . SER A 1 331 ? -4.024 2.416 19.230 1.00 95.88 331 SER A O 1
ATOM 2684 N N . CYS A 1 332 ? -3.496 4.331 20.288 1.00 96.75 332 CYS A N 1
ATOM 2685 C CA . CYS A 1 332 ? -2.834 3.724 21.435 1.00 96.75 332 CYS A CA 1
ATOM 2686 C C . CYS A 1 332 ? -3.907 3.352 22.466 1.00 96.75 332 CYS A C 1
ATOM 2688 O O . CYS A 1 332 ? -4.635 4.229 22.924 1.00 96.75 332 CYS A O 1
ATOM 2690 N N . CYS A 1 333 ? -4.055 2.068 22.779 1.00 97.38 333 CYS A N 1
ATOM 2691 C CA . CYS A 1 333 ? -5.093 1.554 23.666 1.00 97.38 333 CYS A CA 1
ATOM 2692 C C . CYS A 1 333 ? -4.467 1.128 24.994 1.00 97.38 333 CYS A C 1
ATOM 2694 O O . CYS 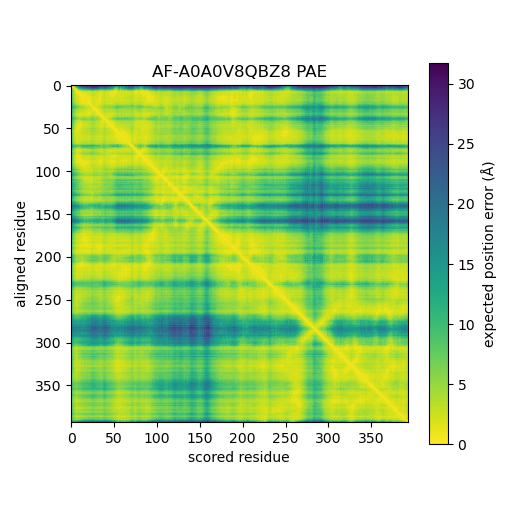A 1 333 ? -3.724 0.148 25.038 1.00 97.38 333 CYS A O 1
ATOM 2696 N N . PHE A 1 334 ? -4.744 1.866 26.066 1.00 97.75 334 PHE A N 1
ATOM 2697 C CA . PHE A 1 334 ? -4.196 1.601 27.394 1.00 97.75 334 PHE A CA 1
ATOM 2698 C C . PHE A 1 334 ? -4.966 0.492 28.100 1.00 97.75 334 PHE A C 1
ATOM 2700 O O . PHE A 1 334 ? -6.197 0.479 28.102 1.00 97.75 334 PHE A O 1
ATOM 2707 N N . ASN A 1 335 ? -4.221 -0.426 28.708 1.00 97.69 335 ASN A N 1
ATOM 2708 C CA . ASN A 1 335 ? -4.759 -1.553 29.449 1.00 97.69 335 ASN A CA 1
ATOM 2709 C C . ASN A 1 335 ? -5.444 -1.068 30.729 1.00 97.69 335 ASN A C 1
ATOM 2711 O O . ASN A 1 335 ? -4.832 -0.415 31.577 1.00 97.69 335 ASN A O 1
ATOM 2715 N N . THR A 1 336 ? -6.725 -1.388 30.859 1.00 97.81 336 THR A N 1
ATOM 2716 C CA . THR A 1 336 ? -7.578 -0.940 31.956 1.00 97.81 336 THR A CA 1
ATOM 2717 C C . THR A 1 336 ? -8.527 -2.049 32.409 1.00 97.81 336 THR A C 1
ATOM 2719 O O . THR A 1 336 ? -8.654 -3.102 31.784 1.00 97.81 336 THR A O 1
ATOM 2722 N N . ASN A 1 337 ? -9.214 -1.814 33.529 1.00 97.44 337 ASN A N 1
ATOM 2723 C CA . ASN A 1 337 ? -10.298 -2.671 34.006 1.00 97.44 337 ASN A CA 1
ATOM 2724 C C . ASN A 1 337 ? -11.632 -1.935 33.803 1.00 97.44 337 ASN A C 1
ATOM 2726 O O . ASN A 1 337 ? -12.255 -1.515 34.777 1.00 97.44 337 ASN A O 1
ATOM 2730 N N . ILE A 1 338 ? -12.037 -1.733 32.546 1.00 97.88 338 ILE A N 1
ATOM 2731 C CA . ILE A 1 338 ? -13.249 -0.981 32.169 1.00 97.88 338 ILE A CA 1
ATOM 2732 C C . ILE A 1 338 ? -14.476 -1.566 32.864 1.00 97.88 338 ILE A C 1
ATOM 2734 O O . ILE A 1 338 ? -15.290 -0.846 33.432 1.00 97.88 338 ILE A O 1
ATOM 2738 N N . GLN A 1 339 ? -14.579 -2.891 32.867 1.00 97.19 339 GLN A N 1
ATOM 2739 C CA . GLN A 1 339 ? -15.726 -3.589 33.442 1.00 97.19 339 GLN A CA 1
ATOM 2740 C C . GLN A 1 339 ? -15.812 -3.408 34.951 1.00 97.19 339 GLN A C 1
ATOM 2742 O O . GLN A 1 339 ? -16.873 -3.093 35.479 1.00 97.19 339 GLN A O 1
ATOM 2747 N N . LYS A 1 340 ? -14.666 -3.510 35.629 1.00 97.31 340 LYS A N 1
ATOM 2748 C CA . LYS A 1 340 ? -14.582 -3.225 37.058 1.00 97.31 340 LYS A CA 1
ATOM 2749 C C . LYS A 1 340 ? -14.934 -1.766 37.351 1.00 97.31 340 LYS A C 1
ATOM 2751 O O . LYS A 1 340 ? -15.621 -1.495 38.322 1.00 97.31 340 LYS A O 1
ATOM 2756 N N . TRP A 1 341 ? -14.501 -0.830 36.506 1.00 97.62 341 TRP A N 1
ATOM 2757 C CA . TRP A 1 341 ? -14.845 0.580 36.670 1.00 97.62 341 TRP A CA 1
ATOM 2758 C C . TRP A 1 341 ? -16.358 0.814 36.566 1.00 97.62 341 TRP A C 1
ATOM 2760 O O . TRP A 1 341 ? -16.906 1.556 37.378 1.00 97.62 341 TRP A O 1
ATOM 2770 N N . PHE A 1 342 ? -17.051 0.155 35.631 1.00 97.31 342 PHE A N 1
ATOM 2771 C CA . PHE A 1 342 ? -18.514 0.218 35.562 1.00 97.31 342 PHE A CA 1
ATOM 2772 C C . PHE A 1 342 ? -19.178 -0.363 36.817 1.00 97.31 342 PHE A C 1
ATOM 2774 O O . PHE A 1 342 ? -20.069 0.276 37.375 1.00 97.31 342 PHE A O 1
ATOM 2781 N N . GLU A 1 343 ? -18.710 -1.519 37.298 1.00 96.56 343 GLU A N 1
ATOM 2782 C CA . GLU A 1 343 ? -19.202 -2.151 38.532 1.00 96.56 343 GLU A CA 1
ATOM 2783 C C . GLU A 1 343 ? -19.006 -1.245 39.759 1.00 96.56 343 GLU A C 1
ATOM 2785 O O . GLU A 1 343 ? -19.967 -0.961 40.476 1.00 96.56 343 GLU A O 1
ATOM 2790 N N . ASP A 1 344 ? -17.791 -0.724 39.954 1.00 97.75 344 ASP A N 1
ATOM 2791 C CA . ASP A 1 344 ? -17.418 0.147 41.077 1.00 97.75 344 ASP A CA 1
ATOM 2792 C C . ASP A 1 344 ? -18.242 1.455 41.090 1.00 97.75 344 ASP A C 1
ATOM 2794 O O . ASP A 1 344 ? -18.485 2.026 42.153 1.00 97.75 344 ASP A O 1
ATOM 2798 N N . ASN A 1 345 ? -18.720 1.912 39.924 1.00 97.06 345 ASN A N 1
ATOM 2799 C CA . ASN A 1 345 ? -19.551 3.114 39.771 1.00 97.06 345 ASN A CA 1
ATOM 2800 C C . ASN A 1 345 ? -21.053 2.816 39.610 1.00 97.06 345 ASN A C 1
ATOM 2802 O O . ASN A 1 345 ? -21.831 3.726 39.325 1.00 97.06 345 ASN A O 1
ATOM 2806 N N . SER A 1 346 ? -21.488 1.566 39.807 1.00 96.69 346 SER A N 1
ATOM 2807 C CA . SER A 1 346 ? -22.897 1.157 39.677 1.00 96.69 346 SER A CA 1
ATOM 2808 C C . SER A 1 346 ? -23.523 1.482 38.306 1.00 96.69 346 SER A C 1
ATOM 2810 O O . SER A 1 346 ? -24.711 1.805 38.206 1.00 96.69 346 SER A O 1
ATOM 2812 N N . ILE A 1 347 ? -22.727 1.392 37.237 1.00 96.00 347 ILE A N 1
ATOM 2813 C CA . ILE A 1 347 ? -23.175 1.542 35.848 1.00 96.00 347 ILE A CA 1
ATOM 2814 C C . ILE A 1 347 ? -23.516 0.151 35.315 1.00 96.00 347 ILE A C 1
ATOM 2816 O O . ILE A 1 347 ? -22.633 -0.653 35.030 1.00 96.00 347 ILE A O 1
ATOM 2820 N N . ASN A 1 348 ? -24.809 -0.135 35.199 1.00 94.69 348 ASN A N 1
ATOM 2821 C CA . ASN A 1 348 ? -25.328 -1.448 34.814 1.00 94.69 348 ASN A CA 1
ATOM 2822 C C . ASN A 1 348 ? -26.177 -1.403 33.535 1.00 94.69 348 ASN A C 1
ATOM 2824 O O . ASN A 1 348 ? -26.396 -2.448 32.923 1.00 94.69 348 ASN A O 1
ATOM 2828 N N . ASP A 1 349 ? -26.631 -0.215 33.125 1.00 94.31 349 ASP A N 1
ATOM 2829 C CA . ASP A 1 349 ? -27.444 0.000 31.929 1.00 94.31 349 ASP A CA 1
ATOM 2830 C C . ASP A 1 349 ? -26.819 1.045 30.993 1.00 94.31 349 ASP A C 1
ATOM 2832 O O . ASP A 1 349 ? -26.196 2.014 31.433 1.00 94.31 349 ASP A O 1
ATOM 2836 N N . ILE A 1 350 ? -27.002 0.856 29.684 1.00 93.69 350 ILE A N 1
ATOM 2837 C CA . ILE A 1 350 ? -26.490 1.762 28.645 1.00 93.69 350 ILE A CA 1
ATOM 2838 C C . ILE A 1 350 ? -27.114 3.153 28.753 1.00 93.69 350 ILE A C 1
ATOM 2840 O O . ILE A 1 350 ? -26.448 4.139 28.446 1.00 93.69 350 ILE A O 1
ATOM 2844 N N . SER A 1 351 ? -28.345 3.268 29.256 1.00 93.56 351 SER A N 1
ATOM 2845 C CA . SER A 1 351 ? -29.011 4.553 29.468 1.00 93.56 351 SER A CA 1
ATOM 2846 C C . SER A 1 351 ? -28.295 5.449 30.483 1.00 93.56 351 SER A C 1
ATOM 2848 O O . SER A 1 351 ? -28.603 6.635 30.562 1.00 93.56 351 SER A O 1
ATOM 2850 N N . GLN A 1 352 ? -27.385 4.896 31.296 1.00 95.25 352 GLN A N 1
ATOM 2851 C CA . GLN A 1 352 ? -26.570 5.660 32.247 1.00 95.25 352 GLN A CA 1
ATOM 2852 C C . GLN A 1 352 ? -25.352 6.321 31.586 1.00 95.25 352 GLN A C 1
ATOM 2854 O O . GLN A 1 352 ? -24.717 7.177 32.202 1.00 95.25 352 GLN A O 1
ATOM 2859 N N . LEU A 1 353 ? -24.998 5.924 30.360 1.00 94.44 353 LEU A N 1
ATOM 2860 C CA . LEU A 1 353 ? -23.913 6.551 29.615 1.00 94.44 353 LEU A CA 1
ATOM 2861 C C . LEU A 1 353 ? -24.308 7.970 29.193 1.00 94.44 353 LEU A C 1
ATOM 2863 O O . LEU A 1 353 ? -25.485 8.304 29.060 1.00 94.44 353 LEU A O 1
ATOM 2867 N N . ASN A 1 354 ? -23.306 8.819 28.966 1.00 91.88 354 ASN A N 1
ATOM 2868 C CA . ASN A 1 354 ? -23.552 10.155 28.436 1.00 91.88 354 ASN A CA 1
ATOM 2869 C C . ASN A 1 354 ? -24.282 10.046 27.081 1.00 91.88 354 ASN A C 1
ATOM 2871 O O . ASN A 1 354 ? -23.906 9.245 26.229 1.00 91.88 354 ASN A O 1
ATOM 2875 N N . LYS A 1 355 ? -25.317 10.868 26.891 1.00 91.81 355 LYS A N 1
ATOM 2876 C CA . LYS A 1 355 ? -26.131 10.947 25.667 1.00 91.81 355 LYS A CA 1
ATOM 2877 C C . LYS A 1 355 ? -25.324 11.202 24.386 1.00 91.81 355 LYS A C 1
ATOM 2879 O O . LYS A 1 355 ? -25.795 10.861 23.308 1.00 91.81 355 LYS A O 1
ATOM 2884 N N . ASP A 1 356 ? -24.146 11.812 24.510 1.00 92.94 356 ASP A N 1
ATOM 2885 C CA . ASP A 1 356 ? -23.268 12.142 23.386 1.00 92.94 356 ASP A CA 1
ATOM 2886 C C . ASP A 1 356 ? -22.320 10.976 23.038 1.00 92.94 356 ASP A C 1
ATOM 2888 O O . ASP A 1 356 ? -21.561 11.051 22.071 1.00 92.94 356 ASP A O 1
ATOM 2892 N N . CYS A 1 357 ? -22.354 9.885 23.813 1.00 94.06 357 CYS A N 1
ATOM 2893 C CA . CYS A 1 357 ? -21.629 8.664 23.497 1.00 94.06 357 CYS A CA 1
ATOM 2894 C C . CYS A 1 357 ? -22.316 7.872 22.379 1.00 94.06 357 CYS A C 1
ATOM 2896 O O . CYS A 1 357 ? -23.541 7.811 22.287 1.00 94.06 357 CYS A O 1
ATOM 2898 N N . ILE A 1 358 ? -21.515 7.182 21.569 1.00 95.62 358 ILE A N 1
ATOM 2899 C CA . ILE A 1 358 ? -21.989 6.348 20.460 1.00 95.62 358 ILE A CA 1
ATOM 2900 C C . ILE A 1 358 ? -21.491 4.917 20.659 1.00 95.62 358 ILE A C 1
ATOM 2902 O O . ILE A 1 358 ? -20.304 4.688 20.881 1.00 95.62 358 ILE A O 1
ATOM 2906 N N . THR A 1 359 ? -22.391 3.938 20.577 1.00 96.38 359 THR A N 1
ATOM 2907 C CA . THR A 1 359 ? -22.054 2.512 20.671 1.00 96.38 359 THR A CA 1
ATOM 2908 C C . THR A 1 359 ? -23.111 1.648 19.980 1.00 96.38 359 THR A C 1
ATOM 2910 O O . THR A 1 359 ? -24.255 2.072 19.821 1.00 96.38 359 THR A O 1
ATOM 2913 N N . LEU A 1 360 ? -22.724 0.436 19.569 1.00 96.06 360 LEU A N 1
ATOM 2914 C CA . LEU A 1 360 ? -23.647 -0.623 19.133 1.00 96.06 360 LEU A CA 1
ATOM 2915 C C . LEU A 1 360 ? -23.953 -1.634 20.252 1.00 96.06 360 LEU A C 1
ATOM 2917 O O . LEU A 1 360 ? -24.710 -2.580 20.024 1.00 96.06 360 LEU A O 1
ATOM 2921 N N . ALA A 1 361 ? -23.349 -1.471 21.433 1.00 95.62 361 ALA A N 1
ATOM 2922 C CA . ALA A 1 361 ? -23.608 -2.323 22.582 1.00 95.62 361 ALA A CA 1
ATOM 2923 C C . ALA A 1 361 ? -25.093 -2.278 22.963 1.00 95.62 361 ALA A C 1
ATOM 2925 O O . ALA A 1 361 ? -25.740 -1.232 22.890 1.00 95.62 361 ALA A O 1
ATOM 2926 N N . THR A 1 362 ? -25.618 -3.414 23.420 1.00 94.50 362 THR A N 1
ATOM 2927 C CA . THR A 1 362 ? -26.941 -3.493 24.065 1.00 94.50 362 THR A CA 1
ATOM 2928 C C . THR A 1 362 ? -26.833 -3.747 25.566 1.00 94.50 362 THR A C 1
ATOM 2930 O O . THR A 1 362 ? -27.792 -3.515 26.295 1.00 94.50 362 THR A O 1
ATOM 2933 N N . ASN A 1 363 ? -25.664 -4.189 26.043 1.00 95.56 363 ASN A N 1
ATOM 2934 C CA . ASN A 1 363 ? -25.349 -4.339 27.457 1.00 95.56 363 ASN A CA 1
ATOM 2935 C C . ASN A 1 363 ? -24.024 -3.633 27.802 1.00 95.56 363 ASN A C 1
ATOM 2937 O O . ASN A 1 363 ? -23.064 -3.705 27.038 1.00 95.56 363 ASN A O 1
ATOM 2941 N N . ILE A 1 364 ? -23.925 -3.012 28.986 1.00 95.94 364 ILE A N 1
ATOM 2942 C CA . ILE A 1 364 ? -22.670 -2.416 29.494 1.00 95.94 364 ILE A CA 1
ATOM 2943 C C . ILE A 1 364 ? -21.523 -3.437 29.526 1.00 95.94 364 ILE A C 1
ATOM 2945 O O . ILE A 1 364 ? -20.359 -3.097 29.298 1.00 95.94 364 ILE A O 1
ATOM 2949 N N . LYS A 1 365 ? -21.845 -4.716 29.751 1.00 95.25 365 LYS A N 1
ATOM 2950 C CA . LYS A 1 365 ? -20.856 -5.797 29.776 1.00 95.25 365 LYS A CA 1
ATOM 2951 C C . LYS A 1 365 ? -20.166 -6.032 28.434 1.00 95.25 365 LYS A C 1
ATOM 2953 O O . LYS A 1 365 ? -19.057 -6.573 28.421 1.00 95.25 365 LYS A O 1
ATOM 2958 N N . ASP A 1 366 ? -20.793 -5.613 27.337 1.00 95.94 366 ASP A N 1
ATOM 2959 C CA . ASP A 1 366 ? -20.244 -5.751 25.989 1.00 95.94 366 ASP A CA 1
ATOM 2960 C C . ASP A 1 366 ? -19.122 -4.737 25.740 1.00 95.94 366 ASP A C 1
ATOM 2962 O O . ASP A 1 366 ? -18.228 -5.016 24.946 1.00 95.94 366 ASP A O 1
ATOM 2966 N N . ILE A 1 367 ? -19.122 -3.591 26.435 1.00 97.44 367 ILE A N 1
ATOM 2967 C CA . ILE A 1 367 ? -18.179 -2.487 26.214 1.00 97.44 367 ILE A CA 1
ATOM 2968 C C . ILE A 1 367 ? -16.794 -2.846 26.759 1.00 97.44 367 ILE A C 1
ATOM 2970 O O . ILE A 1 367 ? -16.559 -2.857 27.969 1.00 97.44 367 ILE A O 1
ATOM 2974 N N . LYS A 1 368 ? -15.849 -3.098 25.854 1.00 97.62 368 LYS A N 1
ATOM 2975 C CA . LYS A 1 368 ? -14.463 -3.474 26.180 1.00 97.62 368 LYS A CA 1
ATOM 2976 C C . LYS A 1 368 ? -13.415 -2.557 25.552 1.00 97.62 368 LYS A C 1
ATOM 2978 O O . LYS A 1 368 ? -12.245 -2.663 25.904 1.00 97.62 368 LYS A O 1
ATOM 2983 N N . LEU A 1 369 ? -13.809 -1.660 24.651 1.00 97.75 369 LEU A N 1
ATOM 2984 C CA . LEU A 1 369 ? -12.940 -0.644 24.065 1.00 97.75 369 LEU A CA 1
ATOM 2985 C C . LEU A 1 369 ? -13.639 0.712 24.158 1.00 97.75 369 LEU A C 1
ATOM 2987 O O . LEU A 1 369 ? -14.753 0.864 23.668 1.00 97.75 369 LEU A O 1
ATOM 2991 N N . ILE A 1 370 ? -12.986 1.699 24.765 1.00 97.56 370 ILE A N 1
ATOM 2992 C CA . ILE A 1 370 ? -13.450 3.087 24.795 1.00 97.56 370 ILE A CA 1
ATOM 2993 C C . ILE A 1 370 ? -12.496 3.919 23.947 1.00 97.56 370 ILE A C 1
ATOM 2995 O O . ILE A 1 370 ? -11.296 3.936 24.210 1.00 97.56 370 ILE A O 1
ATOM 2999 N N . THR A 1 371 ? -13.013 4.604 22.935 1.00 96.56 371 THR A N 1
ATOM 3000 C CA . THR A 1 371 ? -12.220 5.427 22.015 1.00 96.56 371 THR A CA 1
ATOM 3001 C C . THR A 1 371 ? -12.853 6.802 21.817 1.00 96.56 371 THR A C 1
ATOM 3003 O O . THR A 1 371 ? -13.930 7.077 22.344 1.00 96.56 371 THR A O 1
ATOM 3006 N N . THR A 1 372 ? -12.188 7.669 21.061 1.00 95.19 372 THR A N 1
ATOM 3007 C CA . THR A 1 372 ? -12.664 9.018 20.739 1.00 95.19 372 THR A CA 1
ATOM 3008 C C . THR A 1 372 ? -12.687 9.245 19.223 1.00 95.19 372 THR A C 1
ATOM 3010 O O . THR A 1 372 ? -11.971 8.547 18.488 1.00 95.19 372 THR A O 1
ATOM 3013 N N . PRO A 1 373 ? -13.483 10.207 18.715 1.00 94.50 373 PRO A N 1
ATOM 3014 C CA . PRO A 1 373 ? -13.525 10.533 17.292 1.00 94.50 373 PRO A CA 1
ATOM 3015 C C . PRO A 1 373 ? -12.143 10.820 16.696 1.00 94.50 373 PRO A C 1
ATOM 3017 O O . PRO A 1 373 ? -11.851 10.338 15.602 1.00 94.50 373 PRO A O 1
ATOM 3020 N N . ASN A 1 374 ? -11.245 11.491 17.424 1.00 92.31 374 ASN A N 1
ATOM 3021 C CA . ASN A 1 374 ? -9.877 11.741 16.958 1.00 92.31 374 ASN A CA 1
ATOM 3022 C C . ASN A 1 374 ? -9.104 10.465 16.570 1.00 92.31 374 ASN A C 1
ATOM 3024 O O . ASN A 1 374 ? -8.277 10.502 15.654 1.00 92.31 374 ASN A O 1
ATOM 3028 N N . SER A 1 375 ? -9.386 9.311 17.180 1.00 94.94 375 SER A N 1
ATOM 3029 C CA . SER A 1 375 ? -8.766 8.024 16.814 1.00 94.94 375 SER A CA 1
ATOM 3030 C C . SER A 1 375 ? -9.336 7.402 15.527 1.00 94.94 375 SER A C 1
ATOM 3032 O O . SER A 1 375 ? -8.709 6.526 14.916 1.00 94.94 375 SER A O 1
ATOM 3034 N N . ILE A 1 376 ? -10.499 7.876 15.076 1.00 95.62 376 ILE A N 1
ATOM 3035 C CA . ILE A 1 376 ? -11.264 7.343 13.948 1.00 95.62 376 ILE A CA 1
ATOM 3036 C C . ILE A 1 376 ? -11.160 8.320 12.781 1.00 95.62 376 ILE A C 1
ATOM 3038 O O . ILE A 1 376 ? -11.919 9.269 12.629 1.00 95.62 376 ILE A O 1
ATOM 3042 N N . LYS A 1 377 ? -10.206 8.068 11.890 1.00 95.00 377 LYS A N 1
ATOM 3043 C CA . LYS A 1 377 ? -9.906 8.926 10.735 1.00 95.00 377 LYS A CA 1
ATOM 3044 C C . LYS A 1 377 ? -11.019 8.937 9.680 1.00 95.00 377 LYS A C 1
ATOM 3046 O O . LYS A 1 377 ? -11.008 9.792 8.799 1.00 95.00 377 LYS A O 1
ATOM 3051 N N . TYR A 1 378 ? -11.988 8.029 9.801 1.00 95.25 378 TYR A N 1
ATOM 3052 C CA . TYR A 1 378 ? -13.164 7.921 8.938 1.00 95.25 378 TYR A CA 1
ATOM 3053 C C . TYR A 1 378 ? -14.070 9.154 9.020 1.00 95.25 378 TYR A C 1
ATOM 3055 O O . TYR A 1 378 ? -14.694 9.513 8.025 1.00 95.25 378 TYR A O 1
ATOM 3063 N N . ILE A 1 379 ? -14.094 9.844 10.172 1.00 94.06 379 ILE A N 1
ATOM 3064 C CA . ILE A 1 379 ? -14.978 11.000 10.413 1.00 94.06 379 ILE A CA 1
ATOM 3065 C C . ILE A 1 379 ? -14.756 12.160 9.440 1.00 94.06 379 ILE A C 1
ATOM 3067 O O . ILE A 1 379 ? -15.610 13.032 9.326 1.00 94.06 379 ILE A O 1
ATOM 3071 N N . LYS A 1 380 ? -13.617 12.179 8.734 1.00 93.38 380 LYS A N 1
ATOM 3072 C CA . LYS A 1 380 ? -13.342 13.165 7.685 1.00 93.38 380 LYS A CA 1
ATOM 3073 C C . LYS A 1 380 ? -14.180 12.967 6.423 1.00 93.38 380 LYS A C 1
ATOM 3075 O O . LYS A 1 380 ? -14.274 13.899 5.636 1.00 93.38 380 LYS A O 1
ATOM 3080 N N . PHE A 1 381 ? -14.723 11.770 6.210 1.00 94.25 381 PHE A N 1
ATOM 3081 C CA . PHE A 1 381 ? -15.394 11.398 4.961 1.00 94.25 381 PHE A CA 1
ATOM 3082 C C . PHE A 1 381 ? -16.863 11.049 5.167 1.00 94.25 381 PHE A C 1
ATOM 3084 O O . PHE A 1 381 ? -17.671 11.288 4.279 1.00 94.25 381 PHE A O 1
ATOM 3091 N N . ALA A 1 382 ? -17.221 10.480 6.318 1.00 94.12 382 ALA A N 1
ATOM 3092 C CA . ALA A 1 382 ? -18.596 10.086 6.589 1.00 94.12 382 ALA A CA 1
ATOM 3093 C C . ALA A 1 382 ? -18.883 9.954 8.097 1.00 94.12 382 ALA A C 1
ATOM 3095 O O . ALA A 1 382 ? -17.954 9.936 8.912 1.00 94.12 382 ALA A O 1
ATOM 3096 N N . PRO A 1 383 ? -20.168 9.858 8.494 1.00 94.56 383 PRO A N 1
ATOM 3097 C CA . PRO A 1 383 ? -20.561 9.792 9.896 1.00 94.56 383 PRO A CA 1
ATOM 3098 C C . PRO A 1 383 ? -19.958 8.603 10.652 1.00 94.56 383 PRO A C 1
ATOM 3100 O O . PRO A 1 383 ? -19.856 7.485 10.148 1.00 94.56 383 PRO A O 1
ATOM 3103 N N . LEU A 1 384 ? -19.651 8.835 11.927 1.00 93.50 384 LEU A N 1
ATOM 3104 C CA . LEU A 1 384 ? -19.036 7.862 12.830 1.00 93.50 384 LEU A CA 1
ATOM 3105 C C . LEU A 1 384 ? -19.833 6.555 12.971 1.00 93.50 384 LEU A C 1
ATOM 3107 O O . LEU A 1 384 ? -19.258 5.469 13.017 1.00 93.50 384 LEU A O 1
ATOM 3111 N N . LEU A 1 385 ? -21.165 6.650 13.012 1.00 92.88 385 LEU A N 1
ATOM 3112 C CA . LEU A 1 385 ? -22.038 5.482 13.139 1.00 92.88 385 LEU A CA 1
ATOM 3113 C C . LEU A 1 385 ? -21.949 4.564 11.910 1.00 92.88 385 LEU A C 1
ATOM 3115 O O . LEU A 1 385 ? -22.017 3.344 12.051 1.00 92.88 385 LEU A O 1
ATOM 3119 N N . GLN A 1 386 ? -21.738 5.134 10.716 1.00 94.88 386 GLN A N 1
ATOM 3120 C CA . GLN A 1 386 ? -21.525 4.346 9.504 1.00 94.88 386 GLN A CA 1
ATOM 3121 C C . GLN A 1 386 ? -20.245 3.522 9.631 1.00 94.88 386 GLN A C 1
ATOM 3123 O O . GLN A 1 386 ? -20.301 2.313 9.420 1.00 94.88 386 GLN A O 1
ATOM 3128 N N . TRP A 1 387 ? -19.134 4.135 10.053 1.00 96.31 387 TRP A N 1
ATOM 3129 C CA . TRP A 1 387 ? -17.887 3.410 10.319 1.00 96.31 387 TRP A CA 1
ATOM 3130 C C . TRP A 1 387 ? -18.094 2.271 11.314 1.00 96.31 387 TRP A C 1
ATOM 3132 O O . TRP A 1 387 ? -17.739 1.133 11.021 1.00 96.31 387 TRP A O 1
ATOM 3142 N N . LEU A 1 388 ? -18.738 2.554 12.450 1.00 94.88 388 LEU A N 1
ATOM 3143 C CA . LEU A 1 388 ? -18.949 1.566 13.506 1.00 94.88 388 LEU A CA 1
ATOM 3144 C C . LEU A 1 388 ? -19.795 0.370 13.029 1.00 94.88 388 LEU A C 1
ATOM 3146 O O . LEU A 1 388 ? -19.562 -0.757 13.446 1.00 94.88 388 LEU A O 1
ATOM 3150 N N . SER A 1 389 ? -20.739 0.600 12.111 1.00 93.50 389 SER A N 1
ATOM 3151 C CA . SER A 1 389 ? -21.557 -0.460 11.498 1.00 93.50 389 SER A CA 1
ATOM 3152 C C . SER A 1 389 ? -20.861 -1.246 10.377 1.00 93.50 389 SER A C 1
ATOM 3154 O O . SER A 1 389 ? -21.364 -2.290 9.963 1.00 93.50 389 SER A O 1
ATOM 3156 N N . LYS A 1 390 ? -19.748 -0.727 9.842 1.00 93.38 390 LYS A N 1
ATOM 3157 C CA . LYS A 1 390 ? -19.051 -1.259 8.658 1.00 93.38 390 LYS A CA 1
ATOM 3158 C C . LYS A 1 390 ? -17.663 -1.806 8.959 1.00 93.38 390 LYS A C 1
ATOM 3160 O O . LYS A 1 390 ? -17.086 -2.461 8.096 1.00 93.38 390 LYS A O 1
ATOM 3165 N N . ILE A 1 391 ? -17.083 -1.498 10.114 1.00 92.69 391 ILE A N 1
ATOM 3166 C CA . ILE A 1 391 ? -15.774 -2.017 10.493 1.00 92.69 391 ILE A CA 1
ATOM 3167 C C . ILE A 1 391 ? -15.867 -3.509 10.836 1.00 92.69 391 ILE A C 1
ATOM 3169 O O . ILE A 1 391 ? -16.796 -3.940 11.513 1.00 92.69 391 ILE A O 1
ATOM 3173 N N . ASP A 1 392 ? -14.905 -4.288 10.344 1.00 82.94 392 ASP A N 1
ATOM 3174 C CA . ASP A 1 392 ? -14.795 -5.711 10.659 1.00 82.94 392 ASP A CA 1
ATOM 3175 C C . ASP A 1 392 ? -14.100 -5.879 12.017 1.00 82.94 392 ASP A C 1
ATOM 3177 O O . ASP A 1 392 ? -13.257 -5.059 12.402 1.00 82.94 392 ASP A O 1
ATOM 3181 N N . SER A 1 393 ? -14.461 -6.959 12.711 1.00 72.00 393 SER A N 1
ATOM 3182 C CA . SER A 1 393 ? -13.948 -7.332 14.034 1.00 72.00 393 SER A CA 1
ATOM 3183 C C . SER A 1 393 ? -12.477 -7.719 14.064 1.00 72.00 393 SER A C 1
ATOM 3185 O O . SER A 1 393 ? -12.059 -8.430 13.120 1.00 72.00 393 SER A O 1
#

Foldseek 3Di:
DPPVQAWAFEFEEELQQQQLQLQAPDNVSNLQTAECADPVRHGVCVRRPDTQGRFLLVVVLQVLQCVLCPPNDGQWDDDPNHIYGHQKYKYALDDFAFQWDDPDPFKTFGRNDDPVPFDDAQQFTDDPLDTGMGGFPDFGPDDDPHDDDPQKDWDQDPVRTIGIDGGDTGTPGHSVRSVVCCQPQNGHHSSFGKHFAAAAPVRVVRRIGMIGGPSSRVSLVCFLCLPDDDDPPDDDPPVLSRNQSCQRSDHDPDDFAAQLQQEKADEWDKDKDKDFDFDWDQDPVRDTDTDTDIDIDIHGPQQQEKEFELVRCVVNSPDQWDWDTFRQFTHTYGYDNQVVVCVVVVNWAPVPDPPRMDHNHRTSVSHGMYHYVSRRRCVRRDDPVSSSVRTGD

Sequence (393 aa):
MDKNRNCIYIPSVDAKDLYLANNFKDEEKNKKGYRLVTKSGNINYNRFINSLDFSLDSEKLREVAKEIYGKKNTLSFKHNGKEYSDKVINVTFKYSSKDFNKVKKNTYVMDGYLLDELNFSDNIAIVSDMIVGVIVSTPTTKKTQYELPDGFNYVEDKEGNYVYETKTIGVIYSRKELRDYLYEHGFNCNGNHYIRLKRTSGSARVGKCLFVEESLYPKMHEWEMCGLVIENGDEVDLAALESYISLPTSSAIDMITIDPKSILIIPDYDSKFTEDSIIVEMNENKRITVREGEIDISNSIFDGQSLIDKSIMGEYDCYGMILLRNRFFKSCCFNTNIQKWFEDNSINDISQLNKDCITLATNIKDIKLITTPNSIKYIKFAPLLQWLSKIDS

Secondary structure (DSSP, 8-state):
-------EEE-EEEHHHHHHHH--S-HHHHHH-B--B-TTS-B-GGG--EEE-SSHHHHHHHHHHHHHHTTS--S-EEETTEEE-SSEEEEE----EESEEEEETTEEEETT--GGGPPEETTEEEETTEEEEEE-SSEESS--SSPPPTTEEEEE-TTS-EEEEE--PPEEE-HHHHHHHHHHH-EEETTEEEEEEE--HHHHHTTEEEEEEGGGHHHHHHHHTTT----TT----HHHHHHHHTGGGS--S------GGGEEEPPP-EEEEEEEEEEEEE-TTS-EEEEEEEEEEEEETTTTEEEEEGGGSGGGTTSSEEEEEETTEEEEEEEE-HHHHHHHTT--SGGGS-TT-EE--SSGGG--EEE-GGGBGGGGTS-HHHHHHH---

Mean predicted aligned error: 6.8 Å

Solvent-accessible surface area (backbone atoms only — not comparable to full-atom values): 21995 Å² total; per-residue (Å²): 128,88,76,81,70,61,48,33,26,16,33,54,47,45,43,41,61,42,50,57,32,43,49,36,81,48,62,77,52,22,52,32,21,28,69,64,45,45,99,88,66,46,77,43,66,91,36,41,78,40,67,49,42,31,20,64,42,53,53,48,48,46,53,51,29,43,68,74,38,50,91,80,47,68,58,57,50,77,56,95,95,41,42,32,26,85,50,40,37,41,36,33,54,86,50,56,38,31,54,54,37,78,80,49,100,46,32,30,33,26,68,39,61,59,74,95,77,56,65,68,56,63,47,36,14,69,57,95,92,35,77,43,30,42,37,34,84,43,79,26,92,54,82,76,91,62,82,74,58,83,30,51,50,74,47,71,48,98,85,71,37,41,26,34,45,76,58,80,54,54,72,76,32,50,42,63,54,46,47,54,50,37,61,76,68,31,46,26,43,74,53,42,51,28,31,65,66,56,41,38,67,71,33,54,78,72,49,35,38,38,26,28,36,48,88,55,44,67,64,52,51,52,57,42,45,45,81,63,86,84,60,95,85,62,96,68,65,61,72,58,49,44,37,33,53,34,43,20,55,47,72,52,95,76,87,78,71,50,59,48,38,18,35,35,35,39,74,76,57,67,52,72,51,73,45,81,39,82,46,79,46,69,46,100,84,74,40,82,44,78,44,78,46,77,43,82,46,75,42,68,78,54,71,34,43,27,42,26,22,43,88,69,44,63,96,51,49,87,41,71,54,48,79,49,66,37,75,30,33,44,30,43,26,33,52,39,59,52,63,57,52,29,57,79,67,72,52,72,50,62,87,75,50,65,88,78,45,49,63,68,47,88,45,48,87,47,44,42,32,41,39,28,60,76,22,35,61,47,59,82,80,46,63,63,68,57,45,56,76,46,55,80,78